Protein AF-A0A7Y5IV39-F1 (afdb_monomer)

Mean predicted aligned error: 23.35 Å

Sequence (675 aa):
KSGEGWSFGLANAFLLAGCTHYVGVLSELLDTGSKDFARLFYRNIIAGLPVGKALYEARHEHRRQNPGKSLTWAQYVLYGDPDSGIFGTMRTESGTVTSLPIQGREMNERREEKRVIVSVDLARYSEIVASLEQRQGLGPNATRAVEDQIKGMLREGCAQAGSELDDCLVNFAGDGSILAFASAVDADLFAEGLFAASSKWNSRAKSPEEYRCFRMGVYAGRVVIEEGGKISGGAMSAAVRLQQRAGAGEVLLGANAYEALPESRRLRFGEEELIPGKEHDDPFPAHRRRLAEPAPWEPGPEIRKPGTRETSVPGATRTSVEASIPAFQAAKPGRKAILVGVIVVVLALCGIVGERTLDPMGRHHQRALALLMEKADQYEGEQNYSAAEAAFSEILRKDPENALAKSRLQGIRSAMARVEEKERVESTDKALTNLEEAIKANPARLAEADRWTSRPLSLAVLGFDESGGAPDSSSALGQALPKEAESLLAGMGFTLVTRERIVEVMREQRLAASDAADPRNSARLGGLLAARILVSGRVSWTQDRVVVELQAIDAEKGILLASTRKEGTDPTALMASLVSDLGAGVRGRFPLQGKVQLNGAGKPGLNIGSKLGVRPDQLFEVFPAAPNPRFEDTLGPSEPICVLRVSQLGEDSALCEIVSSEIPPEDGMRAREKR

Secondary structure (DSSP, 8-state):
--THHHHHHHHHHHHHTT-SEEEEESSPPPHHHHHHHHHHHHHHHHTT--HHHHHHHHHHHHHHHSTTT--HHHHEEEEE-TT--SS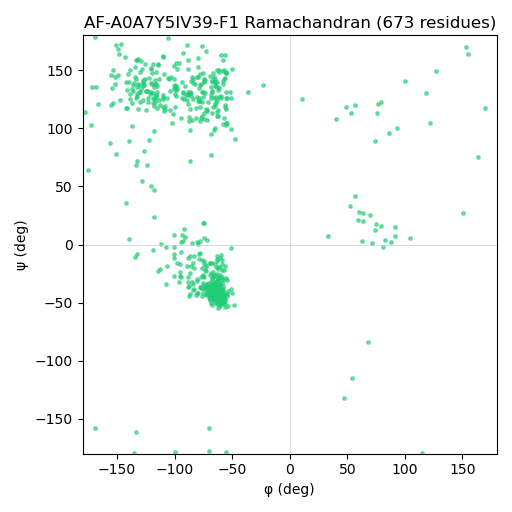-----SS----------------EEEEEEEEEEEETTHHHHHHHHHHHH--TTHHHHHHHHHHHHHHHHHHHHTTS-HHHHEEEEETTEEEEEESSHHHHHHHHHHHHHHHHHHHTT--SGGG---EEEEEEEEEEEEPTTS-EESHHHHHHHHHHHHSPTTEEEEEHHHHTTS-HHHHTTS-SEEEE--STTSPPEEEEEEE-SPPPTTSPP-------------------PPP--PPP---------------S--SSSSS---------HHHHHHHHHHHHHHHHHHHHHHTT-HHHHHHHHHHHHHH-TT-HHHHHHHHHHHHHHHHHHHHHHHHHHHHHHHHHHHHHHH-GGGGGG---SSPPP-EEEEEEEEEES--SS-HHHHHHHHHHHHHHHHHHTTPEEPPHHHHHHHHHHHT--GGGGGSHHHHHHHHHHHT-SEEEEEEEEEETTEEEEEEEEEETTTTEEEEEEEEEES-HHHHHHHHHHHHHHHHHHHS--EEEEEE-TTS-EEES--GGGT--TT-EEEEEPPPSSGGGSS----PPP-EEEEEEEE-SS-EEEEEEEESS---TT-EEEE--

Foldseek 3Di:
DAPPVPQLVVQLVCVLVVDQKDKTFRDDADPPLLVQLVVQLVVCLVQQAFNLVSLVRSLVVSCVVQPPNDPNSVTIDMDHFSFDRPDHDDDDPDPDDDDDDDPDDDDPDFDWDKWKKKKKFWPPQVVLLVCCCPPVVCPPCSLVVQQVLLQVLLQQLQVQLVHGCVQFWQDDDSGMTMGIHNALVSVVSSLLRSLVSQQVQCVPDPDLSSHGFMFMFIFIDIWTQDPPRHIDDPRNVRRVLQRVPGAGQKYKYFPRSLVRDDPVVNVQWDDWDFQDDPVPDGGTTITMHGNHDGRPPDDPDDPDDDDDDDDDDDDDDDDDDDDDDDDDDDDDDDDDDDDDDDDDPPPDPDDPDDDDDDPVVVVVLVVVLVVLVVVLVVCVVVVVLVVNLVSLVVSCVSPVPPPVSVVVNVVSVVVVVVVVVVVVVVVVVVVVVVVVVVCVVCVPVVQQDDPQADDAAEEEEQWEAEEDDDPPPVPPCRVVLSVLLVVLVVVQLHHYQDPVQSVVVCVVVVHDLVCCLPLVVLLVSCVSRVHQKYKYKYWYDDPQKIKIKIWIAGSNSSHTQDIFIDMDRDPSVCSNVRSVRRSVSNCVVPWGKFWWDADPVRFTKTQAFVNNRDDAQFKKFWFAADPHSVCRVRDPDDHGQWMWTFHAGDNRMTTTDTPDGNDRGDGGIMITTDD

Nearest PDB structures (foldseek):
  1ybu-assembly2_C  TM=8.390E-01  e=2.810E-08  Mycobacterium tuberculosis H37Rv
  4q6v-assembly1_A  TM=7.263E-01  e=2.065E-06  Salmonella enterica subsp. enterica serovar Typhimurium str. LT2
  4q6z-assembly1_A  TM=7.132E-01  e=1.517E-04  Escherichia coli UTI89
  2mii-assembly1_A  TM=7.288E-01  e=7.236E-04  Escherichia coli str. K-12 substr. DH10B
  7mx5-assembly2_B  TM=4.276E-01  e=2.844E-05  Acinetobacter baumannii

Solvent-accessible surface area (backbone atoms only — not comparable to full-atom values): 38064 Å² total; per-residue (Å²): 138,78,78,70,67,59,50,58,54,52,47,50,54,42,45,75,71,67,41,69,64,41,78,44,59,80,57,93,75,61,68,72,58,45,52,55,34,51,52,43,23,52,53,31,33,75,70,29,33,23,49,42,56,13,46,50,50,17,28,53,54,43,41,69,76,34,70,96,75,62,67,59,57,73,33,61,43,82,46,60,61,47,50,51,43,90,38,71,76,74,84,68,99,57,100,67,94,71,94,75,79,90,76,78,76,90,65,81,86,70,51,75,40,74,34,23,23,36,20,39,35,45,62,62,44,72,59,32,34,55,49,37,28,70,74,67,72,44,49,89,49,24,57,56,56,52,36,54,51,51,53,52,31,47,36,48,4,23,51,58,36,75,40,56,44,83,80,27,53,61,46,78,60,83,48,39,35,34,33,48,30,85,39,41,58,36,49,54,33,21,48,54,26,29,36,49,45,28,49,64,51,34,75,71,42,89,49,83,67,58,45,59,38,42,16,23,5,30,19,43,32,60,31,40,42,43,96,90,65,47,72,48,49,70,25,51,64,47,4,46,53,32,15,76,70,26,50,46,22,21,37,22,29,26,46,65,23,44,72,59,34,58,67,87,59,46,75,68,38,53,69,82,40,73,45,77,45,61,105,82,45,75,53,49,50,23,27,44,32,75,72,39,74,65,44,95,85,57,82,74,90,77,82,82,74,88,84,80,91,79,88,82,84,89,88,82,88,81,88,85,84,89,82,87,83,85,86,85,82,90,84,86,88,84,85,87,91,84,86,89,86,79,89,90,90,78,88,85,86,84,83,92,83,83,76,93,73,82,63,68,65,61,59,54,51,52,51,53,51,51,56,46,48,56,52,20,52,48,25,49,75,71,66,38,47,70,63,16,45,54,37,31,51,52,48,38,72,77,39,78,80,46,61,67,46,54,55,49,43,54,52,42,54,56,50,49,55,51,50,55,50,48,52,49,51,52,50,49,52,50,51,50,51,54,48,53,52,49,48,72,74,45,66,71,60,71,78,68,63,77,76,63,46,61,72,69,51,28,32,32,75,67,33,46,48,78,43,54,91,58,82,97,48,67,75,59,51,52,57,48,52,50,53,50,50,49,59,55,42,44,76,63,30,40,40,70,50,60,66,69,62,49,56,50,53,34,61,75,70,72,53,58,40,73,49,49,72,41,42,73,45,13,31,52,49,16,64,78,60,68,18,52,28,37,32,32,35,38,39,37,43,52,93,79,36,34,37,45,35,41,39,35,27,32,7,81,77,29,41,81,57,26,75,33,76,52,74,45,72,50,70,72,78,46,43,66,60,43,50,50,55,33,52,50,40,43,44,74,75,54,69,56,27,25,32,30,38,58,46,100,85,71,47,48,21,31,65,44,8,40,59,67,49,56,53,80,69,42,44,27,33,26,30,77,61,54,97,42,80,92,46,57,92,47,65,70,94,66,74,64,37,25,32,36,27,30,74,45,79,39,60,62,27,23,39,37,44,81,77,45,67,85,47,84,91,51,70,64,20,39,29,34,52,56,129

Radius of gyration: 36.89 Å; Cα contacts (8 Å, |Δi|>4): 1046; chains: 1; bounding box: 90×112×91 Å

pLDDT: mean 70.94, std 20.76, range [22.88, 96.75]

Structure (mmCIF, N/CA/C/O backbone):
data_AF-A0A7Y5IV39-F1
#
_entry.id   AF-A0A7Y5IV39-F1
#
loop_
_atom_site.group_PDB
_atom_site.id
_atom_site.type_symbol
_atom_site.label_atom_id
_atom_site.label_alt_id
_atom_site.label_comp_id
_atom_site.label_asym_id
_atom_site.label_entity_id
_atom_site.label_seq_id
_atom_site.pdbx_PDB_ins_code
_atom_site.Cartn_x
_atom_site.Cartn_y
_atom_site.Cartn_z
_atom_site.occupancy
_atom_site.B_iso_or_equiv
_atom_site.auth_seq_id
_atom_site.auth_comp_id
_atom_site.auth_asym_id
_atom_site.auth_atom_id
_atom_site.pdbx_PDB_model_num
ATOM 1 N N . LYS A 1 1 ? 20.900 6.354 10.621 1.00 30.55 1 LYS A N 1
ATOM 2 C CA . LYS A 1 1 ? 19.913 5.815 9.654 1.00 30.55 1 LYS A CA 1
ATOM 3 C C . LYS A 1 1 ? 18.816 5.163 10.487 1.00 30.55 1 LYS A C 1
ATOM 5 O O . LYS A 1 1 ? 19.069 4.114 11.056 1.00 30.55 1 LYS A O 1
ATOM 10 N N . SER A 1 2 ? 17.726 5.887 10.726 1.00 26.33 2 SER A N 1
ATOM 11 C CA . SER A 1 2 ? 16.693 5.598 11.731 1.00 26.33 2 SER A CA 1
ATOM 12 C C . SER A 1 2 ? 15.748 4.474 11.286 1.00 26.33 2 SER A C 1
ATOM 14 O O . SER A 1 2 ? 15.336 4.423 10.131 1.00 26.33 2 SER A O 1
ATOM 16 N N . GLY A 1 3 ? 15.416 3.571 12.214 1.00 28.39 3 GLY A N 1
ATOM 17 C CA . GLY A 1 3 ? 14.602 2.363 12.015 1.00 28.39 3 GLY A CA 1
ATOM 18 C C . GLY A 1 3 ? 13.092 2.579 11.848 1.00 28.39 3 GLY A C 1
ATOM 19 O O . GLY A 1 3 ? 12.329 1.631 11.999 1.00 28.39 3 GLY A O 1
ATOM 20 N N . GLU A 1 4 ? 12.637 3.790 11.520 1.00 31.44 4 GLU A N 1
ATOM 21 C CA . GLU A 1 4 ? 11.204 4.116 11.415 1.00 31.44 4 GLU A CA 1
ATOM 22 C C . GLU A 1 4 ? 10.533 3.525 10.160 1.00 31.44 4 GLU A C 1
ATOM 24 O O . GLU A 1 4 ? 9.326 3.299 10.148 1.00 31.44 4 GLU A O 1
ATOM 29 N N . GLY A 1 5 ? 11.301 3.199 9.114 1.00 32.78 5 GLY A N 1
ATOM 30 C CA . GLY A 1 5 ? 10.749 2.660 7.862 1.00 32.78 5 GLY A CA 1
ATOM 31 C C . GLY A 1 5 ? 10.329 1.182 7.907 1.00 32.78 5 GLY A C 1
ATOM 32 O O . GLY A 1 5 ? 9.538 0.749 7.072 1.00 32.78 5 GLY A O 1
ATOM 33 N N . TRP A 1 6 ? 10.838 0.387 8.857 1.00 33.62 6 TRP A N 1
ATOM 34 C CA . TRP A 1 6 ? 10.625 -1.071 8.874 1.00 33.62 6 TRP A CA 1
ATOM 35 C C . TRP A 1 6 ? 9.291 -1.488 9.508 1.00 33.62 6 TRP A C 1
ATOM 37 O O . TRP A 1 6 ? 8.628 -2.404 9.018 1.00 33.62 6 TRP A O 1
ATOM 47 N N . SER A 1 7 ? 8.864 -0.811 10.574 1.00 38.91 7 SER A N 1
ATOM 48 C CA . SER A 1 7 ? 7.624 -1.126 11.295 1.00 38.91 7 SER A CA 1
ATOM 49 C C . SER A 1 7 ? 6.371 -0.690 10.529 1.00 38.91 7 SER A C 1
AT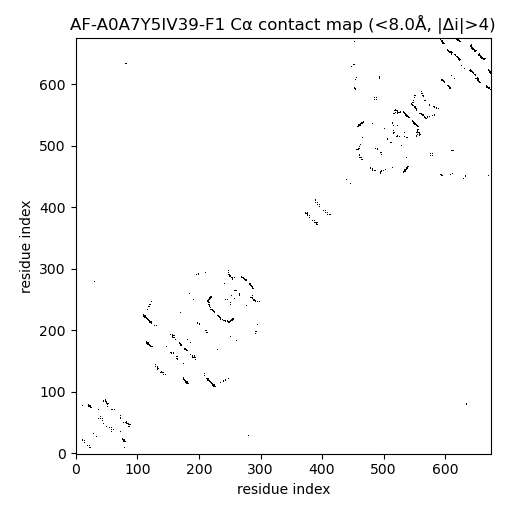OM 51 O O . SER A 1 7 ? 5.384 -1.426 10.539 1.00 38.91 7 SER A O 1
ATOM 53 N N . PHE A 1 8 ? 6.429 0.426 9.790 1.00 42.44 8 PHE A N 1
ATOM 54 C CA . PHE A 1 8 ? 5.355 0.856 8.882 1.00 42.44 8 PHE A CA 1
ATOM 55 C C . PHE A 1 8 ? 5.137 -0.126 7.721 1.00 42.44 8 PHE A C 1
ATOM 57 O O . PHE A 1 8 ? 3.994 -0.438 7.388 1.00 42.44 8 PHE A O 1
ATOM 64 N N . GLY A 1 9 ? 6.214 -0.673 7.144 1.00 45.69 9 GLY A N 1
ATOM 65 C CA . GLY A 1 9 ? 6.120 -1.659 6.061 1.00 45.69 9 GLY A CA 1
ATOM 66 C C . GLY A 1 9 ? 5.483 -2.982 6.502 1.00 45.69 9 GLY A C 1
ATOM 67 O O . GLY A 1 9 ? 4.660 -3.544 5.779 1.00 45.69 9 GLY A O 1
ATOM 68 N N . LEU A 1 10 ? 5.816 -3.461 7.707 1.00 49.47 10 LEU A N 1
ATOM 69 C CA . LEU A 1 10 ? 5.285 -4.721 8.233 1.00 49.47 10 LEU A CA 1
ATOM 70 C C . LEU A 1 10 ? 3.826 -4.587 8.693 1.00 49.47 10 LEU A C 1
ATOM 72 O O . LEU A 1 10 ? 3.011 -5.452 8.379 1.00 49.47 10 LEU A O 1
ATOM 76 N N . ALA A 1 11 ? 3.479 -3.487 9.373 1.00 48.38 11 ALA A N 1
ATOM 77 C CA . ALA A 1 11 ? 2.102 -3.203 9.777 1.00 48.38 11 ALA A CA 1
ATOM 78 C C . ALA A 1 11 ? 1.159 -3.183 8.568 1.00 48.38 11 ALA A C 1
ATOM 80 O O . ALA A 1 11 ? 0.121 -3.844 8.579 1.00 48.38 11 ALA A O 1
ATOM 81 N N . ASN A 1 12 ? 1.561 -2.492 7.496 1.00 44.88 12 ASN A N 1
ATOM 82 C CA . ASN A 1 12 ? 0.756 -2.393 6.284 1.00 44.88 12 ASN A CA 1
ATOM 83 C C . ASN A 1 12 ? 0.614 -3.756 5.579 1.00 44.88 12 ASN A C 1
ATOM 85 O O . ASN A 1 12 ? -0.473 -4.111 5.138 1.00 44.88 12 ASN A O 1
ATOM 89 N N . ALA A 1 13 ? 1.673 -4.576 5.553 1.00 46.41 13 ALA A N 1
ATOM 90 C CA . ALA A 1 13 ? 1.621 -5.925 4.982 1.00 46.41 13 ALA A CA 1
ATOM 91 C C . ALA A 1 13 ? 0.627 -6.855 5.708 1.00 46.41 13 ALA A C 1
ATOM 93 O O . ALA A 1 13 ? -0.096 -7.604 5.051 1.00 46.41 13 ALA A O 1
ATOM 94 N N . PHE A 1 14 ? 0.553 -6.798 7.044 1.00 49.56 14 PHE A N 1
ATOM 95 C CA . PHE A 1 14 ? -0.416 -7.587 7.816 1.00 49.56 14 PHE A CA 1
ATOM 96 C C . PHE A 1 14 ? -1.852 -7.075 7.649 1.00 49.56 14 PHE A C 1
ATOM 98 O O . PHE A 1 14 ? -2.765 -7.884 7.485 1.00 49.56 14 PHE A O 1
ATOM 105 N N . LEU A 1 15 ? -2.060 -5.754 7.626 1.00 53.19 15 LEU A N 1
ATOM 106 C CA . LEU A 1 15 ? -3.385 -5.174 7.380 1.00 53.19 15 LEU A CA 1
ATOM 107 C C . LEU A 1 15 ? -3.911 -5.526 5.974 1.00 53.19 15 LEU A C 1
ATOM 109 O O . LEU A 1 15 ? -5.065 -5.927 5.829 1.00 53.19 15 LEU A O 1
ATOM 113 N N . LEU A 1 16 ? -3.051 -5.472 4.949 1.00 41.81 16 LEU A N 1
ATOM 114 C CA . LEU A 1 16 ? -3.372 -5.891 3.576 1.00 41.81 16 LEU A CA 1
ATOM 115 C C . LEU A 1 16 ? -3.634 -7.403 3.451 1.00 41.81 16 LEU A C 1
ATOM 117 O O . LEU A 1 16 ? -4.398 -7.820 2.585 1.00 41.81 16 LEU A O 1
ATOM 121 N N . ALA A 1 17 ? -3.044 -8.227 4.324 1.00 46.41 17 ALA A N 1
ATOM 122 C CA . ALA A 1 17 ? -3.313 -9.666 4.406 1.00 46.41 17 ALA A CA 1
ATOM 123 C C . ALA A 1 17 ? -4.633 -10.005 5.132 1.00 46.41 17 ALA A C 1
ATOM 125 O O . ALA A 1 17 ? -4.945 -11.180 5.315 1.00 46.41 17 ALA A O 1
ATOM 126 N N . GLY A 1 18 ? -5.407 -8.995 5.544 1.00 42.59 18 GLY A N 1
ATOM 127 C CA . GLY A 1 18 ? -6.703 -9.169 6.196 1.00 42.59 18 GLY A CA 1
ATOM 128 C C . GLY A 1 18 ? -6.642 -9.228 7.722 1.00 42.59 18 GLY A C 1
ATOM 129 O O . GLY A 1 18 ? -7.667 -9.486 8.355 1.00 42.59 18 GLY A O 1
ATOM 130 N N . CYS A 1 19 ? -5.484 -8.971 8.346 1.00 53.19 19 CYS A N 1
ATOM 131 C CA . CYS A 1 19 ? -5.461 -8.696 9.780 1.00 53.19 19 CYS A CA 1
ATOM 132 C C . CYS A 1 19 ? -6.202 -7.383 10.033 1.00 53.19 19 CYS A C 1
ATOM 134 O O . CYS A 1 19 ? -5.880 -6.353 9.454 1.00 53.19 19 CYS A O 1
ATOM 136 N N . THR A 1 20 ? -7.187 -7.400 10.922 1.00 56.25 20 THR A N 1
ATOM 137 C CA . THR A 1 20 ? -7.950 -6.190 11.254 1.00 56.25 20 THR A CA 1
ATOM 138 C C . THR A 1 20 ? -7.154 -5.241 12.154 1.00 56.25 20 THR A C 1
ATOM 140 O O . THR A 1 20 ? -7.361 -4.031 12.111 1.00 56.25 20 THR A O 1
ATOM 143 N N . HIS A 1 21 ? -6.219 -5.790 12.939 1.00 74.31 21 HIS A N 1
ATOM 144 C CA . HIS A 1 21 ? -5.401 -5.067 13.911 1.00 74.31 21 HIS A CA 1
ATOM 145 C C . HIS A 1 21 ? -3.980 -5.621 13.927 1.00 74.31 21 HIS A C 1
ATOM 147 O O . HIS A 1 21 ? -3.772 -6.835 13.897 1.00 74.31 21 HIS A O 1
ATOM 153 N N . TYR A 1 22 ? -3.006 -4.729 14.033 1.00 76.75 22 TYR A N 1
ATOM 154 C CA . TYR A 1 22 ? -1.592 -5.036 14.164 1.00 76.75 22 TYR A CA 1
ATOM 155 C C . TYR A 1 22 ? -0.995 -4.177 15.280 1.00 76.75 22 TYR A C 1
ATOM 157 O O . TYR A 1 22 ? -1.122 -2.956 15.271 1.00 76.75 22 TYR A O 1
ATOM 165 N N . VAL A 1 23 ? -0.332 -4.797 16.256 1.00 79.50 23 VAL A N 1
ATOM 166 C CA . VAL A 1 23 ? 0.387 -4.070 17.311 1.00 79.50 23 VAL A CA 1
ATOM 167 C C . VAL A 1 23 ? 1.877 -4.106 16.986 1.00 79.50 23 VAL A C 1
ATOM 169 O O . VAL A 1 23 ? 2.528 -5.135 17.141 1.00 79.50 23 VAL A O 1
ATOM 172 N N . GLY A 1 24 ? 2.401 -2.982 16.503 1.00 73.62 24 GLY A N 1
ATOM 173 C CA . GLY A 1 24 ? 3.817 -2.781 16.207 1.00 73.62 24 GLY A CA 1
ATOM 174 C C . GLY A 1 24 ? 4.596 -2.241 17.401 1.00 73.62 24 GLY A C 1
ATOM 175 O O . GLY A 1 24 ? 4.017 -1.861 18.417 1.00 73.62 24 GLY A O 1
ATOM 176 N N . VAL A 1 25 ? 5.919 -2.187 17.271 1.00 70.25 25 VAL A N 1
ATOM 177 C CA . VAL A 1 25 ? 6.833 -1.691 18.310 1.00 70.25 25 VAL A CA 1
ATOM 178 C C . VAL A 1 25 ? 7.758 -0.622 17.725 1.00 70.25 25 VAL A C 1
ATOM 180 O O . VAL A 1 25 ? 8.186 -0.739 16.577 1.00 70.25 25 VAL A O 1
ATOM 183 N N . LEU A 1 26 ? 8.005 0.450 18.481 1.00 58.81 26 LEU A N 1
ATOM 184 C CA . LEU A 1 26 ? 8.788 1.624 18.058 1.00 58.81 26 LEU A CA 1
ATOM 185 C C . LEU A 1 26 ? 10.301 1.440 18.219 1.00 58.81 26 LEU A C 1
ATOM 187 O O . LEU A 1 26 ? 11.078 2.157 17.595 1.00 58.81 26 LEU A O 1
ATOM 191 N N . SER A 1 27 ? 10.721 0.499 19.056 1.00 58.38 27 SER A N 1
ATOM 192 C CA . SER A 1 27 ? 12.123 0.187 19.331 1.00 58.38 27 SER A CA 1
ATOM 193 C C . SER A 1 27 ? 12.271 -1.291 19.675 1.00 58.38 27 SER A C 1
ATOM 195 O O . SER A 1 27 ? 11.272 -1.972 19.920 1.00 58.38 27 SER A O 1
ATOM 197 N N . GLU A 1 28 ? 13.510 -1.780 19.713 1.00 51.25 28 GLU A N 1
ATOM 198 C CA . GLU A 1 28 ? 13.812 -3.107 20.249 1.00 51.25 28 GLU A CA 1
ATOM 199 C C . GLU A 1 28 ? 13.271 -3.250 21.675 1.00 51.25 28 GLU A C 1
ATOM 201 O O . GLU A 1 28 ? 13.512 -2.426 22.564 1.00 51.25 28 GLU A O 1
ATOM 206 N N . LEU A 1 29 ? 12.477 -4.300 21.852 1.00 56.62 29 LEU A N 1
ATOM 207 C CA . LEU A 1 29 ? 11.788 -4.629 23.083 1.00 56.62 29 LEU A CA 1
ATOM 208 C C . LEU A 1 29 ? 12.695 -5.495 23.964 1.00 56.62 29 LEU A C 1
ATOM 210 O O . LEU A 1 29 ? 13.160 -6.539 23.533 1.00 56.62 29 LEU A O 1
ATOM 214 N N . LEU A 1 30 ? 12.883 -5.113 25.228 1.00 53.72 30 LEU A N 1
ATOM 215 C CA . LEU A 1 30 ? 13.547 -5.966 26.223 1.00 53.72 30 LEU A CA 1
ATOM 216 C C . LEU A 1 30 ? 12.593 -7.095 26.672 1.00 53.72 30 LEU A C 1
ATOM 218 O O . LEU A 1 30 ? 11.437 -6.827 27.023 1.00 53.72 30 LEU A O 1
ATOM 222 N N . ASP A 1 31 ? 13.072 -8.342 26.687 1.00 55.53 31 ASP A N 1
ATOM 223 C CA . ASP A 1 31 ? 12.233 -9.556 26.729 1.00 55.53 31 ASP A CA 1
ATOM 224 C C . ASP A 1 31 ? 11.343 -9.703 27.972 1.00 55.53 31 ASP A C 1
ATOM 226 O O . ASP A 1 31 ? 10.173 -10.084 27.876 1.00 55.53 31 ASP A O 1
ATOM 230 N N . THR A 1 32 ? 11.846 -9.356 29.159 1.00 56.72 32 THR A N 1
ATOM 231 C CA . THR A 1 32 ? 11.104 -9.562 30.415 1.00 56.72 32 THR A CA 1
ATOM 232 C C . THR A 1 32 ? 9.904 -8.624 30.554 1.00 56.72 32 THR A C 1
ATOM 234 O O . THR A 1 32 ? 8.798 -9.084 30.834 1.00 56.72 32 THR A O 1
ATOM 237 N N . GLY A 1 33 ? 10.074 -7.326 30.277 1.00 64.38 33 GLY A N 1
ATOM 238 C CA . GLY A 1 33 ? 8.967 -6.360 30.309 1.00 64.38 33 GLY A CA 1
ATOM 239 C C . GLY A 1 33 ? 7.938 -6.599 29.201 1.00 64.38 33 GLY A C 1
ATOM 240 O O . GLY A 1 33 ? 6.747 -6.336 29.364 1.00 64.38 33 GLY A O 1
ATOM 241 N N . SER A 1 34 ? 8.375 -7.138 28.065 1.00 67.81 34 SER A N 1
ATOM 242 C CA . SER A 1 34 ? 7.509 -7.339 26.901 1.00 67.81 34 SER A CA 1
ATOM 243 C C . SER A 1 34 ? 6.588 -8.538 27.067 1.00 67.81 34 SER A C 1
ATOM 245 O O . SER A 1 34 ? 5.406 -8.463 26.732 1.00 67.81 34 SER A O 1
ATOM 247 N N . LYS A 1 35 ? 7.091 -9.603 27.699 1.00 73.50 35 LYS A N 1
ATOM 248 C CA . LYS A 1 35 ? 6.287 -10.749 28.126 1.00 73.50 35 LYS A CA 1
ATOM 249 C C . LYS A 1 35 ? 5.182 -10.343 29.105 1.00 73.50 35 LYS A C 1
ATOM 251 O O . LYS A 1 35 ? 4.025 -10.729 28.922 1.00 73.50 35 LYS A O 1
ATOM 256 N N . ASP A 1 36 ? 5.519 -9.554 30.123 1.00 71.81 36 ASP A N 1
ATOM 257 C CA . ASP A 1 36 ? 4.547 -9.097 31.121 1.00 71.81 36 ASP A CA 1
ATOM 258 C C . ASP A 1 36 ? 3.494 -8.172 30.504 1.00 71.81 36 ASP A C 1
ATOM 260 O O . ASP A 1 36 ? 2.297 -8.322 30.769 1.00 71.81 36 ASP A O 1
ATOM 264 N N . PHE A 1 37 ? 3.923 -7.270 29.618 1.00 81.69 37 PHE A N 1
ATOM 265 C CA . PHE A 1 37 ? 3.029 -6.410 28.853 1.00 81.69 37 PHE A CA 1
ATOM 266 C C . PHE A 1 37 ? 2.073 -7.213 27.958 1.00 81.69 37 PHE A C 1
ATOM 268 O O . PHE A 1 37 ? 0.860 -7.003 28.012 1.00 81.69 37 PHE A O 1
ATOM 275 N N . ALA A 1 38 ? 2.593 -8.167 27.179 1.00 79.06 38 ALA A N 1
ATOM 276 C CA . ALA A 1 38 ? 1.793 -9.019 26.303 1.00 79.06 38 ALA A CA 1
ATOM 277 C C . ALA A 1 38 ? 0.762 -9.829 27.100 1.00 79.06 38 ALA A C 1
ATOM 279 O O . ALA A 1 38 ? -0.400 -9.914 26.703 1.00 79.06 38 ALA A O 1
ATOM 280 N N . ARG A 1 39 ? 1.143 -10.363 28.269 1.00 79.25 39 ARG A N 1
ATOM 281 C CA . ARG A 1 39 ? 0.217 -11.079 29.157 1.00 79.25 39 ARG A CA 1
ATOM 282 C C . ARG A 1 39 ? -0.934 -10.186 29.623 1.00 79.25 39 ARG A C 1
ATOM 284 O O . ARG A 1 39 ? -2.083 -10.625 29.610 1.00 79.25 39 ARG A O 1
ATOM 291 N N . LEU A 1 40 ? -0.642 -8.950 30.037 1.00 78.19 40 LEU A N 1
ATOM 292 C CA . LEU A 1 40 ? -1.666 -7.980 30.440 1.00 78.19 40 LEU A CA 1
ATOM 293 C C . LEU A 1 40 ? -2.594 -7.632 29.269 1.00 78.19 40 LEU A C 1
ATOM 295 O O . LEU A 1 40 ? -3.812 -7.627 29.439 1.00 78.19 40 LEU A O 1
ATOM 299 N N . PHE A 1 41 ? -2.027 -7.410 28.083 1.00 84.56 41 PHE A N 1
ATOM 300 C CA . PHE A 1 41 ? -2.773 -7.103 26.866 1.00 84.56 41 PHE A CA 1
ATOM 301 C C . PHE A 1 41 ? -3.715 -8.240 26.456 1.00 84.56 41 PHE A C 1
ATOM 303 O O . PHE A 1 41 ? -4.922 -8.022 26.366 1.00 84.56 41 PHE A O 1
ATOM 310 N N . TYR A 1 42 ? -3.212 -9.467 26.289 1.00 78.44 42 TYR A N 1
ATOM 311 C CA . TYR A 1 42 ? -4.045 -10.602 25.879 1.00 78.44 42 TYR A CA 1
ATOM 312 C C . TYR A 1 42 ? -5.101 -10.969 26.921 1.00 78.44 42 TYR A C 1
ATOM 314 O O . TYR A 1 42 ? -6.215 -11.324 26.548 1.00 78.44 42 TYR A O 1
ATOM 322 N N . ARG A 1 43 ? -4.810 -10.815 28.221 1.00 76.50 43 ARG A N 1
ATOM 323 C CA . ARG A 1 43 ? -5.823 -10.977 29.276 1.00 76.50 43 ARG A CA 1
ATOM 324 C C . ARG A 1 43 ? -7.002 -10.024 29.070 1.00 76.50 43 ARG A C 1
ATOM 326 O O . ARG A 1 43 ? -8.149 -10.436 29.194 1.00 76.50 43 ARG A O 1
ATOM 333 N N . ASN A 1 44 ? -6.716 -8.765 28.753 1.00 73.88 44 ASN A N 1
ATOM 334 C CA . ASN A 1 44 ? -7.735 -7.746 28.525 1.00 73.88 44 ASN A CA 1
ATOM 335 C C . ASN A 1 44 ? -8.524 -8.005 27.230 1.00 73.88 44 ASN A C 1
ATOM 337 O O . ASN A 1 44 ? -9.741 -7.840 27.217 1.00 73.88 44 ASN A O 1
ATOM 341 N N . ILE A 1 45 ? -7.852 -8.474 26.173 1.00 80.81 45 ILE A N 1
ATOM 342 C CA . ILE A 1 45 ? -8.491 -8.906 24.920 1.00 80.81 45 ILE A CA 1
ATOM 343 C C . ILE A 1 45 ? -9.454 -10.076 25.169 1.00 80.81 45 ILE A C 1
ATOM 345 O O . ILE A 1 45 ? -10.605 -10.022 24.748 1.00 80.81 45 ILE A O 1
ATOM 349 N N . ILE A 1 46 ? -9.013 -11.111 25.894 1.00 74.00 46 ILE A N 1
ATOM 350 C CA . ILE A 1 46 ? -9.840 -12.281 26.240 1.00 74.00 46 ILE A CA 1
ATOM 351 C C . ILE A 1 46 ? -11.042 -11.876 27.108 1.00 74.00 46 ILE A C 1
ATOM 353 O O . ILE A 1 46 ? -12.109 -12.471 26.995 1.00 74.00 46 ILE A O 1
ATOM 357 N N . ALA A 1 47 ? -10.903 -10.833 27.931 1.00 66.75 47 ALA A N 1
ATOM 358 C CA . ALA A 1 47 ? -11.998 -10.266 28.718 1.00 66.75 47 ALA A CA 1
ATOM 359 C C . ALA A 1 47 ? -13.034 -9.480 27.882 1.00 66.75 47 ALA A C 1
ATOM 361 O O . ALA A 1 47 ? -13.946 -8.884 28.452 1.00 66.75 47 ALA A O 1
ATOM 362 N N . GLY A 1 48 ? -12.904 -9.457 26.550 1.00 63.72 48 GLY A N 1
ATOM 363 C CA . GLY A 1 48 ? -13.843 -8.794 25.643 1.00 63.72 48 GLY A CA 1
ATOM 364 C C . GLY A 1 48 ? -13.658 -7.280 25.556 1.00 63.72 48 GLY A C 1
ATOM 365 O O . GLY A 1 48 ? -14.557 -6.577 25.095 1.00 63.72 48 GLY A O 1
ATOM 366 N N . LEU A 1 49 ? -12.516 -6.749 26.012 1.00 69.06 49 LEU A N 1
ATOM 367 C CA . LEU A 1 49 ? -12.216 -5.331 25.838 1.00 69.06 49 LEU A CA 1
ATOM 368 C C . LEU A 1 49 ? -11.829 -5.049 24.375 1.00 69.06 49 LEU A C 1
ATOM 370 O O . LEU A 1 49 ? -11.088 -5.840 23.784 1.00 69.06 49 LEU A O 1
ATOM 374 N N . PRO A 1 50 ? -12.266 -3.909 23.804 1.00 78.75 50 PRO A N 1
ATOM 375 C CA . PRO A 1 50 ? -11.795 -3.468 22.495 1.00 78.75 50 PRO A CA 1
ATOM 376 C C . PRO A 1 50 ? -10.271 -3.354 22.448 1.00 78.75 50 PRO A C 1
ATOM 378 O O . PRO A 1 50 ? -9.650 -3.036 23.470 1.00 78.75 50 PRO A O 1
ATOM 381 N N . VAL A 1 51 ? -9.658 -3.608 21.286 1.00 77.56 51 VAL A N 1
ATOM 382 C CA . VAL A 1 51 ? -8.194 -3.757 21.166 1.00 77.56 51 VAL A CA 1
ATOM 383 C C . VAL A 1 51 ? -7.431 -2.550 21.720 1.00 77.56 51 VAL A C 1
ATOM 385 O O . VAL A 1 51 ? -6.465 -2.707 22.471 1.00 77.56 51 VAL A O 1
ATOM 388 N N . GLY A 1 52 ? -7.897 -1.339 21.428 1.00 77.69 52 GLY A N 1
ATOM 389 C CA . GLY A 1 52 ? -7.338 -0.090 21.937 1.00 77.69 52 GLY A CA 1
ATOM 390 C C . GLY A 1 52 ? -7.447 0.036 23.455 1.00 77.69 52 GLY A C 1
ATOM 391 O O . GLY A 1 52 ? -6.474 0.412 24.114 1.00 77.69 52 GLY A O 1
ATOM 392 N N . LYS A 1 53 ? -8.592 -0.344 24.036 1.00 78.88 53 LYS A N 1
ATOM 393 C CA . LYS A 1 53 ? -8.795 -0.339 25.494 1.00 78.88 53 LYS A CA 1
ATOM 394 C C . LYS A 1 53 ? -7.942 -1.402 26.182 1.00 78.88 53 LYS A C 1
ATOM 396 O O . LYS A 1 53 ? -7.316 -1.117 27.199 1.00 78.88 53 LYS A O 1
ATOM 401 N N . ALA A 1 54 ? -7.844 -2.596 25.605 1.00 82.06 54 ALA A N 1
ATOM 402 C CA . ALA A 1 54 ? -6.988 -3.656 26.117 1.00 82.06 54 ALA A CA 1
ATOM 403 C C . ALA A 1 54 ? -5.512 -3.238 26.152 1.00 82.06 54 ALA A C 1
ATOM 405 O O . ALA A 1 54 ? -4.820 -3.508 27.140 1.00 82.06 54 ALA A O 1
ATOM 406 N N . LEU A 1 55 ? -5.053 -2.533 25.110 1.00 85.75 55 LEU A N 1
ATOM 407 C CA . LEU A 1 55 ? -3.700 -1.987 25.030 1.00 85.75 55 LEU A CA 1
ATOM 408 C C . LEU A 1 55 ? -3.485 -0.860 26.041 1.00 85.75 55 LEU A C 1
ATOM 410 O O . LEU A 1 55 ? -2.469 -0.844 26.731 1.00 85.75 55 LEU A O 1
ATOM 414 N N . TYR A 1 56 ? -4.446 0.053 26.175 1.00 83.81 56 TYR A N 1
ATOM 415 C CA . TYR A 1 56 ? -4.399 1.134 27.157 1.00 83.81 56 TYR A CA 1
ATOM 416 C C . TYR A 1 56 ? -4.262 0.607 28.595 1.00 83.81 56 TYR A C 1
ATOM 418 O O . TYR A 1 56 ? -3.344 1.012 29.312 1.00 83.81 56 TYR A O 1
ATOM 426 N N . GLU A 1 57 ? -5.111 -0.342 28.989 1.00 77.88 57 GLU A N 1
ATOM 427 C CA . GLU A 1 57 ? -5.081 -0.958 30.320 1.00 77.88 57 GLU A CA 1
ATOM 428 C C . GLU A 1 57 ? -3.772 -1.724 30.561 1.00 77.88 57 GLU A C 1
ATOM 430 O O . GLU A 1 57 ? -3.185 -1.647 31.642 1.00 77.88 57 GLU A O 1
ATOM 435 N N . ALA A 1 58 ? -3.247 -2.406 29.535 1.00 84.62 58 ALA A N 1
ATOM 436 C CA . ALA A 1 58 ? -1.952 -3.077 29.620 1.00 84.62 58 ALA A CA 1
ATOM 437 C C . ALA A 1 58 ? -0.801 -2.086 29.857 1.00 84.62 58 ALA A C 1
ATOM 439 O O . ALA A 1 58 ? 0.070 -2.348 30.687 1.00 84.62 58 ALA A O 1
ATOM 440 N N . ARG A 1 59 ? -0.819 -0.914 29.203 1.00 85.19 59 ARG A N 1
ATOM 441 C CA . ARG A 1 59 ? 0.164 0.159 29.444 1.00 85.19 59 ARG A CA 1
ATOM 442 C C . ARG A 1 59 ? 0.081 0.707 30.856 1.00 85.19 59 ARG A C 1
ATOM 444 O O . ARG A 1 59 ? 1.118 0.878 31.499 1.00 85.19 59 ARG A O 1
ATOM 451 N N . HIS A 1 60 ? -1.128 0.986 31.329 1.00 84.62 60 HIS A N 1
ATOM 452 C CA . HIS A 1 60 ? -1.340 1.562 32.651 1.00 84.62 60 HIS A CA 1
ATOM 453 C C . HIS A 1 60 ? -0.890 0.606 33.757 1.00 84.62 60 HIS A C 1
ATOM 455 O O . HIS A 1 60 ? -0.124 0.996 34.640 1.00 84.62 60 HIS A O 1
ATOM 461 N N . GLU A 1 61 ? -1.295 -0.659 33.665 1.00 81.44 61 GLU A N 1
ATOM 462 C CA . GLU A 1 61 ? -0.963 -1.670 34.662 1.00 81.44 61 GLU A CA 1
ATOM 463 C C . GLU A 1 61 ? 0.529 -2.033 34.627 1.00 81.44 61 GLU A C 1
ATOM 465 O O . GLU A 1 61 ? 1.169 -2.088 35.676 1.00 81.44 61 GLU A O 1
ATOM 470 N N . HIS A 1 62 ? 1.133 -2.161 33.439 1.00 83.12 62 HIS A N 1
ATOM 471 C CA . HIS A 1 62 ? 2.573 -2.401 33.318 1.00 83.12 62 HIS A CA 1
ATOM 472 C C . HIS A 1 62 ? 3.401 -1.234 33.885 1.00 83.12 62 HIS A C 1
ATOM 474 O O . HIS A 1 62 ? 4.391 -1.455 34.585 1.00 83.12 62 HIS A O 1
ATOM 480 N N . ARG A 1 63 ? 2.993 0.020 33.629 1.00 81.62 63 ARG A N 1
ATOM 481 C CA . ARG A 1 63 ? 3.645 1.219 34.186 1.00 81.62 63 ARG A CA 1
ATOM 482 C C . ARG A 1 63 ? 3.521 1.277 35.710 1.00 81.62 63 ARG A C 1
ATOM 484 O O . ARG A 1 63 ? 4.477 1.666 36.376 1.00 81.62 63 ARG A O 1
ATOM 491 N N . ARG A 1 64 ? 2.368 0.883 36.259 1.00 80.06 64 ARG A N 1
ATOM 492 C CA . ARG A 1 64 ? 2.110 0.843 37.707 1.00 80.06 64 ARG A CA 1
ATOM 493 C C . ARG A 1 64 ? 2.941 -0.230 38.415 1.00 80.06 64 ARG A C 1
ATOM 495 O O . ARG A 1 64 ? 3.406 0.009 39.523 1.00 80.06 64 ARG A O 1
ATOM 502 N N . GLN A 1 65 ? 3.132 -1.386 37.780 1.00 76.44 65 GLN A N 1
ATOM 503 C CA . GLN A 1 65 ? 3.941 -2.490 38.311 1.00 76.44 65 GLN A CA 1
ATOM 504 C C . GLN A 1 65 ? 5.453 -2.226 38.198 1.00 76.44 65 GLN A C 1
ATOM 506 O O . GLN A 1 65 ? 6.223 -2.724 39.017 1.00 76.44 65 GLN A O 1
ATOM 511 N N . ASN A 1 66 ? 5.880 -1.405 37.229 1.00 68.00 66 ASN A N 1
ATOM 512 C CA . ASN A 1 66 ? 7.292 -1.128 36.941 1.00 68.00 66 ASN A CA 1
ATOM 513 C C . ASN A 1 66 ? 7.635 0.382 36.886 1.00 68.00 66 ASN A C 1
ATOM 515 O O . ASN A 1 66 ? 8.198 0.848 35.887 1.00 68.00 66 ASN A O 1
ATOM 519 N N . PRO A 1 67 ? 7.334 1.180 37.929 1.00 67.19 67 PRO A N 1
ATOM 520 C CA . PRO A 1 67 ? 7.567 2.621 37.905 1.00 67.19 67 PRO A CA 1
ATOM 521 C C . PRO A 1 67 ? 9.066 2.932 37.801 1.00 67.19 67 PRO A C 1
ATOM 523 O O . PRO A 1 67 ? 9.864 2.483 38.620 1.00 67.19 67 PRO A O 1
ATOM 526 N N . GLY A 1 68 ? 9.456 3.684 36.768 1.00 62.41 68 GLY A N 1
ATOM 527 C CA . GLY A 1 68 ? 10.836 4.148 36.557 1.00 62.41 68 GLY A CA 1
ATOM 528 C C . GLY A 1 68 ? 11.854 3.075 36.149 1.00 62.41 68 GLY A C 1
ATOM 529 O O . GLY A 1 68 ? 13.019 3.406 35.968 1.00 62.41 68 GLY A O 1
ATOM 530 N N . LYS A 1 69 ? 11.439 1.810 35.985 1.00 59.50 69 LYS A N 1
ATOM 531 C CA . LYS A 1 69 ? 12.340 0.686 35.662 1.00 59.50 69 LYS A CA 1
ATOM 532 C C . LYS A 1 69 ? 12.342 0.290 34.187 1.00 59.50 69 LYS A C 1
ATOM 534 O O . LYS A 1 69 ? 13.325 -0.266 33.715 1.00 59.50 69 LYS A O 1
ATOM 539 N N . SER A 1 70 ? 11.248 0.540 33.464 1.00 65.25 70 SER A N 1
ATOM 540 C CA . SER A 1 70 ? 11.125 0.161 32.055 1.00 65.25 70 SER A CA 1
ATOM 541 C C . SER A 1 70 ? 10.176 1.085 31.284 1.00 65.25 70 SER A C 1
ATOM 543 O O . SER A 1 70 ? 9.090 1.431 31.758 1.00 65.25 70 SER A O 1
ATOM 545 N N . LEU A 1 71 ? 10.580 1.451 30.063 1.00 74.62 71 LEU A N 1
ATOM 546 C CA . LEU A 1 71 ? 9.763 2.187 29.093 1.00 74.62 71 LEU A CA 1
ATOM 547 C C . LEU A 1 71 ? 8.976 1.263 28.149 1.00 74.62 71 LEU A C 1
ATOM 549 O O . LEU A 1 71 ? 8.317 1.765 27.245 1.00 74.62 71 LEU A O 1
ATOM 553 N N . THR A 1 72 ? 8.985 -0.059 28.361 1.00 71.81 72 THR A N 1
ATOM 554 C CA . THR A 1 72 ? 8.308 -1.047 27.498 1.00 71.81 72 THR A CA 1
ATOM 555 C C . THR A 1 72 ? 6.837 -0.704 27.241 1.00 71.81 72 THR A C 1
ATOM 557 O O . THR A 1 72 ? 6.367 -0.820 26.116 1.00 71.81 72 THR A O 1
ATOM 560 N N . TRP A 1 73 ? 6.116 -0.182 28.239 1.00 78.75 73 TRP A N 1
ATOM 561 C CA . TRP A 1 73 ? 4.714 0.231 28.087 1.00 78.75 73 TRP A CA 1
ATOM 562 C C . TRP A 1 73 ? 4.502 1.303 26.999 1.00 78.75 73 TRP A C 1
ATOM 564 O O . TRP A 1 73 ? 3.428 1.376 26.409 1.00 78.75 73 TRP A O 1
ATOM 574 N N . ALA A 1 74 ? 5.501 2.137 26.714 1.00 80.69 74 ALA A N 1
ATOM 575 C CA . ALA A 1 74 ? 5.398 3.217 25.736 1.00 80.69 74 ALA A CA 1
ATOM 576 C C . ALA A 1 74 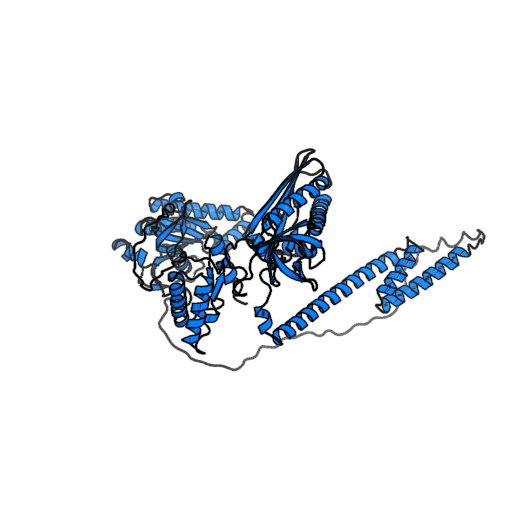? 5.760 2.778 24.307 1.00 80.69 74 ALA A C 1
ATOM 578 O O . ALA A 1 74 ? 5.515 3.529 23.369 1.00 80.69 74 ALA A O 1
ATOM 579 N N . GLN A 1 75 ? 6.334 1.583 24.130 1.00 77.25 75 GLN A N 1
ATOM 580 C CA . GLN A 1 75 ? 6.942 1.180 22.858 1.00 77.25 75 GLN A CA 1
ATOM 581 C C . GLN A 1 75 ? 5.953 0.577 21.858 1.00 77.25 75 GLN A C 1
ATOM 583 O O . GLN A 1 75 ? 6.250 0.531 20.672 1.00 77.25 75 GLN A O 1
ATOM 588 N N . TYR A 1 76 ? 4.785 0.118 22.304 1.00 79.50 76 TYR A N 1
ATOM 589 C CA . TYR A 1 76 ? 3.792 -0.516 21.434 1.00 79.50 76 TYR A CA 1
ATOM 590 C C . TYR A 1 76 ? 2.969 0.526 20.679 1.00 79.50 76 TYR A C 1
ATOM 592 O O . TYR A 1 76 ? 2.617 1.544 21.260 1.00 79.50 76 TYR A O 1
ATOM 600 N N . VAL A 1 77 ? 2.580 0.263 19.435 1.00 81.69 77 VAL A N 1
ATOM 601 C CA . VAL A 1 77 ? 1.703 1.107 18.608 1.00 81.69 77 VAL A CA 1
ATOM 602 C C . VAL A 1 77 ? 0.636 0.225 17.984 1.00 81.69 77 VAL A C 1
ATOM 604 O O . VAL A 1 77 ? 0.955 -0.801 17.396 1.00 81.69 77 VAL A O 1
ATOM 607 N N . LEU A 1 78 ? -0.629 0.615 18.117 1.00 81.31 78 LEU A N 1
ATOM 608 C CA . LEU A 1 78 ? -1.739 -0.076 17.473 1.00 81.31 78 LEU A CA 1
ATOM 609 C C . LEU A 1 78 ? -1.970 0.505 16.077 1.00 81.31 78 LEU A C 1
ATOM 611 O O . LEU A 1 78 ? -2.095 1.717 15.927 1.00 81.31 78 LEU A O 1
ATOM 615 N N . TYR A 1 79 ? -2.071 -0.379 15.097 1.00 69.56 79 TYR A N 1
ATOM 616 C CA . TYR A 1 79 ? -2.496 -0.122 13.731 1.00 69.56 79 TYR A CA 1
ATOM 617 C C . TYR A 1 79 ? -3.793 -0.909 13.500 1.00 69.56 79 TYR A C 1
ATOM 619 O O . TYR A 1 79 ? -3.841 -2.100 13.798 1.00 69.56 79 TYR A O 1
ATOM 627 N N . GLY A 1 80 ? -4.846 -0.262 13.005 1.00 68.06 80 GLY A N 1
ATOM 628 C CA . GLY A 1 80 ? -6.198 -0.836 12.926 1.00 68.06 80 GLY A CA 1
ATOM 629 C C . GLY A 1 80 ? -7.197 -0.098 13.820 1.00 68.06 80 GLY A C 1
ATOM 630 O O . GLY A 1 80 ? -6.836 0.878 14.478 1.00 68.06 80 GLY A O 1
ATOM 631 N N . ASP A 1 81 ? -8.448 -0.552 13.817 1.00 73.88 81 ASP A N 1
ATOM 632 C CA . ASP A 1 81 ? -9.554 0.067 14.555 1.00 73.88 81 ASP A CA 1
ATOM 633 C C . ASP A 1 81 ? -9.403 -0.166 16.081 1.00 73.88 81 ASP A C 1
ATOM 635 O O . ASP A 1 81 ? -9.466 -1.299 16.561 1.00 73.88 81 ASP A O 1
ATOM 639 N N . PRO A 1 82 ? -9.190 0.866 16.913 1.00 77.06 82 PRO A N 1
ATOM 640 C CA . PRO A 1 82 ? -9.049 0.669 18.356 1.00 77.06 82 PRO A CA 1
ATOM 641 C C . PRO A 1 82 ? -10.272 0.009 19.023 1.00 77.06 82 PRO A C 1
ATOM 643 O O . PRO A 1 82 ? -10.162 -0.451 20.164 1.00 77.06 82 PRO A O 1
ATOM 646 N N . ASP A 1 83 ? -11.408 -0.080 18.334 1.00 67.69 83 ASP A N 1
ATOM 647 C CA . ASP A 1 83 ? -12.720 -0.329 18.945 1.00 67.69 83 ASP A CA 1
ATOM 648 C C . ASP A 1 83 ? -13.383 -1.589 18.473 1.00 67.69 83 ASP A C 1
ATOM 650 O O . ASP A 1 83 ? -14.384 -2.040 19.038 1.00 67.69 83 ASP A O 1
ATOM 654 N N . SER A 1 84 ? -12.741 -2.231 17.511 1.00 60.53 84 SER A N 1
ATOM 655 C CA . SER A 1 84 ? -12.993 -3.619 17.240 1.00 60.53 84 SER A CA 1
ATOM 656 C C . SER A 1 84 ? -12.784 -4.422 18.526 1.00 60.53 84 SER A C 1
ATOM 658 O O . SER A 1 84 ? -11.684 -4.521 19.073 1.00 60.53 84 SER A O 1
ATOM 660 N N . GLY A 1 85 ? -13.849 -5.048 19.011 1.00 62.22 85 GLY A N 1
ATOM 661 C CA . GLY A 1 85 ? -13.733 -6.189 19.910 1.00 62.22 85 GLY A CA 1
ATOM 662 C C . GLY A 1 85 ? -13.327 -7.411 19.091 1.00 62.22 85 GLY A C 1
ATOM 663 O O . GLY A 1 85 ? -13.975 -7.721 18.096 1.00 62.22 85 GLY A O 1
ATOM 664 N N . ILE A 1 86 ? -12.255 -8.107 19.479 1.00 65.19 86 ILE A N 1
ATOM 665 C CA . ILE A 1 86 ? -11.879 -9.383 18.834 1.00 65.19 86 ILE A CA 1
ATOM 666 C C . ILE A 1 86 ? -12.870 -10.486 19.230 1.00 65.19 86 ILE A C 1
ATOM 668 O O . ILE A 1 86 ? -13.217 -11.350 18.430 1.00 65.19 86 ILE A O 1
ATOM 672 N N . PHE A 1 87 ? -13.367 -10.411 20.461 1.00 55.66 87 PHE A N 1
ATOM 673 C CA . PHE A 1 87 ? -14.419 -11.257 20.996 1.00 55.66 87 PHE A CA 1
ATOM 674 C C . PHE A 1 87 ? -15.578 -10.322 21.347 1.00 55.66 87 PHE A C 1
ATOM 676 O O . PHE A 1 87 ? -15.377 -9.375 22.107 1.00 55.66 87 PHE A O 1
ATOM 683 N N . GLY A 1 88 ? -16.754 -10.508 20.736 1.00 41.91 88 GLY A N 1
ATOM 684 C CA . GLY A 1 88 ? -17.926 -9.659 20.984 1.00 41.91 88 GLY A CA 1
ATOM 685 C C . GLY A 1 88 ? -18.221 -9.502 22.482 1.00 41.91 88 GLY A C 1
ATOM 686 O O . GLY A 1 88 ? -17.897 -10.380 23.281 1.00 41.91 88 GLY A O 1
ATOM 687 N N . THR A 1 89 ? -18.816 -8.373 22.870 1.00 34.81 89 THR A N 1
ATOM 688 C CA . THR A 1 89 ? -19.108 -8.036 24.269 1.00 34.81 89 THR A CA 1
ATOM 689 C C . THR A 1 89 ? -19.942 -9.125 24.944 1.00 34.81 89 THR A C 1
ATOM 691 O O . THR A 1 89 ? -21.157 -9.203 24.768 1.00 34.81 89 THR A O 1
ATOM 694 N N . MET A 1 90 ? -19.313 -9.939 25.794 1.00 29.55 90 MET A N 1
ATOM 695 C CA . MET A 1 90 ? -20.057 -10.654 26.822 1.00 29.55 90 MET A CA 1
ATOM 696 C C . MET A 1 90 ? -20.484 -9.636 27.879 1.00 29.55 90 MET A C 1
ATOM 698 O O . MET A 1 90 ? -19.672 -9.172 28.677 1.00 29.55 90 MET A O 1
ATOM 702 N N . ARG A 1 91 ? -21.776 -9.299 27.916 1.00 29.34 91 ARG A N 1
ATOM 703 C CA . ARG A 1 91 ? -22.385 -8.921 29.192 1.00 29.34 91 ARG A CA 1
ATOM 704 C C . ARG A 1 91 ? -22.507 -10.194 30.016 1.00 29.34 91 ARG A C 1
ATOM 706 O O . ARG A 1 91 ? -23.260 -11.089 29.649 1.00 29.34 91 ARG A O 1
ATOM 713 N N . THR A 1 92 ? -21.798 -10.264 31.133 1.00 31.59 92 THR A N 1
ATOM 714 C CA . THR A 1 92 ? -22.152 -11.181 32.214 1.00 31.59 92 THR A CA 1
ATOM 715 C C . THR A 1 92 ? -22.794 -10.360 33.324 1.00 31.59 92 THR A C 1
ATOM 717 O O . THR A 1 92 ? -22.163 -9.499 33.928 1.00 31.59 92 THR A O 1
ATOM 720 N N . GLU A 1 93 ? -24.074 -10.612 33.595 1.00 37.56 93 GLU A N 1
ATOM 721 C CA . GLU A 1 93 ? -24.786 -10.025 34.741 1.00 37.56 93 GLU A CA 1
ATOM 722 C C . GLU A 1 93 ? -24.382 -10.654 36.084 1.00 37.56 93 GLU A C 1
ATOM 724 O O . GLU A 1 93 ? -24.948 -10.335 37.123 1.00 37.56 93 GLU A O 1
ATOM 729 N N . SER A 1 94 ? -23.390 -11.540 36.135 1.00 38.69 94 SER A N 1
ATOM 730 C CA . SER A 1 94 ? -22.926 -12.136 37.390 1.00 38.69 94 SER A CA 1
ATOM 731 C C . SER A 1 94 ? -21.478 -12.585 37.238 1.00 38.69 94 SER A C 1
ATOM 733 O O . SER A 1 94 ? -21.152 -13.379 36.359 1.00 38.69 94 SER A O 1
ATOM 735 N N . GLY A 1 95 ? -20.588 -12.025 38.059 1.00 36.25 95 GLY A N 1
ATOM 736 C CA . GLY A 1 95 ? -19.139 -12.207 37.982 1.00 36.25 95 GLY A CA 1
ATOM 737 C C . GLY A 1 95 ? -18.661 -13.617 38.333 1.00 36.25 95 GLY A C 1
ATOM 738 O O . GLY A 1 95 ? -18.110 -13.835 39.408 1.00 36.25 95 GLY A O 1
ATOM 739 N N . THR A 1 96 ? -18.805 -14.574 37.420 1.00 29.25 96 THR A N 1
ATOM 740 C CA . THR A 1 96 ? -18.149 -15.884 37.530 1.00 29.25 96 THR A CA 1
ATOM 741 C C . THR A 1 96 ? -17.664 -16.357 36.163 1.00 29.25 96 THR A C 1
ATOM 743 O O . THR A 1 96 ? -18.444 -16.552 35.233 1.00 29.25 96 THR A O 1
ATOM 746 N N . VAL A 1 97 ? -16.343 -16.523 36.036 1.00 28.19 97 VAL A N 1
ATOM 747 C CA . VAL A 1 97 ? -15.697 -17.085 34.845 1.00 28.19 97 VAL A CA 1
ATOM 748 C C . VAL A 1 97 ? -15.954 -18.586 34.848 1.00 28.19 97 VAL A C 1
ATOM 750 O O . VAL A 1 97 ? -15.369 -19.314 35.646 1.00 28.19 97 VAL A O 1
ATOM 753 N N . THR A 1 98 ? -16.820 -19.041 33.948 1.00 27.50 98 THR A N 1
ATOM 754 C CA . THR A 1 98 ? -17.009 -20.467 33.675 1.00 27.50 98 THR A CA 1
ATOM 755 C C . THR A 1 98 ? -16.573 -20.708 32.239 1.00 27.50 98 THR A C 1
ATOM 757 O O . THR A 1 98 ? -17.124 -20.120 31.312 1.00 27.50 98 THR A O 1
ATOM 760 N N . SER A 1 99 ? -15.542 -21.530 32.053 1.00 39.06 99 SER A N 1
ATOM 761 C CA . SER A 1 99 ? -15.128 -22.003 30.736 1.00 39.06 99 SER A CA 1
ATOM 762 C C . SER A 1 99 ? -16.240 -22.871 30.154 1.00 39.06 99 SER A C 1
ATOM 764 O O . SER A 1 99 ? -16.584 -23.891 30.753 1.00 39.06 99 SER A O 1
ATOM 766 N N . LEU A 1 100 ? -16.782 -22.497 28.997 1.00 27.56 100 LEU A N 1
ATOM 767 C CA . LEU A 1 100 ? -17.689 -23.349 28.233 1.00 27.56 100 LEU A CA 1
ATOM 768 C C . LEU A 1 100 ? -17.311 -23.357 26.742 1.00 27.56 100 LEU A C 1
ATOM 770 O O . LEU A 1 100 ? -16.630 -22.445 26.269 1.00 27.56 100 LEU A O 1
ATOM 774 N N . PRO A 1 101 ? -17.648 -24.457 26.047 1.00 32.91 101 PRO A N 1
ATOM 775 C CA . PRO A 1 101 ? -16.915 -24.980 24.906 1.00 32.91 101 PRO A CA 1
ATOM 776 C C . PRO A 1 101 ? -17.228 -24.216 23.622 1.00 32.91 101 PRO A C 1
ATOM 778 O O . PRO A 1 101 ? -18.317 -23.678 23.437 1.00 32.91 101 PRO A O 1
ATOM 781 N N . ILE A 1 102 ? -16.253 -24.213 22.716 1.00 31.14 102 ILE A N 1
ATOM 782 C CA . ILE A 1 102 ? -16.362 -23.623 21.385 1.00 31.14 102 ILE A CA 1
ATOM 783 C C . ILE A 1 102 ? -17.416 -24.412 20.597 1.00 31.14 102 ILE A C 1
ATOM 785 O O . ILE A 1 102 ? -17.133 -25.489 20.078 1.00 31.14 102 ILE A O 1
ATOM 789 N N . GLN A 1 103 ? -18.636 -23.884 20.504 1.00 30.84 103 GLN A N 1
ATOM 790 C CA . GLN A 1 103 ? -19.563 -24.250 19.438 1.00 30.84 103 GLN A CA 1
ATOM 791 C C . GLN A 1 103 ? -19.286 -23.333 18.251 1.00 30.84 103 GLN A C 1
ATOM 793 O O . GLN A 1 103 ? -19.577 -22.136 18.279 1.00 30.84 103 GLN A O 1
ATOM 798 N N . GLY A 1 104 ? -18.652 -23.913 17.233 1.00 30.52 104 GLY A N 1
ATOM 799 C CA . GLY A 1 104 ? -18.365 -23.251 15.974 1.00 30.52 104 GLY A CA 1
ATOM 800 C C . GLY A 1 104 ? -19.651 -22.795 15.293 1.00 30.52 104 GLY A C 1
ATOM 801 O O . GLY A 1 104 ? -20.565 -23.586 15.074 1.00 30.52 104 GLY A O 1
ATOM 802 N N . ARG A 1 105 ? -19.698 -21.514 14.926 1.00 29.33 105 ARG A N 1
ATOM 803 C CA . ARG A 1 105 ? -20.425 -21.114 13.723 1.00 29.33 105 ARG A CA 1
ATOM 804 C C . ARG A 1 105 ? -19.507 -21.402 12.547 1.00 29.33 105 ARG A C 1
ATOM 806 O O . ARG A 1 105 ? -18.352 -20.985 12.569 1.00 29.33 105 ARG A O 1
ATOM 813 N N . GLU A 1 106 ? -20.029 -22.151 11.587 1.00 34.25 106 GLU A N 1
ATOM 814 C CA . GLU A 1 106 ? -19.362 -22.594 10.366 1.00 34.25 106 GLU A CA 1
ATOM 815 C C . GLU A 1 106 ? -18.707 -21.409 9.640 1.00 34.25 106 GLU A C 1
ATOM 817 O O . GLU A 1 106 ? -19.351 -20.616 8.958 1.00 34.25 106 GLU A O 1
ATOM 822 N N . MET A 1 107 ? -17.399 -21.270 9.849 1.00 33.75 107 MET A N 1
ATOM 823 C CA . MET A 1 107 ? -16.487 -20.534 8.987 1.00 33.75 107 MET A CA 1
ATOM 824 C C . MET A 1 107 ? -15.976 -21.543 7.961 1.00 33.75 107 MET A C 1
ATOM 826 O O . MET A 1 107 ? -15.505 -22.606 8.368 1.00 33.75 107 MET A O 1
ATOM 830 N N . ASN A 1 108 ? -16.062 -21.205 6.671 1.00 34.31 108 ASN A N 1
ATOM 831 C CA . ASN A 1 108 ? -15.492 -21.981 5.564 1.00 34.31 108 ASN A CA 1
ATOM 832 C C . ASN A 1 108 ? -14.144 -22.613 5.952 1.00 34.31 108 ASN A C 1
ATOM 834 O O . ASN A 1 108 ? -13.274 -21.938 6.511 1.00 34.31 108 ASN A O 1
ATOM 838 N N . GLU A 1 109 ? -14.017 -23.913 5.676 1.00 42.31 109 GLU A N 1
ATOM 839 C CA . GLU A 1 109 ? -12.959 -24.827 6.117 1.00 42.31 109 GLU A CA 1
ATOM 840 C C . GLU A 1 109 ? -11.532 -24.270 5.923 1.00 42.31 109 GLU A C 1
ATOM 842 O O . GLU A 1 109 ? -10.884 -24.504 4.906 1.00 42.31 109 GLU A O 1
ATOM 847 N N . ARG A 1 110 ? -10.980 -23.582 6.932 1.00 48.81 110 ARG A N 1
ATOM 848 C CA . ARG A 1 110 ? -9.528 -23.363 7.035 1.00 48.81 110 ARG A CA 1
ATOM 849 C C . ARG A 1 110 ? -8.898 -24.651 7.544 1.00 48.81 110 ARG A C 1
ATOM 851 O O . ARG A 1 110 ? -9.071 -25.004 8.710 1.00 48.81 110 ARG A O 1
ATOM 858 N N . ARG A 1 111 ? -8.176 -25.360 6.680 1.00 57.34 111 ARG A N 1
ATOM 859 C CA . ARG A 1 111 ? -7.465 -26.582 7.067 1.00 57.34 111 ARG A CA 1
ATOM 860 C C . ARG A 1 111 ? -6.106 -26.212 7.652 1.00 57.34 111 ARG A C 1
ATOM 862 O O . ARG A 1 111 ? -5.202 -25.774 6.942 1.00 57.34 111 ARG A O 1
ATOM 869 N N . GLU A 1 112 ? -5.975 -26.355 8.970 1.00 69.88 112 GLU A N 1
ATOM 870 C CA . GLU A 1 112 ? -4.661 -26.425 9.608 1.00 69.88 112 GLU A CA 1
ATOM 871 C C . GLU A 1 112 ? -4.045 -27.781 9.287 1.00 69.88 112 GLU A C 1
ATOM 873 O O . GLU A 1 112 ? -4.552 -28.823 9.707 1.00 69.88 112 GLU A O 1
ATOM 878 N N . GLU A 1 113 ? -2.929 -27.772 8.571 1.00 79.75 113 GLU A N 1
ATOM 879 C CA . GLU A 1 113 ? -2.245 -28.997 8.191 1.00 79.75 113 GLU A CA 1
ATOM 880 C C . GLU A 1 113 ? -0.785 -28.956 8.631 1.00 79.75 113 GLU A C 1
ATOM 882 O O . GLU A 1 113 ? -0.114 -27.920 8.602 1.0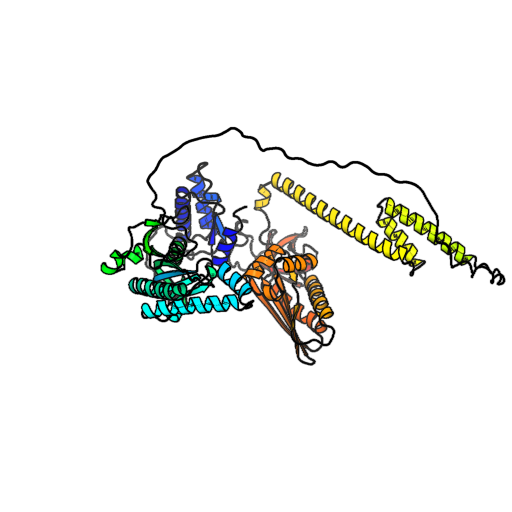0 79.75 113 GLU A O 1
ATOM 887 N N . LYS A 1 114 ? -0.265 -30.105 9.071 1.00 83.75 114 LYS A N 1
ATOM 888 C CA . LYS A 1 114 ? 1.172 -30.258 9.299 1.00 83.75 114 LYS A CA 1
ATOM 889 C C . LYS A 1 114 ? 1.836 -30.454 7.937 1.00 83.75 114 LYS A C 1
ATOM 891 O O . LYS A 1 114 ? 1.467 -31.361 7.191 1.00 83.75 114 LYS A O 1
ATOM 896 N N . ARG A 1 115 ? 2.796 -29.593 7.615 1.00 90.75 115 ARG A N 1
ATOM 897 C CA . ARG A 1 115 ? 3.586 -29.646 6.381 1.00 90.75 115 ARG A CA 1
ATOM 898 C C . ARG A 1 115 ? 5.060 -29.459 6.695 1.00 90.75 115 ARG A C 1
ATOM 900 O O . ARG A 1 115 ? 5.432 -28.913 7.738 1.00 90.75 115 ARG A O 1
ATOM 907 N N . VAL A 1 116 ? 5.897 -29.917 5.775 1.00 91.81 116 VAL A N 1
ATOM 908 C CA . VAL A 1 116 ? 7.329 -29.636 5.778 1.00 91.81 116 VAL A CA 1
ATOM 909 C C . VAL A 1 116 ? 7.591 -28.540 4.765 1.00 91.81 116 VAL A C 1
ATOM 911 O O . VAL A 1 116 ? 7.401 -28.735 3.570 1.00 91.81 116 VAL A O 1
ATOM 914 N N . ILE A 1 117 ? 7.982 -27.371 5.258 1.00 94.00 117 ILE A N 1
ATOM 915 C CA . ILE A 1 117 ? 8.261 -26.207 4.429 1.00 94.00 117 ILE A CA 1
ATOM 916 C C . ILE A 1 117 ? 9.740 -26.183 4.079 1.00 94.00 117 ILE A C 1
ATOM 918 O O . ILE A 1 117 ? 10.596 -26.297 4.958 1.00 94.00 117 ILE A O 1
ATOM 922 N N . VAL A 1 118 ? 10.019 -25.996 2.797 1.00 94.00 118 VAL A N 1
ATOM 923 C CA . VAL A 1 118 ? 11.355 -25.891 2.223 1.00 94.00 118 VAL A CA 1
ATOM 924 C C . VAL A 1 118 ? 11.500 -24.506 1.612 1.00 94.00 118 VAL A C 1
ATOM 926 O O . VAL A 1 118 ? 10.713 -24.116 0.758 1.00 94.00 118 VAL A O 1
ATOM 929 N N . SER A 1 119 ? 12.502 -23.755 2.053 1.00 94.44 119 SER A N 1
ATOM 930 C CA . SER A 1 119 ? 12.894 -22.477 1.464 1.00 94.44 119 SER A CA 1
ATOM 931 C C . SER A 1 119 ? 14.194 -22.674 0.701 1.00 94.44 119 SER A C 1
ATOM 933 O O . SER A 1 119 ? 15.176 -23.142 1.278 1.00 94.44 119 SER A O 1
ATOM 935 N N . VAL A 1 120 ? 14.208 -22.292 -0.570 1.00 93.75 120 VAL A N 1
ATOM 936 C CA . VAL A 1 120 ? 15.364 -22.378 -1.469 1.00 93.75 120 VAL A CA 1
ATOM 937 C C . VAL A 1 120 ? 15.696 -20.984 -1.970 1.00 93.75 120 VAL A C 1
ATOM 939 O O . VAL A 1 120 ? 14.795 -20.226 -2.313 1.00 93.75 120 VAL A O 1
ATOM 942 N N . ASP A 1 121 ? 16.980 -20.668 -2.048 1.00 93.75 121 ASP A N 1
ATOM 943 C CA . ASP A 1 121 ? 17.470 -19.390 -2.556 1.00 93.75 121 ASP A CA 1
ATOM 944 C C . ASP A 1 121 ? 18.714 -19.585 -3.424 1.00 93.75 121 ASP A C 1
ATOM 946 O O . ASP A 1 121 ? 19.588 -20.393 -3.083 1.00 93.75 121 ASP A O 1
ATOM 950 N N . LEU A 1 122 ? 18.809 -18.850 -4.534 1.00 91.56 122 LEU A N 1
ATOM 951 C CA . LEU A 1 122 ? 19.986 -18.857 -5.400 1.00 91.56 122 LEU A CA 1
ATOM 952 C C . LEU A 1 122 ? 21.021 -17.812 -4.954 1.00 91.56 122 LEU A C 1
ATOM 954 O O . LEU A 1 122 ? 20.782 -16.606 -4.992 1.00 91.56 122 LEU A O 1
ATOM 958 N N . ALA A 1 123 ? 22.238 -18.257 -4.635 1.00 88.94 123 ALA A N 1
ATOM 959 C CA . ALA A 1 123 ? 23.329 -17.347 -4.304 1.00 88.94 123 ALA A CA 1
ATOM 960 C C . ALA A 1 123 ? 23.741 -16.478 -5.511 1.00 88.94 123 ALA A C 1
ATOM 962 O O . ALA A 1 123 ? 23.924 -16.981 -6.620 1.00 88.94 123 ALA A O 1
ATOM 963 N N . ARG A 1 124 ? 23.957 -15.175 -5.266 1.00 85.81 124 ARG A N 1
ATOM 964 C CA . ARG A 1 124 ? 24.418 -14.167 -6.250 1.00 85.81 124 ARG A CA 1
ATOM 965 C C . ARG A 1 124 ? 23.492 -13.974 -7.463 1.00 85.81 124 ARG A C 1
ATOM 967 O O . ARG A 1 124 ? 23.956 -13.549 -8.519 1.00 85.81 124 ARG A O 1
ATOM 974 N N . TYR A 1 125 ? 22.186 -14.213 -7.318 1.00 85.25 125 TYR A N 1
ATOM 975 C CA . TYR A 1 125 ? 21.204 -14.046 -8.399 1.00 85.25 125 TYR A CA 1
ATOM 976 C C . TYR A 1 125 ? 21.318 -12.709 -9.149 1.00 85.25 125 TYR A C 1
ATOM 978 O O . TYR A 1 125 ? 21.459 -12.703 -10.371 1.00 85.25 125 TYR A O 1
ATOM 986 N N . SER A 1 126 ? 21.333 -11.581 -8.432 1.00 84.38 126 SER A N 1
ATOM 987 C CA . SER A 1 126 ? 21.397 -10.249 -9.053 1.00 84.38 126 SER A CA 1
ATOM 988 C C . SER A 1 126 ? 22.656 -10.046 -9.901 1.00 84.38 126 SER A C 1
ATOM 990 O O . SER A 1 126 ? 22.607 -9.395 -10.941 1.00 84.38 126 SER A O 1
ATOM 992 N N . GLU A 1 127 ? 23.784 -10.625 -9.486 1.00 85.06 127 GLU A N 1
ATOM 993 C CA . GLU A 1 127 ? 25.045 -10.549 -10.231 1.00 85.06 127 GLU A CA 1
ATOM 994 C C . GLU A 1 127 ? 25.017 -11.440 -11.479 1.00 85.06 127 GLU A C 1
ATOM 996 O O . GLU A 1 127 ? 25.515 -11.043 -12.533 1.00 85.06 127 GLU A O 1
ATOM 1001 N N . ILE A 1 128 ? 24.391 -12.618 -11.383 1.00 84.38 128 ILE A N 1
ATOM 1002 C CA . ILE A 1 128 ? 24.184 -13.527 -12.517 1.00 84.38 128 ILE A CA 1
ATOM 1003 C C . ILE A 1 128 ? 23.314 -12.848 -13.583 1.00 84.38 128 ILE A C 1
ATOM 1005 O O . ILE A 1 128 ? 23.684 -12.846 -14.758 1.00 84.38 128 ILE A O 1
ATOM 1009 N N . VAL A 1 129 ? 22.192 -12.237 -13.183 1.00 83.81 129 VAL A N 1
ATOM 1010 C CA . VAL A 1 129 ? 21.293 -11.520 -14.103 1.00 83.81 129 VAL A CA 1
ATOM 1011 C C . VAL A 1 129 ? 22.024 -10.351 -14.763 1.00 83.81 129 VAL A C 1
ATOM 1013 O O . VAL A 1 129 ? 22.087 -10.304 -15.990 1.00 83.81 129 VAL A O 1
ATOM 1016 N N . ALA A 1 130 ? 22.676 -9.483 -13.981 1.00 82.88 130 ALA A N 1
ATOM 1017 C CA . ALA A 1 130 ? 23.426 -8.343 -14.514 1.00 82.88 130 ALA A CA 1
ATOM 1018 C C . ALA A 1 130 ? 24.537 -8.771 -15.493 1.00 82.88 130 ALA A C 1
ATOM 1020 O O . ALA A 1 130 ? 24.756 -8.136 -16.527 1.00 82.88 130 ALA A O 1
ATOM 1021 N N . SER A 1 131 ? 25.225 -9.882 -15.209 1.00 81.38 131 SER A N 1
ATOM 1022 C CA . SER A 1 131 ? 26.232 -10.427 -16.119 1.00 81.38 131 SER A CA 1
ATOM 1023 C C . SER A 1 131 ? 25.627 -10.958 -17.422 1.00 81.38 131 SER A C 1
ATOM 1025 O O . SER A 1 131 ? 26.255 -10.823 -18.474 1.00 81.38 131 SER A O 1
ATOM 1027 N N . LEU A 1 132 ? 24.458 -11.602 -17.379 1.00 76.50 132 LEU A N 1
ATOM 1028 C CA . LEU A 1 132 ? 23.792 -12.136 -18.572 1.00 76.50 132 LEU A CA 1
ATOM 1029 C C . LEU A 1 132 ? 23.211 -11.022 -19.449 1.00 76.50 132 LEU A C 1
ATOM 1031 O O . LEU A 1 132 ? 23.310 -11.104 -20.675 1.00 76.50 132 LEU A O 1
ATOM 1035 N N . GLU A 1 133 ? 22.691 -9.956 -18.836 1.00 78.62 133 GLU A N 1
ATOM 1036 C CA . GLU A 1 133 ? 22.254 -8.743 -19.536 1.00 78.62 133 GLU A CA 1
ATOM 1037 C C . GLU A 1 133 ? 23.394 -8.128 -20.356 1.00 78.62 133 GLU A C 1
ATOM 1039 O O . GLU A 1 133 ? 23.208 -7.803 -21.529 1.00 78.62 133 GLU A O 1
ATOM 1044 N N . GLN A 1 134 ? 24.590 -8.027 -19.763 1.00 72.94 134 GLN A N 1
ATOM 1045 C CA . GLN A 1 134 ? 25.753 -7.395 -20.391 1.00 72.94 134 GLN A CA 1
ATOM 1046 C C . GLN A 1 134 ? 26.482 -8.294 -21.400 1.00 72.94 134 GLN A C 1
ATOM 1048 O O . GLN A 1 134 ? 26.895 -7.812 -22.453 1.00 72.94 134 GLN A O 1
ATOM 1053 N N . ARG A 1 135 ? 26.679 -9.588 -21.100 1.00 65.06 135 ARG A N 1
ATOM 1054 C CA . ARG A 1 135 ? 27.527 -10.482 -21.920 1.00 65.06 135 ARG A CA 1
ATOM 1055 C C . ARG A 1 135 ? 26.787 -11.182 -23.056 1.00 65.06 135 ARG A C 1
ATOM 1057 O O . ARG A 1 135 ? 27.426 -11.540 -24.040 1.00 65.06 135 ARG A O 1
ATOM 1064 N N . GLN A 1 136 ? 25.481 -11.418 -22.921 1.00 59.94 136 GLN A N 1
ATOM 1065 C CA . GLN A 1 136 ? 24.701 -12.180 -23.909 1.00 59.94 136 GLN A CA 1
ATOM 1066 C C . GLN A 1 136 ? 23.682 -11.329 -24.678 1.00 59.94 136 GLN A C 1
ATOM 1068 O O . GLN A 1 136 ? 22.975 -11.858 -25.530 1.00 59.94 136 GLN A O 1
ATOM 1073 N N . GLY A 1 137 ? 23.596 -10.021 -24.402 1.00 56.59 137 GLY A N 1
ATOM 1074 C CA . GLY A 1 137 ? 22.684 -9.115 -25.110 1.00 56.59 137 GLY A CA 1
ATOM 1075 C C . GLY A 1 137 ? 21.201 -9.447 -24.906 1.00 56.59 137 GLY A C 1
ATOM 1076 O O . GLY A 1 137 ? 20.366 -9.046 -25.711 1.00 56.59 137 GLY A O 1
ATOM 1077 N N . LEU A 1 138 ? 20.868 -10.194 -23.847 1.00 59.22 138 LEU A N 1
ATOM 1078 C CA . LEU A 1 138 ? 19.508 -10.664 -23.568 1.00 59.22 138 LEU A CA 1
ATOM 1079 C C . LEU A 1 138 ? 18.584 -9.553 -23.045 1.00 59.22 138 LEU A C 1
ATOM 1081 O O . LEU A 1 138 ? 17.363 -9.719 -23.080 1.00 59.22 138 LEU A O 1
ATOM 1085 N N . GLY A 1 139 ? 19.145 -8.429 -22.578 1.00 65.38 139 GLY A N 1
ATOM 1086 C CA . GLY A 1 139 ? 18.385 -7.312 -22.010 1.00 65.38 139 GLY A CA 1
ATOM 1087 C C . GLY A 1 139 ? 17.335 -7.801 -20.993 1.00 65.38 139 GLY A C 1
ATOM 1088 O O . GLY A 1 139 ? 17.656 -8.667 -20.179 1.00 65.38 139 GLY A O 1
ATOM 1089 N N . PRO A 1 140 ? 16.067 -7.355 -21.067 1.00 59.69 140 PRO A N 1
ATOM 1090 C CA . PRO A 1 140 ? 15.025 -7.734 -20.104 1.00 59.69 140 PRO A CA 1
ATOM 1091 C C . PRO A 1 140 ? 14.675 -9.238 -20.081 1.00 59.69 140 PRO A C 1
ATOM 1093 O O . PRO A 1 140 ? 13.975 -9.688 -19.177 1.00 59.69 140 PRO A O 1
ATOM 1096 N N . ASN A 1 141 ? 15.164 -10.044 -21.035 1.00 74.00 141 ASN A N 1
ATOM 1097 C CA . ASN A 1 141 ? 14.940 -11.494 -21.052 1.00 74.00 141 ASN A CA 1
ATOM 1098 C C . ASN A 1 141 ? 15.925 -12.279 -20.168 1.00 74.00 141 ASN A C 1
ATOM 1100 O O . ASN A 1 141 ? 15.715 -13.474 -19.954 1.00 74.00 141 ASN A O 1
ATOM 1104 N N . ALA A 1 142 ? 16.985 -11.645 -19.651 1.00 76.88 142 ALA A N 1
ATOM 1105 C CA . ALA A 1 142 ? 17.972 -12.306 -18.798 1.00 76.88 142 ALA A CA 1
ATOM 1106 C C . ALA A 1 142 ? 17.338 -12.859 -17.510 1.00 76.88 142 ALA A C 1
ATOM 1108 O O . ALA A 1 142 ? 17.565 -14.018 -17.167 1.00 76.88 142 ALA A O 1
ATOM 1109 N N . THR A 1 143 ? 16.477 -12.072 -16.857 1.00 79.00 143 THR A N 1
ATOM 1110 C CA . THR A 1 143 ? 15.718 -12.480 -15.664 1.00 79.00 143 THR A CA 1
ATOM 1111 C C . THR A 1 143 ? 14.892 -13.732 -15.940 1.00 79.00 143 THR A C 1
ATOM 1113 O O . THR A 1 143 ? 15.039 -14.739 -15.254 1.00 79.00 143 THR A O 1
ATOM 1116 N N . ARG A 1 144 ? 14.101 -13.720 -17.021 1.00 82.38 144 ARG A N 1
ATOM 1117 C CA . ARG A 1 144 ? 13.263 -14.860 -17.413 1.00 82.38 144 ARG A CA 1
ATOM 1118 C C . ARG A 1 144 ? 14.089 -16.117 -17.693 1.00 82.38 144 ARG A C 1
ATOM 1120 O O . ARG A 1 144 ? 13.716 -17.201 -17.262 1.00 82.38 144 ARG A O 1
ATOM 1127 N N . ALA A 1 145 ? 15.227 -15.976 -18.372 1.00 83.06 145 ALA A N 1
ATOM 1128 C CA . ALA A 1 145 ? 16.106 -17.103 -18.667 1.00 83.06 145 ALA A CA 1
ATOM 1129 C C . ALA A 1 145 ? 16.691 -17.742 -17.395 1.00 83.06 145 ALA A C 1
ATOM 1131 O O . ALA A 1 145 ? 16.807 -18.965 -17.326 1.00 83.06 145 ALA A O 1
ATOM 1132 N N . VAL A 1 146 ? 17.050 -16.940 -16.386 1.00 85.88 146 VAL A N 1
ATOM 1133 C CA . VAL A 1 146 ? 17.533 -17.455 -15.094 1.00 85.88 146 VAL A CA 1
ATOM 1134 C C . VAL A 1 146 ? 16.394 -18.109 -14.311 1.00 85.88 146 VAL A C 1
ATOM 1136 O O . VAL A 1 146 ? 16.577 -19.206 -13.789 1.00 85.88 146 VAL A O 1
ATOM 1139 N N . GLU A 1 147 ? 15.207 -17.506 -14.280 1.00 88.31 147 GLU A N 1
ATOM 1140 C CA . GLU A 1 147 ? 14.034 -18.099 -13.627 1.00 88.31 147 GLU A CA 1
ATOM 1141 C C . GLU A 1 147 ? 13.640 -19.448 -14.242 1.00 88.31 147 GLU A C 1
ATOM 1143 O O . GLU A 1 147 ? 13.361 -20.401 -13.513 1.00 88.31 147 GLU A O 1
ATOM 1148 N N . ASP A 1 148 ? 13.665 -19.564 -15.572 1.00 88.31 148 ASP A N 1
ATOM 1149 C CA . ASP A 1 148 ? 13.373 -20.817 -16.274 1.00 88.31 148 ASP A CA 1
ATOM 1150 C C . ASP A 1 148 ? 14.406 -21.910 -15.934 1.00 88.31 148 ASP A C 1
ATOM 1152 O O . ASP A 1 148 ? 14.040 -23.076 -15.757 1.00 88.31 148 ASP A O 1
ATOM 1156 N N . GLN A 1 149 ? 15.683 -21.541 -15.762 1.00 90.56 149 GLN A N 1
ATOM 1157 C CA . GLN A 1 149 ? 16.734 -22.457 -15.294 1.00 90.56 149 GLN A CA 1
ATOM 1158 C C . GLN A 1 149 ? 16.475 -22.928 -13.859 1.00 90.56 149 GLN A C 1
ATOM 1160 O O . GLN A 1 149 ? 16.562 -24.127 -13.589 1.00 90.56 149 GLN A O 1
ATOM 1165 N N . ILE A 1 150 ? 16.125 -22.009 -12.951 1.00 91.38 150 ILE A N 1
ATOM 1166 C CA . ILE A 1 150 ? 15.808 -22.338 -11.554 1.00 91.38 150 ILE A CA 1
ATOM 1167 C C . ILE A 1 150 ? 14.605 -23.283 -11.506 1.00 91.38 150 ILE A C 1
ATOM 1169 O O . ILE A 1 150 ? 14.689 -24.348 -10.896 1.00 91.38 150 ILE A O 1
ATOM 1173 N N . LYS A 1 151 ? 13.510 -22.958 -12.207 1.00 92.06 151 LYS A N 1
ATOM 1174 C CA . LYS A 1 151 ? 12.318 -23.818 -12.283 1.00 92.06 151 LYS A CA 1
ATOM 1175 C C . LYS A 1 151 ? 12.642 -25.197 -12.852 1.00 92.06 151 LYS A C 1
ATOM 1177 O O . LYS A 1 151 ? 12.107 -26.186 -12.363 1.00 92.06 151 LYS A O 1
ATOM 1182 N N . GLY A 1 152 ? 13.530 -25.287 -13.844 1.00 91.50 152 GLY A N 1
ATOM 1183 C CA . GLY A 1 152 ? 14.027 -26.565 -14.361 1.00 91.50 152 GLY A CA 1
ATOM 1184 C C . GLY A 1 152 ? 14.660 -27.437 -13.272 1.00 91.50 152 GLY A C 1
ATOM 1185 O O . GLY A 1 152 ? 14.281 -28.595 -13.119 1.00 91.50 152 GLY A O 1
ATOM 1186 N N . MET A 1 153 ? 15.555 -26.866 -12.463 1.00 93.94 153 MET A N 1
ATOM 1187 C CA . MET A 1 153 ? 16.216 -27.591 -11.368 1.00 93.94 153 MET A CA 1
ATOM 1188 C C . MET A 1 153 ? 15.257 -27.933 -10.220 1.00 93.94 153 MET A C 1
ATOM 1190 O O . MET A 1 153 ? 15.335 -29.024 -9.658 1.00 93.94 153 MET A O 1
ATOM 1194 N N . LEU A 1 154 ? 14.309 -27.044 -9.903 1.00 94.19 154 LEU A N 1
ATOM 1195 C CA . LEU A 1 154 ? 13.259 -27.319 -8.918 1.00 94.19 154 LEU A CA 1
ATOM 1196 C C . LEU A 1 154 ? 12.355 -28.481 -9.358 1.00 94.19 154 LEU A C 1
ATOM 1198 O O . LEU A 1 154 ? 11.990 -29.304 -8.521 1.00 94.19 154 LEU A O 1
ATOM 1202 N N . ARG A 1 155 ? 12.029 -28.591 -10.657 1.00 94.94 155 ARG A N 1
ATOM 1203 C CA . ARG A 1 155 ? 11.282 -29.740 -11.201 1.00 94.94 155 ARG A CA 1
ATOM 1204 C C . ARG A 1 155 ? 12.050 -31.048 -11.041 1.00 94.94 155 ARG A C 1
ATOM 1206 O O . ARG A 1 155 ? 11.442 -32.036 -10.647 1.00 94.94 155 ARG A O 1
ATOM 1213 N N . GLU A 1 156 ? 13.360 -31.060 -11.304 1.00 91.56 156 GLU A N 1
ATOM 1214 C CA . GLU A 1 156 ? 14.198 -32.251 -11.068 1.00 91.56 156 GLU A CA 1
ATOM 1215 C C . GLU A 1 156 ? 14.188 -32.656 -9.583 1.00 91.56 156 GLU A C 1
ATOM 1217 O O . GLU A 1 156 ? 14.018 -33.834 -9.267 1.00 91.56 156 GLU A O 1
ATOM 1222 N N . GLY A 1 157 ? 14.272 -31.679 -8.672 1.00 94.06 157 GLY A N 1
ATOM 1223 C CA . GLY A 1 157 ? 14.118 -31.908 -7.233 1.00 94.06 157 GLY A CA 1
ATOM 1224 C C . GLY A 1 157 ? 12.758 -32.507 -6.863 1.00 94.06 157 GLY A C 1
ATOM 1225 O O . GLY A 1 157 ? 12.699 -33.526 -6.177 1.00 94.06 157 GLY A O 1
ATOM 1226 N N . CYS A 1 158 ? 11.655 -31.913 -7.330 1.00 92.31 158 CYS A N 1
ATOM 1227 C CA . CYS A 1 158 ? 10.305 -32.392 -7.004 1.00 92.31 158 CYS A CA 1
ATOM 1228 C C . CYS A 1 158 ? 10.071 -33.804 -7.553 1.00 92.31 158 CYS A C 1
ATOM 1230 O O . CYS A 1 158 ? 9.571 -34.666 -6.831 1.00 92.31 158 CYS A O 1
ATOM 1232 N N . ALA A 1 159 ? 10.538 -34.077 -8.776 1.00 90.56 159 ALA A N 1
ATOM 1233 C CA . ALA A 1 159 ? 10.448 -35.399 -9.384 1.00 90.56 159 ALA A CA 1
ATOM 1234 C C . ALA A 1 159 ? 11.177 -36.468 -8.551 1.00 90.56 159 ALA A C 1
ATOM 1236 O O . ALA A 1 159 ? 10.662 -37.573 -8.385 1.00 90.56 159 ALA A O 1
ATOM 1237 N N . GLN A 1 160 ? 12.338 -36.144 -7.966 1.00 90.38 160 GLN A N 1
ATOM 1238 C CA . GLN A 1 160 ? 13.046 -37.055 -7.059 1.00 90.38 160 GLN A CA 1
ATOM 1239 C C . GLN A 1 160 ? 12.299 -37.289 -5.735 1.00 90.38 160 GLN A C 1
ATOM 1241 O O . GLN A 1 160 ? 12.404 -38.370 -5.154 1.00 90.38 160 GLN A O 1
ATOM 1246 N N . ALA A 1 161 ? 11.517 -36.311 -5.277 1.00 89.44 161 ALA A N 1
ATOM 1247 C CA . ALA A 1 161 ? 10.600 -36.448 -4.147 1.00 89.44 161 ALA A CA 1
ATOM 1248 C C . ALA A 1 161 ? 9.264 -37.127 -4.516 1.00 89.44 161 ALA A C 1
ATOM 1250 O O . ALA A 1 161 ? 8.390 -37.258 -3.664 1.00 89.44 161 ALA A O 1
ATOM 1251 N N . GLY A 1 162 ? 9.082 -37.549 -5.774 1.00 87.44 162 GLY A N 1
ATOM 1252 C CA . GLY A 1 162 ? 7.845 -38.171 -6.249 1.00 87.44 162 GLY A CA 1
ATOM 1253 C C . GLY A 1 162 ? 6.658 -37.208 -6.344 1.00 87.44 162 GLY A C 1
ATOM 1254 O O . GLY A 1 162 ? 5.520 -37.652 -6.234 1.00 87.44 162 GLY A O 1
ATOM 1255 N N . SER A 1 163 ? 6.912 -35.907 -6.505 1.00 88.56 163 SER A N 1
ATOM 1256 C CA . SER A 1 163 ? 5.888 -34.857 -6.601 1.00 88.56 163 SER A CA 1
ATOM 1257 C C . SER A 1 163 ? 6.111 -33.966 -7.828 1.00 88.56 163 SER A C 1
ATOM 1259 O O . SER A 1 163 ? 7.227 -33.871 -8.343 1.00 88.56 163 SER A O 1
ATOM 1261 N N . GLU A 1 164 ? 5.072 -33.280 -8.303 1.00 88.25 164 GLU A N 1
ATOM 1262 C CA . GLU A 1 164 ? 5.219 -32.264 -9.349 1.00 88.25 164 GLU A CA 1
ATOM 1263 C C . GLU A 1 164 ? 5.508 -30.884 -8.744 1.00 88.25 164 GLU A C 1
ATOM 1265 O O . GLU A 1 164 ? 5.113 -30.580 -7.618 1.00 88.25 164 GLU A O 1
ATOM 1270 N N . LEU A 1 165 ? 6.225 -30.027 -9.484 1.00 86.56 165 LEU A N 1
ATOM 1271 C CA . LEU A 1 165 ? 6.577 -28.693 -8.981 1.00 86.56 165 LEU A CA 1
ATOM 1272 C C . LEU A 1 165 ? 5.327 -27.861 -8.676 1.00 86.56 165 LEU A C 1
ATOM 1274 O O . LEU A 1 165 ? 5.315 -27.167 -7.667 1.00 86.56 165 LEU A O 1
ATOM 1278 N N . ASP A 1 166 ? 4.292 -27.949 -9.508 1.00 83.50 166 ASP A N 1
ATOM 1279 C CA . ASP A 1 166 ? 3.072 -27.152 -9.348 1.00 83.50 166 ASP A CA 1
ATOM 1280 C C . ASP A 1 166 ? 2.262 -27.562 -8.101 1.00 83.50 166 ASP A C 1
ATOM 1282 O O . ASP A 1 166 ? 1.575 -26.724 -7.522 1.00 83.50 166 ASP A O 1
ATOM 1286 N N . ASP A 1 167 ? 2.415 -28.804 -7.627 1.00 82.38 167 ASP A N 1
ATOM 1287 C CA . ASP A 1 167 ? 1.769 -29.298 -6.402 1.00 82.38 167 ASP A CA 1
ATOM 1288 C C . ASP A 1 167 ? 2.508 -28.859 -5.131 1.00 82.38 167 ASP A C 1
ATOM 1290 O O . ASP A 1 167 ? 1.907 -28.678 -4.068 1.00 82.38 167 ASP A O 1
ATOM 1294 N N . CYS A 1 168 ? 3.832 -28.715 -5.220 1.00 86.00 168 CYS A N 1
ATOM 1295 C CA . CYS A 1 168 ? 4.678 -28.381 -4.078 1.00 86.00 168 CYS A CA 1
ATOM 1296 C C . CYS A 1 168 ? 4.975 -26.883 -3.964 1.00 86.00 168 CYS A C 1
ATOM 1298 O O . CYS A 1 168 ? 5.275 -26.417 -2.864 1.00 86.00 168 CYS A O 1
ATOM 1300 N N . LEU A 1 169 ? 4.962 -26.131 -5.067 1.00 86.25 169 LEU A N 1
ATOM 1301 C CA . LEU A 1 169 ? 5.400 -24.738 -5.115 1.00 86.25 169 LEU A CA 1
ATOM 1302 C C . LEU A 1 169 ? 4.350 -23.805 -4.506 1.00 86.25 169 LEU A C 1
ATOM 1304 O O . LEU A 1 169 ? 3.300 -23.543 -5.080 1.00 86.25 169 LEU A O 1
ATOM 1308 N N . VAL A 1 170 ? 4.685 -23.236 -3.353 1.00 82.62 170 VAL A N 1
ATOM 1309 C CA . VAL A 1 170 ? 3.835 -22.286 -2.623 1.00 82.62 170 VAL A CA 1
ATOM 1310 C C . VAL A 1 170 ? 4.064 -20.863 -3.112 1.00 82.62 170 VAL A C 1
ATOM 1312 O O . VAL A 1 170 ? 3.132 -20.072 -3.236 1.00 82.62 170 VAL A O 1
ATOM 1315 N N . ASN A 1 171 ? 5.329 -20.504 -3.324 1.00 81.12 171 ASN A N 1
ATOM 1316 C CA . ASN A 1 171 ? 5.712 -19.168 -3.752 1.00 81.12 171 ASN A CA 1
ATOM 1317 C C . ASN A 1 171 ? 7.016 -19.211 -4.548 1.00 81.12 171 ASN A C 1
ATOM 1319 O O . ASN A 1 171 ? 7.931 -19.965 -4.214 1.00 81.12 171 ASN A O 1
ATOM 1323 N N . PHE A 1 172 ? 7.116 -18.348 -5.554 1.00 77.31 172 PHE A N 1
ATOM 1324 C CA . PHE A 1 172 ? 8.309 -18.155 -6.365 1.00 77.31 172 PHE A CA 1
ATOM 1325 C C . PHE A 1 172 ? 8.537 -16.660 -6.584 1.00 77.31 172 PHE A C 1
ATOM 1327 O O . PHE A 1 172 ? 7.675 -15.969 -7.124 1.00 77.31 172 PHE A O 1
ATOM 1334 N N . ALA A 1 173 ? 9.698 -16.165 -6.172 1.00 72.12 173 ALA A N 1
ATOM 1335 C CA . ALA A 1 173 ? 10.080 -14.763 -6.237 1.00 72.12 173 ALA A CA 1
ATOM 1336 C C . ALA A 1 173 ? 11.501 -14.630 -6.805 1.00 72.12 173 ALA A C 1
ATOM 1338 O O . ALA A 1 173 ? 12.418 -14.269 -6.080 1.00 72.12 173 ALA A O 1
ATOM 1339 N N . GLY A 1 174 ? 11.679 -14.939 -8.094 1.00 68.81 174 GLY A N 1
ATOM 1340 C CA . GLY A 1 174 ? 12.952 -14.787 -8.811 1.00 68.81 174 GLY A CA 1
ATOM 1341 C C . GLY A 1 174 ? 14.046 -15.751 -8.339 1.00 68.81 174 GLY A C 1
ATOM 1342 O O . GLY A 1 174 ? 14.247 -16.805 -8.939 1.00 68.81 174 GLY A O 1
ATOM 1343 N N . ASP A 1 175 ? 14.752 -15.382 -7.270 1.00 68.06 175 ASP A N 1
ATOM 1344 C CA . ASP A 1 175 ? 15.828 -16.145 -6.627 1.00 68.06 175 ASP A CA 1
ATOM 1345 C C . ASP A 1 175 ? 15.369 -17.013 -5.459 1.00 68.06 175 ASP A C 1
ATOM 1347 O O . ASP A 1 175 ? 15.978 -18.055 -5.207 1.00 68.06 175 ASP A O 1
ATOM 1351 N N . GLY A 1 176 ? 14.289 -16.611 -4.785 1.00 82.50 176 GLY A N 1
ATOM 1352 C CA . GLY A 1 176 ? 13.695 -17.327 -3.663 1.00 82.50 176 GLY A CA 1
ATOM 1353 C C . GLY A 1 176 ? 12.484 -18.171 -4.062 1.00 82.50 176 GLY A C 1
ATOM 1354 O O . GLY A 1 176 ? 11.573 -17.700 -4.745 1.00 82.50 176 GLY A O 1
ATOM 1355 N N . SER A 1 177 ? 12.412 -19.411 -3.581 1.00 88.12 177 SER A N 1
ATOM 1356 C CA . SER A 1 177 ? 11.227 -20.267 -3.715 1.00 88.12 177 SER A CA 1
ATOM 1357 C C . SER A 1 177 ? 10.873 -20.960 -2.404 1.00 88.12 177 SER A C 1
ATOM 1359 O O . SER A 1 177 ? 11.745 -21.330 -1.617 1.00 88.12 177 SER A O 1
ATOM 1361 N N . ILE A 1 178 ? 9.573 -21.109 -2.158 1.00 89.62 178 ILE A N 1
ATOM 1362 C CA . ILE A 1 178 ? 9.025 -21.810 -0.997 1.00 89.62 178 ILE A CA 1
ATOM 1363 C C . ILE A 1 178 ? 8.211 -22.988 -1.511 1.00 89.62 178 ILE A C 1
ATOM 1365 O O . ILE A 1 178 ? 7.299 -22.804 -2.317 1.00 89.62 178 ILE A O 1
ATOM 1369 N N . LEU A 1 179 ? 8.530 -24.180 -1.020 1.00 91.44 179 LEU A N 1
ATOM 1370 C CA . LEU A 1 179 ? 7.840 -25.420 -1.334 1.00 91.44 179 LEU A CA 1
ATOM 1371 C C . LEU A 1 179 ? 7.269 -26.053 -0.061 1.00 91.44 179 LEU A C 1
ATOM 1373 O O . LEU A 1 179 ? 7.824 -25.886 1.028 1.00 91.44 179 LEU A O 1
ATOM 1377 N N . ALA A 1 180 ? 6.170 -26.788 -0.193 1.00 91.19 180 ALA A N 1
ATOM 1378 C CA . ALA A 1 180 ? 5.544 -27.531 0.891 1.00 91.19 180 ALA A CA 1
ATOM 1379 C C . ALA A 1 180 ? 5.423 -29.014 0.535 1.00 91.19 180 ALA A C 1
ATOM 1381 O O . ALA A 1 180 ? 4.824 -29.381 -0.470 1.00 91.19 180 ALA A O 1
ATOM 1382 N N . PHE A 1 181 ? 5.949 -29.862 1.412 1.00 90.81 181 PHE A N 1
ATOM 1383 C CA . PHE A 1 181 ? 5.908 -31.314 1.288 1.00 90.81 181 PHE A CA 1
ATOM 1384 C C . PHE A 1 181 ? 5.068 -31.939 2.401 1.00 90.81 181 PHE A C 1
ATOM 1386 O O . PHE A 1 181 ? 4.910 -31.376 3.493 1.00 90.81 181 PHE A O 1
ATOM 1393 N N . ALA A 1 182 ? 4.538 -33.130 2.128 1.00 87.69 182 ALA A N 1
ATOM 1394 C CA . ALA A 1 182 ? 3.784 -33.908 3.103 1.00 87.69 182 ALA A CA 1
ATOM 1395 C C . ALA A 1 182 ? 4.693 -34.496 4.197 1.00 87.69 182 ALA A C 1
ATOM 1397 O O . ALA A 1 182 ? 4.291 -34.550 5.361 1.00 87.69 182 ALA A O 1
ATOM 1398 N N . SER A 1 183 ? 5.922 -34.899 3.851 1.00 91.81 183 SER A N 1
ATOM 1399 C CA . SER A 1 183 ? 6.859 -35.524 4.786 1.00 91.81 183 SER A CA 1
ATOM 1400 C C . SER A 1 183 ? 8.267 -34.920 4.746 1.00 91.81 183 SER A C 1
ATOM 1402 O O . SER A 1 183 ? 8.683 -34.286 3.776 1.00 91.81 183 SER A O 1
ATOM 1404 N N . ALA A 1 184 ? 9.030 -35.136 5.824 1.00 91.44 184 ALA A N 1
ATOM 1405 C CA . ALA A 1 184 ? 10.430 -34.712 5.891 1.00 91.44 184 ALA A CA 1
ATOM 1406 C C . ALA A 1 184 ? 11.322 -35.529 4.946 1.00 91.44 184 ALA A C 1
ATOM 1408 O O . ALA A 1 184 ? 12.344 -35.031 4.482 1.00 91.44 184 ALA A O 1
ATOM 1409 N N . VAL A 1 185 ? 10.917 -36.765 4.638 1.00 92.62 185 VAL A N 1
ATOM 1410 C CA . VAL A 1 185 ? 11.617 -37.635 3.688 1.00 92.62 185 VAL A CA 1
ATOM 1411 C C . VAL A 1 185 ? 11.529 -37.063 2.278 1.00 92.62 185 VAL A C 1
ATOM 1413 O O . VAL A 1 185 ? 12.549 -37.011 1.597 1.00 92.62 185 VAL A O 1
ATOM 1416 N N . ASP A 1 186 ? 10.354 -36.578 1.875 1.00 92.69 186 ASP A N 1
ATOM 1417 C CA . ASP A 1 186 ? 10.153 -35.966 0.556 1.00 92.69 186 ASP A CA 1
ATOM 1418 C C . ASP A 1 186 ? 10.975 -34.681 0.430 1.00 92.69 186 ASP A C 1
ATOM 1420 O O . ASP A 1 186 ? 11.639 -34.467 -0.578 1.00 92.69 186 ASP A O 1
ATOM 1424 N N . ALA A 1 187 ? 11.024 -33.866 1.489 1.00 93.75 187 ALA A N 1
ATOM 1425 C CA . ALA A 1 187 ? 11.865 -32.672 1.528 1.00 93.75 187 ALA A CA 1
ATOM 1426 C C . ALA A 1 187 ? 13.375 -32.992 1.430 1.00 93.75 187 ALA A C 1
ATOM 1428 O O . ALA A 1 187 ? 14.111 -32.273 0.755 1.00 93.75 187 ALA A O 1
ATOM 1429 N N . ASP A 1 188 ? 13.852 -34.068 2.071 1.00 94.50 188 ASP A N 1
ATOM 1430 C CA . ASP A 1 188 ? 15.252 -34.519 1.961 1.00 94.50 188 ASP A CA 1
ATOM 1431 C C . ASP A 1 188 ? 15.556 -35.113 0.572 1.00 94.50 188 ASP A C 1
ATOM 1433 O O . ASP A 1 188 ? 16.626 -34.873 0.019 1.00 94.50 188 ASP A O 1
ATOM 1437 N N . LEU A 1 189 ? 14.612 -35.837 -0.039 1.00 93.19 189 LEU A N 1
ATOM 1438 C CA . LEU A 1 189 ? 14.727 -36.315 -1.424 1.00 93.19 189 LEU A CA 1
ATOM 1439 C C . LEU A 1 189 ? 14.743 -35.163 -2.434 1.00 93.19 189 LEU A C 1
ATOM 1441 O O . LEU A 1 189 ? 15.553 -35.170 -3.362 1.00 93.19 189 LEU A O 1
ATOM 1445 N N . PHE A 1 190 ? 13.891 -34.159 -2.224 1.00 96.75 190 PHE A N 1
ATOM 1446 C CA . PHE A 1 190 ? 13.873 -32.931 -3.009 1.00 96.75 190 PHE A CA 1
ATOM 1447 C C . PHE A 1 190 ? 15.223 -32.220 -2.944 1.00 96.75 190 PHE A C 1
ATOM 1449 O O . PHE A 1 190 ? 15.755 -31.819 -3.980 1.00 96.75 190 PHE A O 1
ATOM 1456 N N . ALA A 1 191 ? 15.802 -32.114 -1.742 1.00 95.44 191 ALA A N 1
ATOM 1457 C CA . ALA A 1 191 ? 17.133 -31.559 -1.548 1.00 95.44 191 ALA A CA 1
ATOM 1458 C C . ALA A 1 191 ? 18.154 -32.270 -2.440 1.00 95.44 191 ALA A C 1
ATOM 1460 O O . ALA A 1 191 ? 18.865 -31.643 -3.219 1.00 95.44 191 ALA A O 1
ATOM 1461 N N . GLU A 1 192 ? 18.205 -33.597 -2.363 1.00 93.62 192 GLU A N 1
ATOM 1462 C CA . GLU A 1 192 ? 19.154 -34.394 -3.135 1.00 93.62 192 GLU A CA 1
ATOM 1463 C C . GLU A 1 192 ? 19.010 -34.176 -4.638 1.00 93.62 192 GLU A C 1
ATOM 1465 O O . GLU A 1 192 ? 20.023 -33.999 -5.312 1.00 93.62 192 GLU A O 1
ATOM 1470 N N . GLY A 1 193 ? 17.778 -34.126 -5.147 1.00 93.75 193 GLY A N 1
ATOM 1471 C CA . GLY A 1 193 ? 17.528 -33.885 -6.566 1.00 93.75 193 GLY A CA 1
ATOM 1472 C C . GLY A 1 193 ? 17.905 -32.478 -7.008 1.00 93.75 193 GLY A C 1
ATOM 1473 O O . GLY A 1 193 ? 18.610 -32.318 -8.004 1.00 93.75 193 GLY A O 1
ATOM 1474 N N . LEU A 1 194 ? 17.526 -31.457 -6.235 1.00 95.94 194 LEU A N 1
ATOM 1475 C CA . LEU A 1 194 ? 17.876 -30.068 -6.526 1.00 95.94 194 LEU A CA 1
ATOM 1476 C C . LEU A 1 194 ? 19.397 -29.869 -6.550 1.00 95.94 194 LEU A C 1
ATOM 1478 O O . LEU A 1 194 ? 19.938 -29.287 -7.493 1.00 95.94 194 LEU A O 1
ATOM 1482 N N . PHE A 1 195 ? 20.100 -30.356 -5.525 1.00 94.50 195 PHE A N 1
ATOM 1483 C CA . PHE A 1 195 ? 21.550 -30.200 -5.435 1.00 94.50 195 PHE A CA 1
ATOM 1484 C C . PHE A 1 195 ? 22.285 -31.066 -6.467 1.00 94.50 195 PHE A C 1
ATOM 1486 O O . PHE A 1 195 ? 23.279 -30.606 -7.020 1.00 94.50 195 PHE A O 1
ATOM 1493 N N . ALA A 1 196 ? 21.778 -32.250 -6.828 1.00 93.62 196 ALA A N 1
ATOM 1494 C CA . ALA A 1 196 ? 22.333 -33.040 -7.929 1.00 93.62 196 ALA A CA 1
ATOM 1495 C C . ALA A 1 196 ? 22.165 -32.342 -9.291 1.00 93.62 196 ALA A C 1
ATOM 1497 O O . ALA A 1 196 ? 23.119 -32.287 -10.075 1.00 93.62 196 ALA A O 1
ATOM 1498 N N . ALA A 1 197 ? 20.990 -31.761 -9.562 1.00 94.31 197 ALA A N 1
ATOM 1499 C CA . ALA A 1 197 ? 20.725 -30.977 -10.769 1.00 94.31 197 ALA A CA 1
ATOM 1500 C C . ALA A 1 197 ? 21.637 -29.740 -10.842 1.00 94.31 197 ALA A C 1
ATOM 1502 O O . ALA A 1 197 ? 22.268 -29.475 -11.870 1.00 94.31 197 ALA A O 1
ATOM 1503 N N . SER A 1 198 ? 21.783 -29.037 -9.716 1.00 94.06 198 SER A N 1
ATOM 1504 C CA . SER A 1 198 ? 22.717 -27.923 -9.539 1.00 94.06 198 SER A CA 1
ATOM 1505 C C . SER A 1 198 ? 24.169 -28.344 -9.799 1.00 94.06 198 SER A C 1
ATOM 1507 O O . SER A 1 198 ? 24.849 -27.721 -10.612 1.00 94.06 198 SER A O 1
ATOM 1509 N N . SER A 1 199 ? 24.652 -29.439 -9.205 1.00 92.56 199 SER A N 1
ATOM 1510 C CA . SER A 1 199 ? 26.013 -29.944 -9.435 1.00 92.56 199 SER A CA 1
ATOM 1511 C C . SER A 1 199 ? 26.253 -30.347 -10.893 1.00 92.56 199 SER A C 1
ATOM 1513 O O . SER A 1 199 ? 27.304 -30.031 -11.452 1.00 92.56 199 SER A O 1
ATOM 1515 N N . LYS A 1 200 ? 25.274 -30.988 -11.542 1.00 93.12 200 LYS A N 1
ATOM 1516 C CA . LYS A 1 200 ? 25.329 -31.355 -12.967 1.00 93.12 200 LYS A CA 1
ATOM 1517 C C . LYS A 1 200 ? 25.368 -30.131 -13.885 1.00 93.12 200 LYS A C 1
ATOM 1519 O O . LYS A 1 200 ? 26.003 -30.173 -14.939 1.00 93.12 200 LYS A O 1
ATOM 1524 N N . TRP A 1 201 ? 24.685 -29.052 -13.512 1.00 92.00 201 TRP A N 1
ATOM 1525 C CA . TRP A 1 201 ? 24.787 -27.773 -14.209 1.00 92.00 201 TRP A CA 1
ATOM 1526 C C . TRP A 1 201 ? 26.172 -27.154 -14.010 1.00 92.00 201 TRP A C 1
ATOM 1528 O O . TRP A 1 201 ? 26.859 -26.819 -14.976 1.00 92.00 201 TRP A O 1
ATOM 1538 N N . ASN A 1 202 ? 26.612 -27.074 -12.755 1.00 91.69 202 ASN A N 1
ATOM 1539 C CA . ASN A 1 202 ? 27.860 -26.430 -12.356 1.00 91.69 202 ASN A CA 1
ATOM 1540 C C . ASN A 1 202 ? 29.098 -27.135 -12.913 1.00 91.69 202 ASN A C 1
ATOM 1542 O O . ASN A 1 202 ? 30.094 -26.476 -13.183 1.00 91.69 202 ASN A O 1
ATOM 1546 N N . SER A 1 203 ? 29.034 -28.440 -13.194 1.00 89.38 203 SER A N 1
ATOM 1547 C CA . SER A 1 203 ? 30.139 -29.165 -13.836 1.00 89.38 203 SER A CA 1
ATOM 1548 C C . SER A 1 203 ? 30.467 -28.660 -15.249 1.00 89.38 203 SER A C 1
ATOM 1550 O O . SER A 1 203 ? 31.491 -29.035 -15.816 1.00 89.38 203 SER A O 1
ATOM 1552 N N . ARG A 1 204 ? 29.578 -27.860 -15.855 1.00 89.12 204 ARG A N 1
ATOM 1553 C CA . ARG A 1 204 ? 29.759 -27.246 -17.179 1.00 89.12 204 ARG A CA 1
ATOM 1554 C C . ARG A 1 204 ? 30.184 -25.779 -17.095 1.00 89.12 204 ARG A C 1
ATOM 1556 O O . ARG A 1 204 ? 30.556 -25.218 -18.124 1.00 89.12 204 ARG A O 1
ATOM 1563 N N . ALA A 1 205 ? 30.114 -25.179 -15.908 1.00 86.25 205 ALA A N 1
ATOM 1564 C CA . ALA A 1 205 ? 30.381 -23.767 -15.694 1.00 86.25 205 ALA A CA 1
ATOM 1565 C C . ALA A 1 205 ? 31.883 -23.473 -15.791 1.00 86.25 205 ALA A C 1
ATOM 1567 O O . ALA A 1 205 ? 32.708 -24.132 -15.157 1.00 86.25 205 ALA A O 1
ATOM 1568 N N . LYS A 1 206 ? 32.241 -22.458 -16.580 1.00 83.81 206 LYS A N 1
ATOM 1569 C CA . LYS A 1 206 ? 33.634 -22.011 -16.765 1.00 83.81 206 LYS A CA 1
ATOM 1570 C C . LYS A 1 206 ? 33.939 -20.699 -16.053 1.00 83.81 206 LYS A C 1
ATOM 1572 O O . LYS A 1 206 ? 35.104 -20.378 -15.836 1.00 83.81 206 LYS A O 1
ATOM 1577 N N . SER A 1 207 ? 32.902 -19.947 -15.701 1.00 82.69 207 SER A N 1
ATOM 1578 C CA . SER A 1 207 ? 32.990 -18.659 -15.018 1.00 82.69 207 SER A CA 1
ATOM 1579 C C . SER A 1 207 ? 32.084 -18.646 -13.779 1.00 82.69 207 SER A C 1
ATOM 1581 O O . SER A 1 207 ? 31.083 -19.365 -13.767 1.00 82.69 207 SER A O 1
ATOM 1583 N N . PRO A 1 208 ? 32.402 -17.870 -12.722 1.00 79.50 208 PRO A N 1
ATOM 1584 C CA . PRO A 1 208 ? 31.587 -17.816 -11.505 1.00 79.50 208 PRO A CA 1
ATOM 1585 C C . PRO A 1 208 ? 30.108 -17.477 -11.743 1.00 79.50 208 PRO A C 1
ATOM 1587 O O . PRO A 1 208 ? 29.257 -17.954 -11.002 1.00 79.50 208 PRO A O 1
ATOM 1590 N N . GLU A 1 209 ? 29.776 -16.699 -12.776 1.00 82.31 209 GLU A N 1
ATOM 1591 C CA . GLU A 1 209 ? 28.396 -16.282 -13.072 1.00 82.31 209 GLU A CA 1
ATOM 1592 C C . GLU A 1 209 ? 27.563 -17.377 -13.775 1.00 82.31 209 GLU A C 1
ATOM 1594 O O . GLU A 1 209 ? 26.333 -17.299 -13.856 1.00 82.31 209 GLU A O 1
ATOM 1599 N N . GLU A 1 210 ? 28.211 -18.439 -14.263 1.00 85.06 210 GLU A N 1
ATOM 1600 C CA . GLU A 1 210 ? 27.544 -19.617 -14.836 1.00 85.06 210 GLU A CA 1
ATOM 1601 C C . GLU A 1 210 ? 27.106 -20.630 -13.771 1.00 85.06 210 GLU A C 1
ATOM 1603 O O . GLU A 1 210 ? 26.256 -21.480 -14.049 1.00 85.06 210 GLU A O 1
ATOM 1608 N N . TYR A 1 211 ? 27.640 -20.529 -12.551 1.00 89.06 211 TYR A N 1
ATOM 1609 C CA . TYR A 1 211 ? 27.254 -21.399 -11.446 1.00 89.06 211 TYR A CA 1
ATOM 1610 C C . TYR A 1 211 ? 25.821 -21.106 -10.992 1.00 89.06 211 TYR A C 1
ATOM 1612 O O . TYR A 1 211 ? 25.343 -19.969 -10.986 1.00 89.06 211 TYR A O 1
ATOM 1620 N N . ARG A 1 212 ? 25.124 -22.158 -10.580 1.00 91.75 212 ARG A N 1
ATOM 1621 C CA . ARG A 1 212 ? 23.823 -22.123 -9.924 1.00 91.75 212 ARG A CA 1
ATOM 1622 C C . ARG A 1 212 ? 23.971 -22.814 -8.584 1.00 91.75 212 ARG A C 1
ATOM 1624 O O . ARG A 1 212 ? 23.845 -24.032 -8.507 1.00 91.75 212 ARG A O 1
ATOM 1631 N N . CYS A 1 213 ? 24.320 -22.061 -7.547 1.00 91.50 213 CYS A N 1
ATOM 1632 C CA . CYS A 1 213 ? 24.541 -22.612 -6.214 1.00 91.50 213 CYS A CA 1
ATOM 1633 C C . CYS A 1 213 ? 23.400 -22.198 -5.284 1.00 91.50 213 CYS A C 1
ATOM 1635 O O . CYS A 1 213 ? 23.190 -21.007 -5.054 1.00 91.50 213 CYS A O 1
ATOM 1637 N N . PHE A 1 214 ? 22.672 -23.180 -4.756 1.00 93.94 214 PHE A N 1
ATOM 1638 C CA . PHE A 1 214 ? 21.511 -22.941 -3.900 1.00 93.94 214 PHE A CA 1
ATOM 1639 C C . PHE A 1 214 ? 21.861 -23.012 -2.417 1.00 93.94 214 PHE A C 1
ATOM 1641 O O . PHE A 1 214 ? 22.816 -23.675 -2.015 1.00 93.94 214 PHE A O 1
ATOM 1648 N N . ARG A 1 215 ? 21.043 -22.348 -1.609 1.00 94.12 215 ARG A N 1
ATOM 1649 C CA . ARG A 1 215 ? 21.004 -22.449 -0.149 1.00 94.12 215 ARG A CA 1
ATOM 1650 C C . ARG A 1 215 ? 19.620 -22.932 0.240 1.00 94.12 215 ARG A C 1
ATOM 1652 O O . ARG A 1 215 ? 18.642 -22.457 -0.339 1.00 94.12 215 ARG A O 1
ATOM 1659 N N . MET A 1 216 ? 19.522 -23.846 1.203 1.00 95.19 216 MET A N 1
ATOM 1660 C CA . MET A 1 216 ? 18.229 -24.425 1.562 1.00 95.19 216 MET A CA 1
ATOM 1661 C C . MET A 1 216 ? 17.995 -24.509 3.068 1.00 95.19 216 MET A C 1
ATOM 1663 O O . MET A 1 216 ? 18.875 -24.890 3.837 1.00 95.19 216 MET A O 1
ATOM 1667 N N . GLY A 1 217 ? 16.772 -24.188 3.480 1.00 95.38 217 GLY A N 1
ATOM 1668 C CA . GLY A 1 217 ? 16.291 -24.313 4.850 1.00 95.38 217 GLY A CA 1
ATOM 1669 C C . GLY A 1 217 ? 14.993 -25.102 4.900 1.00 95.38 217 GLY A C 1
ATOM 1670 O O . GLY A 1 217 ? 14.109 -24.886 4.075 1.00 95.38 217 GLY A O 1
ATOM 1671 N N . VAL A 1 218 ? 14.871 -26.017 5.859 1.00 94.56 218 VAL A N 1
ATOM 1672 C CA . VAL A 1 218 ? 13.739 -26.946 5.941 1.00 94.56 218 VAL A CA 1
ATOM 1673 C C . VAL A 1 218 ? 13.184 -26.991 7.356 1.00 94.56 218 VAL A C 1
ATOM 1675 O O . VAL A 1 218 ? 13.916 -27.224 8.319 1.00 94.56 218 VAL A O 1
ATOM 1678 N N . TYR A 1 219 ? 11.874 -26.801 7.492 1.00 93.31 219 TYR A N 1
ATOM 1679 C CA . TYR A 1 219 ? 11.203 -26.781 8.786 1.00 93.31 219 TYR A CA 1
ATOM 1680 C C . TYR A 1 219 ? 9.841 -27.475 8.738 1.00 93.31 219 TYR A C 1
ATOM 1682 O O . TYR A 1 219 ? 9.020 -27.202 7.866 1.00 93.31 219 TYR A O 1
ATOM 1690 N N . ALA A 1 220 ? 9.571 -28.345 9.711 1.00 90.88 220 ALA A N 1
ATOM 1691 C CA . ALA A 1 220 ? 8.294 -29.036 9.846 1.00 90.88 220 ALA A CA 1
ATOM 1692 C C . ALA A 1 220 ? 7.419 -28.335 10.888 1.00 90.88 220 ALA A C 1
ATOM 1694 O O . ALA A 1 220 ? 7.837 -28.125 12.028 1.00 90.88 220 ALA A O 1
ATOM 1695 N N . GLY A 1 221 ? 6.185 -28.001 10.517 1.00 87.38 221 GLY A N 1
ATOM 1696 C CA . GLY A 1 221 ? 5.263 -27.326 11.423 1.00 87.38 221 GLY A CA 1
ATOM 1697 C C . GLY A 1 221 ? 3.837 -27.263 10.895 1.00 87.38 221 GLY A C 1
ATOM 1698 O O . GLY A 1 221 ? 3.528 -27.760 9.814 1.00 87.38 221 GLY A O 1
ATOM 1699 N N . ARG A 1 222 ? 2.949 -26.674 11.696 1.00 82.75 222 ARG A N 1
ATOM 1700 C CA . ARG A 1 222 ? 1.573 -26.401 11.274 1.00 82.75 222 ARG A CA 1
ATOM 1701 C C . ARG A 1 222 ? 1.542 -25.162 10.395 1.00 82.75 222 ARG A C 1
ATOM 1703 O O . ARG A 1 222 ? 2.161 -24.148 10.728 1.00 82.75 222 ARG A O 1
ATOM 1710 N N . VAL A 1 223 ? 0.809 -25.266 9.301 1.00 81.38 223 VAL A N 1
ATOM 1711 C CA . VAL A 1 223 ? 0.531 -24.168 8.390 1.00 81.38 223 VAL A CA 1
ATOM 1712 C C . VAL A 1 223 ? -0.962 -24.098 8.118 1.00 81.38 223 VAL A C 1
ATOM 1714 O O . VAL A 1 223 ? -1.660 -25.112 8.141 1.00 81.38 223 VAL A O 1
ATOM 1717 N N . VAL A 1 224 ? -1.446 -22.885 7.891 1.00 76.25 224 VAL A N 1
ATOM 1718 C CA . VAL A 1 224 ? -2.816 -22.628 7.461 1.00 76.25 224 VAL A CA 1
ATOM 1719 C C . VAL A 1 224 ? -2.796 -22.551 5.944 1.00 76.25 224 VAL A C 1
ATOM 1721 O O . VAL A 1 224 ? -2.001 -21.799 5.377 1.00 76.25 224 VAL A O 1
ATOM 1724 N N . ILE A 1 225 ? -3.643 -23.346 5.297 1.00 68.69 225 ILE A N 1
ATOM 1725 C CA . ILE A 1 225 ? -3.851 -23.289 3.851 1.00 68.69 225 ILE A CA 1
ATOM 1726 C C . ILE A 1 225 ? -5.132 -22.482 3.606 1.00 68.69 225 ILE A C 1
ATOM 1728 O O . ILE A 1 225 ? -6.202 -22.842 4.097 1.00 68.69 225 ILE A O 1
ATOM 1732 N N . GLU A 1 226 ? -5.007 -21.356 2.907 1.00 64.00 226 GLU A N 1
ATOM 1733 C CA . GLU A 1 226 ? -6.115 -20.465 2.537 1.00 64.00 226 GLU A CA 1
ATOM 1734 C C . GLU A 1 226 ? -6.749 -20.893 1.193 1.00 64.00 226 GLU A C 1
ATOM 1736 O O . GLU A 1 226 ? -6.114 -21.580 0.383 1.00 64.00 226 GLU A O 1
ATOM 1741 N N . GLU A 1 227 ? -7.998 -20.478 0.928 1.00 44.31 227 GLU A N 1
ATOM 1742 C CA . GLU A 1 227 ? -8.646 -20.669 -0.383 1.00 44.31 227 GLU A CA 1
ATOM 1743 C C . GLU A 1 227 ? -7.775 -20.030 -1.485 1.00 44.31 227 GLU A C 1
ATOM 1745 O O . GLU A 1 227 ? -7.465 -18.840 -1.437 1.00 44.31 227 GLU A O 1
ATOM 1750 N N . GLY A 1 228 ? -7.333 -20.840 -2.455 1.00 49.97 228 GLY A N 1
ATOM 1751 C CA . GLY A 1 228 ? -6.364 -20.444 -3.488 1.00 49.97 228 GLY A CA 1
ATOM 1752 C C . GLY A 1 228 ? -4.940 -20.988 -3.297 1.00 49.97 228 GLY A C 1
ATOM 1753 O O . GLY A 1 228 ? -4.056 -20.625 -4.067 1.00 49.97 228 GLY A O 1
ATOM 1754 N N . GLY A 1 229 ? -4.697 -21.849 -2.299 1.00 54.00 229 GLY A N 1
ATOM 1755 C CA . GLY A 1 229 ? -3.421 -22.566 -2.128 1.00 54.00 229 GLY A CA 1
ATOM 1756 C C . GLY A 1 229 ? -2.321 -21.761 -1.429 1.00 54.00 229 GLY A C 1
ATOM 1757 O O . GLY A 1 229 ? -1.199 -22.239 -1.266 1.00 54.00 229 GLY A O 1
ATOM 1758 N N . LYS A 1 230 ? -2.633 -20.545 -0.970 1.00 59.72 230 LYS A N 1
ATOM 1759 C CA . LYS A 1 230 ? -1.699 -19.707 -0.218 1.00 59.72 230 LYS A CA 1
ATOM 1760 C C . LYS A 1 230 ? -1.486 -20.294 1.176 1.00 59.72 230 LYS A C 1
ATOM 1762 O O . LYS A 1 230 ? -2.430 -20.461 1.945 1.00 59.72 230 LYS A O 1
ATOM 1767 N N . ILE A 1 231 ? -0.232 -20.591 1.502 1.00 67.50 231 ILE A N 1
ATOM 1768 C CA . ILE A 1 231 ? 0.161 -21.139 2.802 1.00 67.50 231 ILE A CA 1
ATOM 1769 C C . ILE A 1 231 ? 0.660 -19.998 3.692 1.00 67.50 231 ILE A C 1
ATOM 1771 O O . ILE A 1 231 ? 1.450 -19.165 3.251 1.00 67.50 231 ILE A O 1
ATOM 1775 N N . SER A 1 232 ? 0.212 -19.948 4.947 1.00 63.78 232 SER A N 1
ATOM 1776 C CA . SER A 1 232 ? 0.663 -18.979 5.952 1.00 63.78 232 SER A CA 1
ATOM 1777 C C . SER A 1 232 ? 0.970 -19.668 7.293 1.00 63.78 232 SER A C 1
ATOM 1779 O O . SER A 1 232 ? 0.325 -20.642 7.680 1.00 63.78 232 SER A O 1
ATOM 1781 N N . GLY A 1 233 ? 2.015 -19.228 8.010 1.00 70.75 233 GLY A N 1
ATOM 1782 C CA . GLY A 1 233 ? 2.357 -19.800 9.320 1.00 70.75 233 GLY A CA 1
ATOM 1783 C C . GLY A 1 233 ? 3.821 -19.663 9.743 1.00 70.75 233 GLY A C 1
ATOM 1784 O O . GLY A 1 233 ? 4.713 -19.414 8.931 1.00 70.75 233 GLY A O 1
ATOM 1785 N N . GLY A 1 234 ? 4.077 -19.872 11.040 1.00 74.94 234 GLY A N 1
ATOM 1786 C CA . GLY A 1 234 ? 5.414 -19.758 11.641 1.00 74.94 234 GLY A CA 1
ATOM 1787 C C . GLY A 1 234 ? 6.454 -20.719 11.051 1.00 74.94 234 GLY A C 1
ATOM 1788 O O . GLY A 1 234 ? 7.639 -20.389 11.028 1.00 74.94 234 GLY A O 1
ATOM 1789 N N . ALA A 1 235 ? 6.015 -21.858 10.501 1.00 82.50 235 ALA A N 1
ATOM 1790 C CA . ALA A 1 235 ? 6.887 -22.828 9.840 1.00 82.50 235 ALA A CA 1
ATOM 1791 C C . ALA A 1 235 ? 7.597 -22.251 8.602 1.00 82.50 235 ALA A C 1
ATOM 1793 O O . ALA A 1 235 ? 8.776 -22.533 8.396 1.00 82.50 235 ALA A O 1
ATOM 1794 N N . MET A 1 236 ? 6.930 -21.389 7.821 1.00 81.12 236 MET A N 1
ATOM 1795 C CA . MET A 1 236 ? 7.562 -20.737 6.666 1.00 81.12 236 MET A CA 1
ATOM 1796 C C . MET A 1 236 ? 8.660 -19.774 7.106 1.00 81.12 236 MET A C 1
ATOM 1798 O O . MET A 1 236 ? 9.782 -19.824 6.608 1.00 81.12 236 MET A O 1
ATOM 1802 N N . SER A 1 237 ? 8.363 -18.939 8.102 1.00 82.19 237 SER A N 1
ATOM 1803 C CA . SER A 1 237 ? 9.325 -17.982 8.649 1.00 82.19 237 SER A CA 1
ATOM 1804 C C . SER A 1 237 ? 10.536 -18.668 9.289 1.00 82.19 237 SER A C 1
ATOM 1806 O O . SER A 1 237 ? 11.606 -18.068 9.355 1.00 82.19 237 SER A O 1
ATOM 1808 N N . ALA A 1 238 ? 10.388 -19.893 9.797 1.00 84.81 238 ALA A N 1
ATOM 1809 C CA . ALA A 1 238 ? 11.501 -20.691 10.305 1.00 84.81 238 ALA A CA 1
ATOM 1810 C C . ALA A 1 238 ? 12.344 -21.292 9.165 1.00 84.81 238 ALA A C 1
ATOM 1812 O O . ALA A 1 238 ? 13.569 -21.179 9.196 1.00 84.81 238 ALA A O 1
ATOM 1813 N N . ALA A 1 239 ? 11.709 -21.843 8.122 1.00 88.12 239 ALA A N 1
ATOM 1814 C CA . ALA A 1 239 ? 12.402 -22.380 6.947 1.00 88.12 239 ALA A CA 1
ATOM 1815 C C . ALA A 1 239 ? 13.241 -21.314 6.217 1.00 88.12 239 ALA A C 1
ATOM 1817 O O . ALA A 1 239 ? 14.400 -21.561 5.891 1.00 88.12 239 ALA A O 1
ATOM 1818 N N . VAL A 1 240 ? 12.703 -20.101 6.037 1.00 88.62 240 VAL A N 1
ATOM 1819 C CA . VAL A 1 240 ? 13.436 -18.973 5.427 1.00 88.62 240 VAL A CA 1
ATOM 1820 C C . VAL A 1 240 ? 14.665 -18.589 6.258 1.00 88.62 240 VAL A C 1
ATOM 1822 O O . VAL A 1 240 ? 15.743 -18.356 5.716 1.00 88.62 240 VAL A O 1
ATOM 1825 N N . ARG A 1 241 ? 14.548 -18.563 7.590 1.00 87.25 241 ARG A N 1
ATOM 1826 C CA . ARG A 1 241 ? 15.689 -18.248 8.467 1.00 87.25 241 ARG A CA 1
ATOM 1827 C C . ARG A 1 241 ? 16.779 -19.314 8.404 1.00 87.25 241 ARG A C 1
ATOM 1829 O O . ARG A 1 241 ? 17.956 -18.968 8.371 1.00 87.25 241 ARG A O 1
ATOM 1836 N N . LEU A 1 242 ? 16.394 -20.591 8.378 1.00 89.12 242 LEU A N 1
ATOM 1837 C CA . LEU A 1 242 ? 17.334 -21.693 8.168 1.00 89.12 242 LEU A CA 1
ATOM 1838 C C . LEU A 1 242 ? 18.063 -21.519 6.831 1.00 89.12 242 LEU A C 1
ATOM 1840 O O . LEU A 1 242 ? 19.284 -21.587 6.793 1.00 89.12 242 LEU A O 1
ATOM 1844 N N . GLN A 1 243 ? 17.347 -21.187 5.754 1.00 92.50 243 GLN A N 1
ATOM 1845 C CA . GLN A 1 243 ? 17.948 -20.973 4.436 1.00 92.50 243 GLN A CA 1
ATOM 1846 C C . GLN A 1 243 ? 18.991 -19.848 4.453 1.00 92.50 243 GLN A C 1
ATOM 1848 O O . GLN A 1 243 ? 20.082 -20.020 3.912 1.00 92.50 243 GLN A O 1
ATOM 1853 N N . GLN A 1 244 ? 18.696 -18.722 5.108 1.00 87.19 244 GLN A N 1
ATOM 1854 C CA . GLN A 1 244 ? 19.615 -17.578 5.194 1.00 87.19 244 GLN A CA 1
ATOM 1855 C C . GLN A 1 244 ? 20.935 -17.900 5.911 1.00 87.19 244 GLN A C 1
ATOM 1857 O O . GLN A 1 244 ? 21.922 -17.184 5.740 1.00 87.19 244 GLN A O 1
ATOM 1862 N N . ARG A 1 245 ? 20.959 -18.957 6.730 1.00 88.75 245 ARG A N 1
ATOM 1863 C CA . ARG A 1 245 ? 22.128 -19.413 7.500 1.00 88.75 245 ARG A CA 1
ATOM 1864 C C . ARG A 1 245 ? 22.849 -20.597 6.850 1.00 88.75 245 ARG A C 1
ATOM 1866 O O . ARG A 1 245 ? 23.919 -20.997 7.323 1.00 88.75 245 ARG A O 1
ATOM 1873 N N . ALA A 1 246 ? 22.272 -21.167 5.796 1.00 87.44 246 ALA A N 1
ATOM 1874 C CA . ALA A 1 246 ? 22.897 -22.220 5.015 1.00 87.44 246 ALA A CA 1
ATOM 1875 C C . ALA A 1 246 ? 23.941 -21.601 4.073 1.00 87.44 246 ALA A C 1
ATOM 1877 O O . ALA A 1 246 ? 23.691 -20.557 3.465 1.00 87.44 246 ALA A O 1
ATOM 1878 N N . GLY A 1 247 ? 25.112 -22.228 3.959 1.00 86.56 247 GLY A N 1
ATOM 1879 C CA . GLY A 1 247 ? 26.074 -21.909 2.906 1.00 86.56 247 GLY A CA 1
ATOM 1880 C C . GLY A 1 247 ? 25.601 -22.423 1.547 1.00 86.56 247 GLY A C 1
ATOM 1881 O O . GLY A 1 247 ? 24.661 -23.220 1.451 1.00 86.56 247 GLY A O 1
ATOM 1882 N N . ALA A 1 248 ? 26.238 -21.967 0.472 1.00 88.06 248 ALA A N 1
ATOM 1883 C CA . ALA A 1 248 ? 25.947 -22.470 -0.862 1.00 88.06 248 ALA A CA 1
ATOM 1884 C C . ALA A 1 248 ? 26.306 -23.966 -0.961 1.00 88.06 248 ALA A C 1
ATOM 1886 O O . ALA A 1 248 ? 27.418 -24.378 -0.632 1.00 88.06 248 ALA A O 1
ATOM 1887 N N . GLY A 1 249 ? 25.360 -24.792 -1.410 1.00 88.12 249 GLY A N 1
ATOM 1888 C CA . GLY A 1 249 ? 25.518 -26.252 -1.414 1.00 88.12 249 GLY A CA 1
ATOM 1889 C C . GLY A 1 249 ? 25.073 -26.941 -0.121 1.00 88.12 249 GLY A C 1
ATOM 1890 O O . GLY A 1 249 ? 25.214 -28.162 -0.002 1.00 88.12 249 GLY A O 1
ATOM 1891 N N . GLU A 1 250 ? 24.548 -26.189 0.849 1.00 91.81 250 GLU A N 1
ATOM 1892 C CA . GLU A 1 250 ? 24.156 -26.705 2.157 1.00 91.81 250 GLU A CA 1
ATOM 1893 C C . GLU A 1 250 ? 22.650 -26.626 2.413 1.00 91.81 250 GLU A C 1
ATOM 1895 O O . GLU A 1 250 ? 21.918 -25.777 1.892 1.00 91.81 250 GLU A O 1
ATOM 1900 N N . VAL A 1 251 ? 22.216 -27.528 3.288 1.00 94.00 251 VAL A N 1
ATOM 1901 C CA . VAL A 1 251 ? 20.864 -27.635 3.815 1.00 94.00 251 VAL A CA 1
ATOM 1902 C C . VAL A 1 251 ? 20.910 -27.489 5.323 1.00 94.00 251 VAL A C 1
ATOM 1904 O O . VAL A 1 251 ? 21.682 -28.184 5.988 1.00 94.00 251 VAL A O 1
ATOM 1907 N N . LEU A 1 252 ? 20.041 -26.638 5.862 1.00 94.12 252 LEU A N 1
ATOM 1908 C CA . LEU A 1 252 ? 19.762 -26.569 7.290 1.00 94.12 252 LEU A CA 1
ATOM 1909 C C . LEU A 1 252 ? 18.365 -27.089 7.602 1.00 94.12 252 LEU A C 1
ATOM 1911 O O . LEU A 1 252 ? 17.362 -26.536 7.150 1.00 94.12 252 LEU A O 1
ATOM 1915 N N . LEU A 1 253 ? 18.311 -28.149 8.401 1.00 94.44 253 LEU A N 1
ATOM 1916 C CA . LEU A 1 253 ? 17.088 -28.842 8.780 1.00 94.44 253 LEU A CA 1
ATOM 1917 C C . LEU A 1 253 ? 16.770 -28.556 10.248 1.00 94.44 253 LEU A C 1
ATOM 1919 O O . LEU A 1 253 ? 17.544 -28.930 11.121 1.00 94.44 253 LEU A O 1
ATOM 1923 N N . GLY A 1 254 ? 15.644 -27.908 10.543 1.00 92.75 254 GLY A N 1
ATOM 1924 C CA . GLY A 1 254 ? 15.233 -27.679 11.933 1.00 92.75 254 GLY A CA 1
ATOM 1925 C C . GLY A 1 254 ? 14.968 -28.996 12.670 1.00 92.75 254 GLY A C 1
ATOM 1926 O O . GLY A 1 254 ? 14.511 -29.958 12.049 1.00 92.75 254 GLY A O 1
ATOM 1927 N N . ALA A 1 255 ? 15.185 -29.033 13.988 1.00 89.94 255 ALA A N 1
ATOM 1928 C CA . ALA A 1 255 ? 15.033 -30.245 14.804 1.00 89.94 255 ALA A CA 1
ATOM 1929 C C . ALA A 1 255 ? 13.689 -30.959 14.583 1.00 89.94 255 ALA A C 1
ATOM 1931 O O . ALA A 1 255 ? 13.663 -32.162 14.367 1.00 89.94 255 ALA A O 1
ATOM 1932 N N . ASN A 1 256 ? 12.584 -30.214 14.474 1.00 89.38 256 ASN A N 1
ATOM 1933 C CA . ASN A 1 256 ? 11.256 -30.781 14.195 1.00 89.38 256 ASN A CA 1
ATOM 1934 C C . ASN A 1 256 ? 11.184 -31.590 12.887 1.00 89.38 256 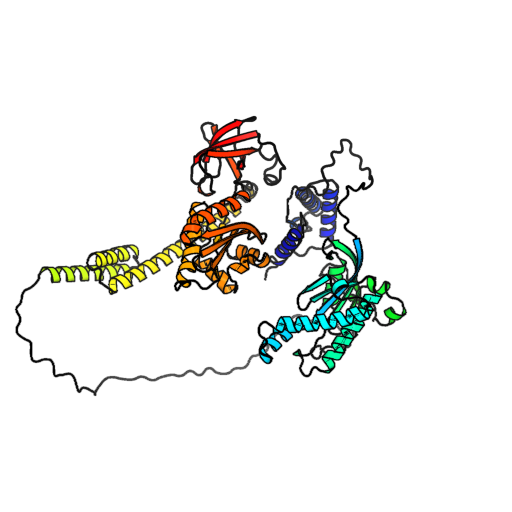ASN A C 1
ATOM 1936 O O . ASN A 1 256 ? 10.419 -32.548 12.783 1.00 89.38 256 ASN A O 1
ATOM 1940 N N . ALA A 1 257 ? 11.914 -31.163 11.856 1.00 90.19 257 ALA A N 1
ATOM 1941 C CA . ALA A 1 257 ? 11.974 -31.867 10.580 1.00 90.19 257 ALA A CA 1
ATOM 1942 C C . ALA A 1 257 ? 13.014 -32.994 10.617 1.00 90.19 257 ALA A C 1
ATOM 1944 O O . ALA A 1 257 ? 12.784 -34.048 10.030 1.00 90.19 257 ALA A O 1
ATOM 1945 N N . TYR A 1 258 ? 14.113 -32.801 11.349 1.00 91.88 258 TYR A N 1
ATOM 1946 C CA . TYR A 1 258 ? 15.124 -33.826 11.587 1.00 91.88 258 TYR A CA 1
ATOM 1947 C C . TYR A 1 258 ? 14.558 -35.023 12.358 1.00 91.88 258 TYR A C 1
ATOM 1949 O O . TYR A 1 258 ? 14.712 -36.154 11.916 1.00 91.88 258 TYR A O 1
ATOM 1957 N N . GLU A 1 259 ? 13.824 -34.796 13.447 1.00 91.06 259 GLU A N 1
ATOM 1958 C CA . GLU A 1 259 ? 13.154 -35.841 14.233 1.00 91.06 259 GLU A CA 1
ATOM 1959 C C . GLU A 1 259 ? 12.114 -36.625 13.423 1.00 91.06 259 GLU A C 1
ATOM 1961 O O . GLU A 1 259 ? 11.876 -37.802 13.687 1.00 91.06 259 GLU A O 1
ATOM 1966 N N . ALA A 1 260 ? 11.513 -35.993 12.411 1.00 90.12 260 ALA A N 1
ATOM 1967 C CA . ALA A 1 260 ? 10.571 -36.639 11.504 1.00 90.12 260 ALA A CA 1
ATOM 1968 C C . ALA A 1 260 ? 11.252 -37.520 10.435 1.00 90.12 260 ALA A C 1
ATOM 1970 O O . ALA A 1 260 ? 10.554 -38.222 9.700 1.00 90.12 260 ALA A O 1
ATOM 1971 N N . LEU A 1 261 ? 12.588 -37.500 10.327 1.00 91.56 261 LEU A N 1
ATOM 1972 C CA . LEU A 1 261 ? 13.334 -38.367 9.417 1.00 91.56 261 LEU A CA 1
ATOM 1973 C C . LEU A 1 261 ? 13.619 -39.751 10.033 1.00 91.56 261 LEU A C 1
ATOM 1975 O O . LEU A 1 261 ? 13.973 -39.867 11.213 1.00 91.56 261 LEU A O 1
ATOM 1979 N N . PRO A 1 262 ? 13.595 -40.819 9.212 1.00 90.44 262 PRO A N 1
ATOM 1980 C CA . PRO A 1 262 ? 14.135 -42.118 9.593 1.00 90.44 262 PRO A CA 1
ATOM 1981 C C . PRO A 1 262 ? 15.601 -42.020 10.030 1.00 90.44 262 PRO A C 1
ATOM 1983 O O . PRO A 1 262 ? 16.372 -41.216 9.501 1.00 90.44 262 PRO A O 1
ATOM 1986 N N . GLU A 1 263 ? 16.011 -42.889 10.956 1.00 89.00 263 GLU A N 1
ATOM 1987 C CA . GLU A 1 263 ? 17.373 -42.910 11.511 1.00 89.00 263 GLU A CA 1
ATOM 1988 C C . GLU A 1 263 ? 18.463 -42.994 10.431 1.00 89.00 263 GLU A C 1
ATOM 1990 O O . GLU A 1 263 ? 19.443 -42.255 10.480 1.00 89.00 263 GLU A O 1
ATOM 1995 N N . SER A 1 264 ? 18.244 -43.800 9.388 1.00 89.00 264 SER A N 1
ATOM 1996 C CA . SER A 1 264 ? 19.171 -43.944 8.258 1.00 89.00 264 SER A CA 1
ATOM 1997 C C . SER A 1 264 ? 19.453 -42.635 7.511 1.00 89.00 264 SER A C 1
ATOM 1999 O O . SER A 1 264 ? 20.540 -42.468 6.959 1.00 89.00 264 SER A O 1
ATOM 2001 N N . ARG A 1 265 ? 18.497 -41.696 7.489 1.00 90.62 265 ARG A N 1
ATOM 2002 C CA . ARG A 1 265 ? 18.675 -40.368 6.883 1.00 90.62 265 ARG A CA 1
ATOM 2003 C C . ARG A 1 265 ? 19.240 -39.362 7.876 1.00 90.62 265 ARG A C 1
ATOM 2005 O O . ARG A 1 265 ? 20.088 -38.565 7.488 1.00 90.62 265 ARG A O 1
ATOM 2012 N N . ARG A 1 266 ? 18.834 -39.436 9.148 1.00 89.44 266 ARG A N 1
ATOM 2013 C CA . ARG A 1 266 ? 19.347 -38.571 10.222 1.00 89.44 266 ARG A CA 1
ATOM 2014 C C . ARG A 1 266 ? 20.872 -38.636 10.347 1.00 89.44 266 ARG A C 1
ATOM 2016 O O . ARG A 1 266 ? 21.513 -37.595 10.400 1.00 89.44 266 ARG A O 1
ATOM 2023 N N . LEU A 1 267 ? 21.457 -39.832 10.236 1.00 87.19 267 LEU A N 1
ATOM 2024 C CA . LEU A 1 267 ? 22.915 -40.059 10.279 1.00 87.19 267 LEU A CA 1
ATOM 2025 C C . LEU A 1 267 ? 23.726 -39.323 9.191 1.00 87.19 267 LEU A C 1
ATOM 2027 O O . LEU A 1 267 ? 24.953 -39.340 9.222 1.00 87.19 267 LEU A O 1
ATOM 2031 N N . ARG A 1 268 ? 23.062 -38.709 8.205 1.00 89.25 268 ARG A N 1
ATOM 2032 C CA . ARG A 1 268 ? 23.694 -37.970 7.101 1.00 89.25 268 ARG A CA 1
ATOM 2033 C C . ARG A 1 268 ? 23.813 -36.473 7.382 1.00 89.25 268 ARG A C 1
ATOM 2035 O O . ARG A 1 268 ? 24.395 -35.759 6.567 1.00 89.25 268 ARG A O 1
ATOM 2042 N N . PHE A 1 269 ? 23.234 -35.999 8.480 1.00 90.94 269 PHE A N 1
ATOM 2043 C CA . PHE A 1 269 ? 23.359 -34.623 8.937 1.00 90.94 269 PHE A CA 1
ATOM 2044 C C . PHE A 1 269 ? 24.395 -34.535 10.061 1.00 90.94 269 PHE A C 1
ATOM 2046 O O . PHE A 1 269 ? 24.660 -35.512 10.759 1.00 90.94 269 PHE A O 1
ATOM 2053 N N . GLY A 1 270 ? 25.000 -33.359 10.207 1.00 88.06 270 GLY A N 1
ATOM 2054 C CA . GLY A 1 270 ? 25.932 -33.059 11.285 1.00 88.06 270 GLY A CA 1
ATOM 2055 C C . GLY A 1 270 ? 25.257 -32.957 12.654 1.00 88.06 270 GLY A C 1
ATOM 2056 O O . GLY A 1 270 ? 24.043 -33.137 12.805 1.00 88.06 270 GLY A O 1
ATOM 2057 N N . GLU A 1 271 ? 26.076 -32.644 13.655 1.00 87.00 271 GLU A N 1
ATOM 2058 C CA . GLU A 1 271 ? 25.613 -32.399 15.021 1.00 87.00 271 GLU A CA 1
ATOM 2059 C C . GLU A 1 271 ? 24.589 -31.258 15.079 1.00 87.00 271 GLU A C 1
ATOM 2061 O O . GLU A 1 271 ? 24.487 -30.432 14.168 1.00 87.00 271 GLU A O 1
ATOM 2066 N N . GLU A 1 272 ? 23.802 -31.248 16.154 1.00 90.19 272 GLU A N 1
ATOM 2067 C CA . GLU A 1 272 ? 22.852 -30.172 16.406 1.00 90.19 272 GLU A CA 1
ATOM 2068 C C . GLU A 1 272 ? 23.607 -28.851 16.592 1.00 90.19 272 GLU A C 1
ATOM 2070 O O . GLU A 1 272 ? 24.483 -28.723 17.449 1.00 90.19 272 GLU A O 1
ATOM 2075 N N . GLU A 1 273 ? 23.248 -27.855 15.792 1.00 87.69 273 GLU A N 1
ATOM 2076 C CA . GLU A 1 273 ? 23.713 -26.486 15.925 1.00 87.69 273 GLU A CA 1
ATOM 2077 C C . GLU A 1 273 ? 22.543 -25.565 16.270 1.00 87.69 273 GLU A C 1
ATOM 2079 O O . GLU A 1 273 ? 21.450 -25.638 15.704 1.00 87.69 273 GLU A O 1
ATOM 2084 N N . LEU A 1 274 ? 22.783 -24.667 17.221 1.00 85.19 274 LEU A N 1
ATOM 2085 C CA . LEU A 1 274 ? 21.818 -23.644 17.589 1.00 85.19 274 LEU A CA 1
ATOM 2086 C C . LEU A 1 274 ? 21.913 -22.498 16.593 1.00 85.19 274 LEU A C 1
ATOM 2088 O O . LEU A 1 274 ? 22.880 -21.730 16.589 1.00 85.19 274 LEU A O 1
ATOM 2092 N N . ILE A 1 275 ? 20.890 -22.372 15.756 1.00 78.50 275 ILE A N 1
ATOM 2093 C CA . ILE A 1 275 ? 20.794 -21.257 14.830 1.00 78.50 275 ILE A CA 1
ATOM 2094 C C . ILE A 1 275 ? 20.226 -20.064 15.593 1.00 78.50 275 ILE A C 1
ATOM 2096 O O . ILE A 1 275 ? 19.089 -20.142 16.066 1.00 78.50 275 ILE A O 1
ATOM 2100 N N . PRO A 1 276 ? 20.975 -18.952 15.722 1.00 67.56 276 PRO A N 1
ATOM 2101 C CA . PRO A 1 276 ? 20.446 -17.761 16.361 1.00 67.56 276 PRO A CA 1
ATOM 2102 C C . PRO A 1 276 ? 19.214 -17.295 15.587 1.00 67.56 276 PRO A C 1
ATOM 2104 O O . PRO A 1 276 ? 19.268 -17.106 14.363 1.00 67.56 276 PRO A O 1
ATOM 2107 N N . GLY A 1 277 ? 18.105 -17.131 16.309 1.00 58.78 277 GLY A N 1
ATOM 2108 C CA . GLY A 1 277 ? 16.893 -16.542 15.766 1.00 58.78 277 GLY A CA 1
ATOM 2109 C C . GLY A 1 277 ? 17.075 -15.043 15.494 1.00 58.78 277 GLY A C 1
ATOM 2110 O O . GLY A 1 277 ? 18.196 -14.555 15.324 1.00 58.78 277 GLY A O 1
ATOM 2111 N N . LYS A 1 278 ? 15.981 -14.271 15.432 1.00 47.31 278 LYS A N 1
ATOM 2112 C CA . LYS A 1 278 ? 16.132 -12.807 15.560 1.00 47.31 278 LYS A CA 1
ATOM 2113 C C . LYS A 1 278 ? 16.761 -12.495 16.920 1.00 47.31 278 LYS A C 1
ATOM 2115 O O . LYS A 1 278 ? 16.731 -13.357 17.785 1.00 47.31 278 LYS A O 1
ATOM 2120 N N . GLU A 1 279 ? 17.300 -11.293 17.111 1.00 43.66 279 GLU A N 1
ATOM 2121 C CA . GLU A 1 279 ? 18.097 -10.864 18.283 1.00 43.66 279 GLU A CA 1
ATOM 2122 C C . GLU A 1 279 ? 17.460 -11.126 19.678 1.00 43.66 279 GLU A C 1
ATOM 2124 O O . GLU A 1 279 ? 18.134 -10.933 20.684 1.00 43.66 279 GLU A O 1
ATOM 2129 N N . HIS A 1 280 ? 16.227 -11.663 19.732 1.00 40.62 280 HIS A N 1
ATOM 2130 C CA . HIS A 1 280 ? 15.449 -12.069 20.911 1.00 40.62 280 HIS A CA 1
ATOM 2131 C C . HIS A 1 280 ? 14.641 -13.393 20.778 1.00 40.62 280 HIS A C 1
ATOM 2133 O O . HIS A 1 280 ? 13.883 -13.742 21.679 1.00 40.62 280 HIS A O 1
ATOM 2139 N N . ASP A 1 281 ? 14.755 -14.138 19.671 1.00 49.69 281 ASP A N 1
ATOM 2140 C CA . ASP A 1 281 ? 14.128 -15.465 19.529 1.00 49.69 281 ASP A CA 1
ATOM 2141 C C . ASP A 1 281 ? 15.055 -16.528 20.152 1.00 49.69 281 ASP A C 1
ATOM 2143 O O . ASP A 1 281 ? 16.268 -16.498 19.911 1.00 49.69 281 ASP A O 1
ATOM 2147 N N . ASP A 1 282 ? 14.497 -17.503 20.884 1.00 55.41 282 ASP A N 1
ATOM 2148 C CA . ASP A 1 282 ? 15.265 -18.676 21.317 1.00 55.41 282 ASP A CA 1
ATOM 2149 C C . ASP A 1 282 ? 15.948 -19.306 20.088 1.00 55.41 282 ASP A C 1
ATOM 2151 O O . ASP A 1 282 ? 15.287 -19.509 19.056 1.00 55.41 282 ASP A O 1
ATOM 2155 N N . PRO A 1 283 ? 17.262 -19.600 20.150 1.00 70.88 283 PRO A N 1
ATOM 2156 C CA . PRO A 1 283 ? 17.937 -20.284 19.063 1.00 70.88 283 PRO A CA 1
ATOM 2157 C C . PRO A 1 283 ? 17.202 -21.589 18.782 1.00 70.88 283 PRO A C 1
ATOM 2159 O O . PRO A 1 283 ? 16.982 -22.385 19.696 1.00 70.88 283 PRO A O 1
ATOM 2162 N N . PHE A 1 284 ? 16.797 -21.812 17.535 1.00 75.62 284 PHE A N 1
ATOM 2163 C CA . PHE A 1 284 ? 16.154 -23.072 17.194 1.00 75.62 284 PHE A CA 1
ATOM 2164 C C . PHE A 1 284 ? 17.231 -24.085 16.789 1.00 75.62 284 PHE A C 1
ATOM 2166 O O . PHE A 1 284 ? 18.090 -23.766 15.957 1.00 75.62 284 PHE A O 1
ATOM 2173 N N . PRO A 1 285 ? 17.202 -25.294 17.373 1.00 87.81 285 PRO A N 1
ATOM 2174 C CA . PRO A 1 285 ? 18.136 -26.350 17.024 1.00 87.81 285 PRO A CA 1
ATOM 2175 C C . PRO A 1 285 ? 17.925 -26.778 15.573 1.00 87.81 285 PRO A C 1
ATOM 2177 O O . PRO A 1 285 ? 16.790 -26.920 15.095 1.00 87.81 285 PRO A O 1
ATOM 2180 N N . ALA A 1 286 ? 19.028 -26.958 14.859 1.00 92.62 286 ALA A N 1
ATOM 2181 C CA . ALA A 1 286 ? 19.042 -27.397 13.478 1.00 92.62 286 ALA A CA 1
ATOM 2182 C C . ALA A 1 286 ? 20.223 -28.326 13.211 1.00 92.62 286 ALA A C 1
ATOM 2184 O O . ALA A 1 286 ? 21.210 -28.332 13.934 1.00 92.62 286 ALA A O 1
ATOM 2185 N N . HIS A 1 287 ? 20.129 -29.083 12.129 1.00 92.88 287 HIS A N 1
ATOM 2186 C CA . HIS A 1 287 ? 21.171 -29.983 11.669 1.00 92.88 287 HIS A CA 1
ATOM 2187 C C . HIS A 1 287 ? 21.583 -29.601 10.253 1.00 92.88 287 HIS A C 1
ATOM 2189 O O . HIS A 1 287 ? 20.740 -29.446 9.361 1.00 92.88 287 HIS A O 1
ATOM 2195 N N . ARG A 1 288 ? 22.891 -29.453 10.039 1.00 93.50 288 ARG A N 1
ATOM 2196 C CA . ARG A 1 288 ? 23.461 -29.065 8.747 1.00 93.50 288 ARG A CA 1
ATOM 2197 C C . ARG A 1 288 ? 23.857 -30.285 7.935 1.00 93.50 288 ARG A C 1
ATOM 2199 O O . ARG A 1 288 ? 24.451 -31.225 8.456 1.00 93.50 288 ARG A O 1
ATOM 2206 N N . ARG A 1 289 ? 23.595 -30.248 6.633 1.00 93.25 289 ARG A N 1
ATOM 2207 C CA . ARG A 1 289 ? 24.101 -31.233 5.677 1.00 93.25 289 ARG A CA 1
ATOM 2208 C C . ARG A 1 289 ? 24.600 -30.537 4.424 1.00 93.25 289 ARG A C 1
ATOM 2210 O O . ARG A 1 289 ? 23.909 -29.704 3.847 1.00 93.25 289 ARG A O 1
ATOM 2217 N N . ARG A 1 290 ? 25.796 -30.912 3.985 1.00 91.38 290 ARG A N 1
ATOM 2218 C CA . ARG A 1 290 ? 26.369 -30.469 2.715 1.00 91.38 290 ARG A CA 1
ATOM 2219 C C . ARG A 1 290 ? 25.998 -31.470 1.624 1.00 91.38 290 ARG A C 1
ATOM 2221 O O . ARG A 1 290 ? 26.227 -32.667 1.787 1.00 91.38 290 ARG A O 1
ATOM 2228 N N . LEU A 1 291 ? 25.394 -30.981 0.545 1.00 88.88 291 LEU A N 1
ATOM 2229 C CA . LEU A 1 291 ? 24.948 -31.786 -0.598 1.00 88.88 291 LEU A CA 1
ATOM 2230 C C . LEU A 1 291 ? 25.708 -31.469 -1.885 1.00 88.88 291 LEU A C 1
ATOM 2232 O O . LEU A 1 291 ? 25.773 -32.323 -2.764 1.00 88.88 291 LEU A O 1
ATOM 2236 N N . ALA A 1 292 ? 26.295 -30.278 -1.983 1.00 87.81 292 ALA A N 1
ATOM 2237 C CA . ALA A 1 292 ? 27.155 -29.893 -3.091 1.00 87.81 292 ALA A CA 1
ATOM 2238 C C . ALA A 1 292 ? 28.454 -29.252 -2.584 1.00 87.81 292 ALA A C 1
ATOM 2240 O O . ALA A 1 292 ? 28.536 -28.762 -1.451 1.00 87.81 292 ALA A O 1
ATOM 2241 N N . GLU A 1 293 ? 29.471 -29.261 -3.444 1.00 79.50 293 GLU A N 1
ATOM 2242 C CA . GLU A 1 293 ? 30.705 -28.512 -3.217 1.00 79.50 293 GLU A CA 1
ATOM 2243 C C . GLU A 1 293 ? 30.395 -27.021 -2.998 1.00 79.50 293 GLU A C 1
ATOM 2245 O O . GLU A 1 293 ? 29.472 -26.491 -3.633 1.00 79.50 293 GLU A O 1
ATOM 2250 N N . PRO A 1 294 ? 31.135 -26.338 -2.102 1.00 69.75 294 PRO A N 1
ATOM 2251 C CA . PRO A 1 294 ? 30.944 -24.916 -1.878 1.00 69.75 294 PRO A CA 1
ATOM 2252 C C . PRO A 1 294 ? 31.149 -24.140 -3.175 1.00 69.75 294 PRO A C 1
ATOM 2254 O O . PRO A 1 294 ? 31.936 -24.519 -4.048 1.00 69.75 294 PRO A O 1
ATOM 2257 N N . ALA A 1 295 ? 30.430 -23.029 -3.301 1.00 76.38 295 ALA A N 1
ATOM 2258 C CA . ALA A 1 295 ? 30.574 -22.190 -4.474 1.00 76.38 295 ALA A CA 1
ATOM 2259 C C . ALA A 1 295 ? 32.018 -21.651 -4.585 1.00 76.38 295 ALA A C 1
ATOM 2261 O O . ALA A 1 295 ? 32.632 -21.363 -3.557 1.00 76.38 295 ALA A O 1
ATOM 2262 N N . PRO A 1 296 ? 32.554 -21.422 -5.801 1.00 77.56 296 PRO A N 1
ATOM 2263 C CA . PRO A 1 296 ? 33.937 -20.962 -5.998 1.00 77.56 296 PRO A CA 1
ATOM 2264 C C . PRO A 1 296 ? 34.311 -19.654 -5.280 1.00 77.56 296 PRO A C 1
ATOM 2266 O O . PRO A 1 296 ? 35.489 -19.334 -5.153 1.00 77.56 296 PRO A O 1
ATOM 2269 N N . TRP A 1 297 ? 33.314 -18.866 -4.873 1.00 76.94 297 TRP A N 1
ATOM 2270 C CA . TRP A 1 297 ? 33.471 -17.583 -4.185 1.00 76.94 297 TRP A CA 1
ATOM 2271 C C . TRP A 1 297 ? 33.275 -17.665 -2.664 1.00 76.94 297 TRP A C 1
ATOM 2273 O O . TRP A 1 297 ? 33.403 -16.642 -1.994 1.00 76.94 297 TRP A O 1
ATOM 2283 N N . GLU A 1 298 ? 32.946 -18.833 -2.107 1.00 70.00 298 GLU A N 1
ATOM 2284 C CA . GLU A 1 298 ? 32.920 -19.021 -0.656 1.00 70.00 298 GLU A CA 1
ATOM 2285 C C . GLU A 1 298 ? 34.322 -19.412 -0.157 1.00 70.00 298 GLU A C 1
ATOM 2287 O O . GLU A 1 298 ? 34.953 -20.301 -0.735 1.00 70.00 298 GLU A O 1
ATOM 2292 N N . PRO A 1 299 ? 34.850 -18.765 0.900 1.00 48.84 299 PRO A N 1
ATOM 2293 C CA . PRO A 1 299 ? 36.112 -19.186 1.497 1.00 48.84 299 PRO A CA 1
ATOM 2294 C C . PRO A 1 299 ? 35.963 -20.615 2.047 1.00 48.84 299 PRO A C 1
ATOM 2296 O O . PRO A 1 299 ? 34.977 -20.929 2.713 1.00 48.84 299 PRO A O 1
ATOM 2299 N N . GLY A 1 300 ? 36.929 -21.492 1.744 1.00 46.28 300 GLY A N 1
ATOM 2300 C CA . GLY A 1 300 ? 36.937 -22.885 2.210 1.00 46.28 300 GLY A CA 1
ATOM 2301 C C . GLY A 1 300 ? 36.868 -23.006 3.744 1.00 46.28 300 GLY A C 1
ATOM 2302 O O . GLY A 1 300 ? 37.127 -22.031 4.450 1.00 46.28 300 GLY A O 1
ATOM 2303 N N . PRO A 1 301 ? 36.518 -24.186 4.289 1.00 35.47 301 PRO A N 1
ATOM 2304 C CA . PRO A 1 301 ? 36.165 -24.325 5.700 1.00 35.47 301 PRO A CA 1
ATOM 2305 C C . PRO A 1 301 ? 37.343 -23.987 6.632 1.00 35.47 301 PRO A C 1
ATOM 2307 O O . PRO A 1 301 ? 38.314 -24.738 6.728 1.00 35.47 301 PRO A O 1
ATOM 2310 N N . GLU A 1 302 ? 37.244 -22.872 7.362 1.00 31.67 302 GLU A N 1
ATOM 2311 C CA . GLU A 1 302 ? 38.134 -22.564 8.485 1.00 31.67 302 GLU A CA 1
ATOM 2312 C C . GLU A 1 302 ? 37.774 -23.438 9.694 1.00 31.67 302 GLU A C 1
ATOM 2314 O O . GLU A 1 302 ? 36.729 -23.282 10.329 1.00 31.67 302 GLU A O 1
ATOM 2319 N N . ILE A 1 303 ? 38.684 -24.342 10.057 1.00 33.41 303 ILE A N 1
ATOM 2320 C CA . ILE A 1 303 ? 38.671 -25.041 11.343 1.00 33.41 303 ILE A CA 1
ATOM 2321 C C . ILE A 1 303 ? 38.927 -23.994 12.440 1.00 33.41 303 ILE A C 1
ATOM 2323 O O . ILE A 1 303 ? 40.073 -23.616 12.696 1.00 33.41 303 ILE A O 1
ATOM 2327 N N . ARG A 1 304 ? 37.869 -23.503 13.097 1.00 27.62 304 ARG A N 1
ATOM 2328 C CA . ARG A 1 304 ? 37.993 -22.616 14.265 1.00 27.62 304 ARG A CA 1
ATOM 2329 C C . ARG A 1 304 ? 38.705 -23.350 15.405 1.00 27.62 304 ARG A C 1
ATOM 2331 O O . ARG A 1 304 ? 38.141 -24.250 16.020 1.00 27.62 304 ARG A O 1
ATOM 2338 N N . LYS A 1 305 ? 39.939 -22.940 15.718 1.00 26.33 305 LYS A N 1
ATOM 2339 C CA . LYS A 1 305 ? 40.615 -23.319 16.969 1.00 26.33 305 LYS A CA 1
ATOM 2340 C C . LYS A 1 305 ? 40.033 -22.524 18.152 1.00 26.33 305 LYS A C 1
ATOM 2342 O O . LYS A 1 305 ? 39.634 -21.374 17.959 1.00 26.33 305 LYS A O 1
ATOM 2347 N N . PRO A 1 306 ? 39.987 -23.092 19.370 1.00 28.00 306 PRO A N 1
ATOM 2348 C CA . PRO A 1 306 ? 39.346 -22.443 20.503 1.00 28.00 306 PRO A CA 1
ATOM 2349 C C . PRO A 1 306 ? 40.235 -21.358 21.128 1.00 28.00 306 PRO A C 1
ATOM 2351 O O . PRO A 1 306 ? 41.358 -21.629 21.534 1.00 28.00 306 PRO A O 1
ATOM 2354 N N . GLY A 1 307 ? 39.659 -20.157 21.228 1.00 32.12 307 GLY A N 1
ATOM 2355 C CA . GLY A 1 307 ? 39.794 -19.179 22.311 1.00 32.12 307 GLY A CA 1
ATOM 2356 C C . GLY A 1 307 ? 41.181 -18.723 22.771 1.00 32.12 307 GLY A C 1
ATOM 2357 O O . GLY A 1 307 ? 41.829 -19.406 23.553 1.00 32.12 307 GLY A O 1
ATOM 2358 N N . THR A 1 308 ? 41.486 -17.448 22.530 1.00 25.64 308 THR A N 1
ATOM 2359 C CA . THR A 1 308 ? 42.182 -16.609 23.518 1.00 25.64 308 THR A CA 1
ATOM 2360 C C . THR A 1 308 ? 41.573 -15.211 23.548 1.00 25.64 308 THR A C 1
ATOM 2362 O O . THR A 1 308 ? 41.438 -14.532 22.533 1.00 25.64 308 THR A O 1
ATOM 2365 N N . ARG A 1 309 ? 41.165 -14.805 24.754 1.00 33.03 309 ARG A N 1
ATOM 2366 C CA . ARG A 1 309 ? 40.860 -13.422 25.124 1.00 33.03 309 ARG A CA 1
ATOM 2367 C C . ARG A 1 309 ? 42.129 -12.592 24.964 1.00 33.03 309 ARG A C 1
ATOM 2369 O O . ARG A 1 309 ? 43.101 -12.902 25.642 1.00 33.03 309 ARG A O 1
ATOM 2376 N N . GLU A 1 310 ? 42.075 -11.497 24.218 1.00 27.09 310 GLU A N 1
ATOM 2377 C CA . GLU A 1 310 ? 43.004 -10.387 24.426 1.00 27.09 310 GLU A CA 1
ATOM 2378 C C . GLU A 1 310 ? 42.255 -9.058 24.492 1.00 27.09 310 GLU A C 1
ATOM 2380 O O . GLU A 1 310 ? 41.568 -8.611 23.579 1.00 27.09 310 GLU A O 1
ATOM 2385 N N . THR A 1 311 ? 42.377 -8.472 25.674 1.00 30.05 311 THR A N 1
ATOM 2386 C CA . THR A 1 311 ? 42.077 -7.100 26.048 1.00 30.05 311 THR A CA 1
ATOM 2387 C C . THR A 1 311 ? 43.038 -6.129 25.368 1.00 30.05 311 THR A C 1
ATOM 2389 O O . THR A 1 311 ? 44.242 -6.363 25.408 1.00 30.05 311 THR A O 1
ATOM 2392 N N . SER A 1 312 ? 42.564 -4.977 24.895 1.00 26.75 312 SER A N 1
ATOM 2393 C CA . SER A 1 312 ? 43.300 -3.711 25.054 1.00 26.75 312 SER A CA 1
ATOM 2394 C C . SER A 1 312 ? 42.440 -2.498 24.689 1.00 26.75 312 SER A C 1
ATOM 2396 O O . SER A 1 312 ? 41.706 -2.489 23.705 1.00 26.75 312 SER A O 1
ATOM 2398 N N . VAL A 1 313 ? 42.532 -1.477 25.542 1.00 26.25 313 VAL A N 1
ATOM 2399 C CA . VAL A 1 313 ? 42.083 -0.092 25.315 1.00 26.25 313 VAL A CA 1
ATOM 2400 C C . VAL A 1 313 ? 43.333 0.752 24.922 1.00 26.25 313 VAL A C 1
ATOM 2402 O O . VAL A 1 313 ? 44.408 0.172 24.777 1.00 26.25 313 VAL A O 1
ATOM 2405 N N . PRO A 1 314 ? 43.266 2.078 24.682 1.00 37.88 314 PRO A N 1
ATOM 2406 C CA . PRO A 1 314 ? 43.565 2.697 23.394 1.00 37.88 314 PRO A CA 1
ATOM 2407 C C . PRO A 1 314 ? 44.869 3.528 23.370 1.00 37.88 314 PRO A C 1
ATOM 2409 O O . PRO A 1 314 ? 45.323 4.039 24.391 1.00 37.88 314 PRO A O 1
ATOM 2412 N N . GLY A 1 315 ? 45.378 3.811 22.167 1.00 24.72 315 GLY A N 1
ATOM 2413 C CA . GLY A 1 315 ? 46.123 5.046 21.900 1.00 24.72 315 GLY A CA 1
ATOM 2414 C C . GLY A 1 315 ? 47.513 4.917 21.269 1.00 24.72 315 GLY A C 1
ATOM 2415 O O . GLY A 1 315 ? 48.273 4.001 21.553 1.00 24.72 315 GLY A O 1
ATOM 2416 N N . ALA A 1 316 ? 47.821 5.966 20.498 1.00 23.77 316 ALA A N 1
ATOM 2417 C CA . ALA A 1 316 ? 49.127 6.436 20.024 1.00 23.77 316 ALA A CA 1
ATOM 2418 C C . ALA A 1 316 ? 49.639 5.959 18.642 1.00 23.77 316 ALA A C 1
ATOM 2420 O O . ALA A 1 316 ? 50.215 4.893 18.469 1.00 23.77 316 ALA A O 1
ATOM 2421 N N . THR A 1 317 ? 49.449 6.883 17.688 1.00 24.94 317 THR A N 1
ATOM 2422 C CA . THR A 1 317 ? 50.445 7.460 16.761 1.00 24.94 317 THR A CA 1
ATOM 2423 C C . THR A 1 317 ? 51.264 6.553 15.835 1.00 24.94 317 THR A C 1
ATOM 2425 O O . THR A 1 317 ? 52.173 5.851 16.263 1.00 24.94 317 THR A O 1
ATOM 2428 N N . ARG A 1 318 ? 51.123 6.792 14.518 1.00 25.17 318 ARG A N 1
ATOM 2429 C CA . ARG A 1 318 ? 52.267 7.127 13.644 1.00 25.17 318 ARG A CA 1
ATOM 2430 C C . ARG A 1 318 ? 51.860 7.675 12.264 1.00 25.17 318 ARG A C 1
ATOM 2432 O O . ARG A 1 318 ? 51.193 7.007 11.489 1.00 25.17 318 ARG A O 1
ATOM 2439 N N . THR A 1 319 ? 52.325 8.903 12.013 1.00 25.33 319 THR A N 1
ATOM 2440 C CA . THR A 1 319 ? 52.996 9.390 10.789 1.00 25.33 319 THR A CA 1
ATOM 2441 C C . THR A 1 319 ? 52.490 8.935 9.418 1.00 25.33 319 THR A C 1
ATOM 2443 O O . THR A 1 319 ? 52.816 7.844 8.955 1.00 25.33 319 THR A O 1
ATOM 2446 N N . SER A 1 320 ? 51.856 9.867 8.706 1.00 26.59 320 SER A N 1
ATOM 2447 C CA . SER A 1 320 ? 51.753 9.886 7.245 1.00 26.59 320 SER A CA 1
ATOM 2448 C C . SER A 1 320 ? 52.779 10.853 6.647 1.00 26.59 320 SER A C 1
ATOM 2450 O O . SER A 1 320 ? 53.000 11.951 7.155 1.00 26.59 320 SER A O 1
ATOM 2452 N N . VAL A 1 321 ? 53.398 10.369 5.578 1.00 27.75 321 VAL A N 1
ATOM 2453 C CA . VAL A 1 321 ? 54.534 10.887 4.816 1.00 27.75 321 VAL A CA 1
ATOM 2454 C C . VAL A 1 321 ? 54.128 12.034 3.876 1.00 27.75 321 VAL A C 1
ATOM 2456 O O . VAL A 1 321 ? 53.018 12.055 3.351 1.00 27.75 321 VAL A O 1
ATOM 2459 N N . GLU A 1 322 ? 55.059 12.971 3.686 1.00 22.88 322 GLU A N 1
ATOM 2460 C CA . GLU A 1 322 ? 55.044 14.104 2.752 1.00 22.88 322 GLU A CA 1
ATOM 2461 C C . GLU A 1 322 ? 55.066 13.684 1.268 1.00 22.88 322 GLU A C 1
ATOM 2463 O O . GLU A 1 322 ? 55.795 12.767 0.900 1.00 22.88 322 GLU A O 1
ATOM 2468 N N . ALA A 1 323 ? 54.354 14.432 0.414 1.00 26.31 323 ALA A N 1
ATOM 2469 C CA . ALA A 1 323 ? 54.800 14.872 -0.923 1.00 26.31 323 ALA A CA 1
ATOM 2470 C C . ALA A 1 323 ? 53.755 15.859 -1.499 1.00 26.31 323 ALA A C 1
ATOM 2472 O O . ALA A 1 323 ? 52.618 15.488 -1.767 1.00 26.31 323 ALA A O 1
ATOM 2473 N N . SER A 1 324 ? 54.025 17.167 -1.474 1.00 26.09 324 SER A N 1
ATOM 2474 C CA . SER A 1 324 ? 54.559 17.962 -2.601 1.00 26.09 324 SER A CA 1
ATOM 2475 C C . SER A 1 324 ? 53.481 18.509 -3.552 1.00 26.09 324 SER A C 1
ATOM 2477 O O . SER A 1 324 ? 53.069 17.867 -4.511 1.00 26.09 324 SER A O 1
ATOM 2479 N N . ILE A 1 325 ? 53.091 19.761 -3.299 1.00 25.75 325 ILE A N 1
ATOM 2480 C CA . ILE A 1 325 ? 52.352 20.649 -4.210 1.00 25.75 325 ILE A CA 1
ATOM 2481 C C . ILE A 1 325 ? 53.391 21.475 -4.988 1.00 25.75 325 ILE A C 1
ATOM 2483 O O . ILE A 1 325 ? 54.244 22.083 -4.336 1.00 25.75 325 ILE A O 1
ATOM 2487 N N . PRO A 1 326 ? 53.341 21.589 -6.328 1.00 30.08 326 PRO A N 1
ATOM 2488 C CA . PRO A 1 326 ? 54.091 22.623 -7.017 1.00 30.08 326 PRO A CA 1
ATOM 2489 C C . PRO A 1 326 ? 53.260 23.905 -7.136 1.00 30.08 326 PRO A C 1
ATOM 2491 O O . PRO A 1 326 ? 52.159 23.925 -7.684 1.00 30.08 326 PRO A O 1
ATOM 2494 N N . ALA A 1 327 ? 53.842 24.990 -6.634 1.00 25.17 327 ALA A N 1
ATOM 2495 C CA . ALA A 1 327 ? 53.503 26.354 -7.001 1.00 25.17 327 ALA A CA 1
ATOM 2496 C C . ALA A 1 327 ? 54.068 26.668 -8.396 1.00 25.17 327 ALA A C 1
ATOM 2498 O O . ALA A 1 327 ? 55.197 26.285 -8.705 1.00 25.17 327 ALA A O 1
ATOM 2499 N N . PHE A 1 328 ? 53.327 27.421 -9.212 1.00 25.91 328 PHE A N 1
ATOM 2500 C CA . PHE A 1 328 ? 53.881 28.056 -10.407 1.00 25.91 328 PHE A CA 1
ATOM 2501 C C . PHE A 1 328 ? 53.501 29.538 -10.441 1.00 25.91 328 PHE A C 1
ATOM 2503 O O . PHE A 1 328 ? 52.327 29.904 -10.382 1.00 25.91 328 PHE A O 1
ATOM 2510 N N . GLN A 1 329 ? 54.528 30.383 -10.501 1.00 27.41 329 GLN A N 1
ATOM 2511 C CA . GLN A 1 329 ? 54.455 31.829 -10.677 1.00 27.41 329 GLN A CA 1
ATOM 2512 C C . GLN A 1 329 ? 54.687 32.211 -12.149 1.00 27.41 329 GLN A C 1
ATOM 2514 O O . GLN A 1 329 ? 55.497 31.598 -12.835 1.00 27.41 329 GLN A O 1
ATOM 2519 N N . ALA A 1 330 ? 54.064 33.339 -12.512 1.00 26.39 330 ALA A N 1
ATOM 2520 C CA . ALA A 1 330 ? 54.476 34.360 -13.486 1.00 26.39 330 ALA A CA 1
ATOM 2521 C C . ALA A 1 330 ? 54.328 34.105 -15.004 1.00 26.39 330 ALA A C 1
ATOM 2523 O O . ALA A 1 330 ? 55.024 33.282 -15.580 1.00 26.39 330 ALA A O 1
ATOM 2524 N N . ALA A 1 331 ? 53.557 34.985 -15.670 1.00 26.39 331 ALA A N 1
ATOM 2525 C CA . ALA A 1 331 ? 54.033 35.831 -16.784 1.00 26.39 331 ALA A CA 1
ATOM 2526 C C . ALA A 1 331 ? 52.983 36.893 -17.211 1.00 26.39 331 ALA A C 1
ATOM 2528 O O . ALA A 1 331 ? 51.803 36.594 -17.358 1.00 26.39 331 ALA A O 1
ATOM 2529 N N . LYS A 1 332 ? 53.434 38.141 -17.431 1.00 34.75 332 LYS A N 1
ATOM 2530 C CA . LYS A 1 332 ? 52.722 39.233 -18.148 1.00 34.75 332 LYS A CA 1
ATOM 2531 C C . LYS A 1 332 ? 52.844 39.031 -19.674 1.00 34.75 332 LYS A C 1
ATOM 2533 O O . LYS A 1 332 ? 53.795 38.374 -20.092 1.00 34.75 332 LYS A O 1
ATOM 2538 N N . PRO A 1 333 ? 51.983 39.644 -20.515 1.00 32.66 333 PRO A N 1
ATOM 2539 C CA . PRO A 1 333 ? 52.354 40.872 -21.266 1.00 32.66 333 PRO A CA 1
ATOM 2540 C C . PRO A 1 333 ? 51.134 41.821 -21.467 1.00 32.66 333 PRO A C 1
ATOM 2542 O O . PRO A 1 333 ? 50.024 41.479 -21.093 1.00 32.66 333 PRO A O 1
ATOM 2545 N N . GLY A 1 334 ? 51.175 43.059 -21.976 1.00 30.22 334 GLY A N 1
ATOM 2546 C CA . GLY A 1 334 ? 52.143 43.788 -22.803 1.00 30.22 334 GLY A CA 1
ATOM 2547 C C . GLY A 1 334 ? 51.477 44.267 -24.114 1.00 30.22 334 GLY A C 1
ATOM 2548 O O . GLY A 1 334 ? 51.207 43.470 -24.995 1.00 30.22 334 GLY A O 1
ATOM 2549 N N . ARG A 1 335 ? 51.187 45.575 -24.179 1.00 30.06 335 ARG A N 1
ATOM 2550 C CA . ARG A 1 335 ? 50.604 46.449 -25.232 1.00 30.06 335 ARG A CA 1
ATOM 2551 C C . ARG A 1 335 ? 50.675 46.060 -26.738 1.00 30.06 335 ARG A C 1
ATOM 2553 O O . ARG A 1 335 ? 51.745 45.827 -27.272 1.00 30.06 335 ARG A O 1
ATOM 2560 N N . LYS A 1 336 ? 49.522 46.289 -27.399 1.00 26.77 336 LYS A N 1
ATOM 2561 C CA . LYS A 1 336 ? 49.229 47.029 -28.663 1.00 26.77 336 LYS A CA 1
ATOM 2562 C C . LYS A 1 336 ? 50.040 46.777 -29.964 1.00 26.77 336 LYS A C 1
ATOM 2564 O O . LYS A 1 336 ? 51.145 47.278 -30.106 1.00 26.77 336 LYS A O 1
ATOM 2569 N N . ALA A 1 337 ? 49.268 46.320 -30.966 1.00 26.31 337 ALA A N 1
ATOM 2570 C CA . ALA A 1 337 ? 49.048 46.898 -32.309 1.00 26.31 337 ALA A CA 1
ATOM 2571 C C . ALA A 1 337 ? 49.798 46.348 -33.550 1.00 26.31 337 ALA A C 1
ATOM 2573 O O . ALA A 1 337 ? 51.010 46.177 -33.540 1.00 26.31 337 ALA A O 1
ATOM 2574 N N . ILE A 1 338 ? 49.007 46.291 -34.643 1.00 27.50 338 ILE A N 1
ATOM 2575 C CA . ILE A 1 338 ? 49.298 46.483 -36.087 1.00 27.50 338 ILE A CA 1
ATOM 2576 C C . ILE A 1 338 ? 49.038 45.260 -37.000 1.00 27.50 338 ILE A C 1
ATOM 2578 O O . ILE A 1 338 ? 49.556 44.175 -36.769 1.00 27.50 338 ILE A O 1
ATOM 2582 N N . LEU A 1 339 ? 48.297 45.549 -38.092 1.00 24.00 339 LEU A N 1
ATOM 2583 C CA . LEU A 1 339 ? 47.955 44.754 -39.293 1.00 24.00 339 LEU A CA 1
ATOM 2584 C C . LEU A 1 339 ? 46.880 43.671 -39.072 1.00 24.00 339 LEU A C 1
ATOM 2586 O O . LEU A 1 339 ? 47.093 42.716 -38.347 1.00 24.00 339 LEU A O 1
ATOM 2590 N N . VAL A 1 340 ? 45.674 43.758 -39.643 1.00 26.38 340 VAL A N 1
ATOM 2591 C CA . VAL A 1 340 ? 45.382 43.930 -41.074 1.00 26.38 340 VAL A CA 1
ATOM 2592 C C . VAL A 1 340 ? 44.181 44.859 -41.272 1.00 26.38 340 VAL A C 1
ATOM 2594 O O . VAL A 1 340 ? 43.062 44.550 -40.876 1.00 26.38 340 VAL A O 1
ATOM 2597 N N . GLY A 1 341 ? 44.430 45.993 -41.924 1.00 27.11 341 GLY A N 1
ATOM 2598 C CA . GLY A 1 341 ? 43.419 46.754 -42.637 1.00 27.11 341 GLY A CA 1
ATOM 2599 C C . GLY A 1 341 ? 43.683 46.609 -44.126 1.00 27.11 341 GLY A C 1
ATOM 2600 O O . GLY A 1 341 ? 44.715 47.076 -44.588 1.00 27.11 341 GLY A O 1
ATOM 2601 N N . VAL A 1 342 ? 42.763 45.976 -44.849 1.00 30.31 342 VAL A N 1
ATOM 2602 C CA . VAL A 1 342 ? 42.459 46.209 -46.267 1.00 30.31 342 VAL A CA 1
ATOM 2603 C C . VAL A 1 342 ? 41.004 45.758 -46.428 1.00 30.31 342 VAL A C 1
ATOM 2605 O O . VAL A 1 342 ? 40.669 44.677 -45.957 1.00 30.31 342 VAL A O 1
ATOM 2608 N N . ILE A 1 343 ? 40.170 46.554 -47.112 1.00 27.47 343 ILE A N 1
ATOM 2609 C CA . ILE A 1 343 ? 38.748 46.280 -47.416 1.00 27.47 343 ILE A CA 1
ATOM 2610 C C . ILE A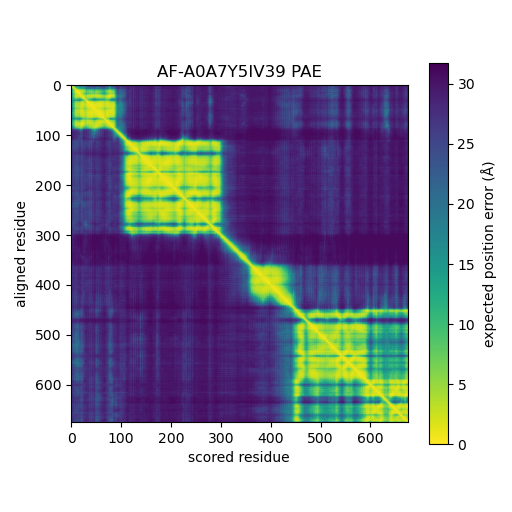 1 343 ? 37.874 46.456 -46.154 1.00 27.47 343 ILE A C 1
ATOM 2612 O O . ILE A 1 343 ? 37.746 45.551 -45.350 1.00 27.47 343 ILE A O 1
ATOM 2616 N N . VAL A 1 344 ? 37.336 47.630 -45.813 1.00 30.23 344 VAL A N 1
ATOM 2617 C CA . VAL A 1 344 ? 36.197 48.282 -46.479 1.00 30.23 344 VAL A CA 1
ATOM 2618 C C . VAL A 1 344 ? 36.276 49.800 -46.212 1.00 30.23 344 VAL A C 1
ATOM 2620 O O . VAL A 1 344 ? 35.699 50.322 -45.265 1.00 30.23 344 VAL A O 1
ATOM 2623 N N . VAL A 1 345 ? 37.010 50.522 -47.063 1.00 27.66 345 VAL A N 1
ATOM 2624 C CA . VAL A 1 345 ? 36.911 51.986 -47.242 1.00 27.66 345 VAL A CA 1
ATOM 2625 C C . VAL A 1 345 ? 36.635 52.237 -48.721 1.00 27.66 345 VAL A C 1
ATOM 2627 O O . VAL A 1 345 ? 37.495 52.702 -49.458 1.00 27.66 345 VAL A O 1
ATOM 2630 N N . VAL A 1 346 ? 35.445 51.847 -49.187 1.00 29.77 346 VAL A N 1
ATOM 2631 C CA . VAL A 1 346 ? 34.964 52.233 -50.531 1.00 29.77 346 VAL A CA 1
ATOM 2632 C C . VAL A 1 346 ? 33.522 52.756 -50.535 1.00 29.77 346 VAL A C 1
ATOM 2634 O O . VAL A 1 346 ? 33.109 53.344 -51.522 1.00 29.77 346 VAL A O 1
ATOM 2637 N N . LEU A 1 347 ? 32.751 52.690 -49.445 1.00 31.72 347 LEU A N 1
ATOM 2638 C CA . LEU A 1 347 ? 31.361 53.182 -49.464 1.00 31.72 347 LEU A CA 1
ATOM 2639 C C . LEU A 1 347 ? 31.095 54.293 -48.447 1.00 31.72 347 LEU A C 1
ATOM 2641 O O . LEU A 1 347 ? 30.131 54.264 -47.692 1.00 31.72 347 LEU A O 1
ATOM 2645 N N . ALA A 1 348 ? 31.957 55.308 -48.476 1.00 31.38 348 ALA A N 1
ATOM 2646 C CA . ALA A 1 348 ? 31.674 56.628 -47.928 1.00 31.38 348 ALA A CA 1
ATOM 2647 C C . ALA A 1 348 ? 32.078 57.687 -48.961 1.00 31.38 348 ALA A C 1
ATOM 2649 O O . ALA A 1 348 ? 33.113 58.317 -48.798 1.00 31.38 348 ALA A O 1
ATOM 2650 N N . LEU A 1 349 ? 31.312 57.819 -50.055 1.00 33.47 349 LEU A N 1
ATOM 2651 C CA . LEU A 1 349 ? 31.323 58.976 -50.972 1.00 33.47 349 LEU A CA 1
ATOM 2652 C C . LEU A 1 349 ? 30.220 58.837 -52.045 1.00 33.47 349 LEU A C 1
ATOM 2654 O O . LEU A 1 349 ? 30.506 58.688 -53.224 1.00 33.47 349 LEU A O 1
ATOM 2658 N N . CYS A 1 350 ? 28.947 58.840 -51.637 1.00 28.38 350 CYS A N 1
ATOM 2659 C CA . CYS A 1 350 ? 27.801 59.284 -52.452 1.00 28.38 350 CYS A CA 1
ATOM 2660 C C . CYS A 1 350 ? 26.532 59.189 -51.600 1.00 28.38 350 CYS A C 1
ATOM 2662 O O . CYS A 1 350 ? 26.132 58.096 -51.214 1.00 28.38 350 CYS A O 1
ATOM 2664 N N . GLY A 1 351 ? 25.917 60.329 -51.285 1.00 30.28 351 GLY A N 1
ATOM 2665 C CA . GLY A 1 351 ? 24.659 60.350 -50.535 1.00 30.28 351 GLY A CA 1
ATOM 2666 C C . GLY A 1 351 ? 24.425 61.576 -49.656 1.00 30.28 351 GLY A C 1
ATOM 2667 O O . GLY A 1 351 ? 23.716 61.475 -48.664 1.00 30.28 351 GLY A O 1
ATOM 2668 N N . ILE A 1 352 ? 25.008 62.731 -49.985 1.00 41.44 352 ILE A N 1
ATOM 2669 C CA . ILE A 1 352 ? 24.413 64.015 -49.600 1.00 41.44 352 ILE A CA 1
ATOM 2670 C C . ILE A 1 352 ? 23.444 64.368 -50.727 1.00 41.44 352 ILE A C 1
ATOM 2672 O O . ILE A 1 352 ? 23.913 64.626 -51.827 1.00 41.44 352 ILE A O 1
ATOM 2676 N N . VAL A 1 353 ? 22.137 64.307 -50.458 1.00 35.69 353 VAL A N 1
ATOM 2677 C CA . VAL A 1 353 ? 21.051 65.236 -50.855 1.00 35.69 353 VAL A CA 1
ATOM 2678 C C . VAL A 1 353 ? 19.733 64.539 -50.489 1.00 35.69 353 VAL A C 1
ATOM 2680 O O . VAL A 1 353 ? 19.434 63.467 -51.002 1.00 35.69 353 VAL A O 1
ATOM 2683 N N . GLY A 1 354 ? 18.954 65.137 -49.586 1.00 28.19 354 GLY A N 1
ATOM 2684 C CA . GLY A 1 354 ? 17.653 64.604 -49.173 1.00 28.19 354 GLY A CA 1
ATOM 2685 C C . GLY A 1 354 ? 17.162 65.240 -47.879 1.00 28.19 354 GLY A C 1
ATOM 2686 O O . GLY A 1 354 ? 17.308 64.671 -46.808 1.00 28.19 354 GLY A O 1
ATOM 2687 N N . GLU A 1 355 ? 16.707 66.480 -48.015 1.00 31.66 355 GLU A N 1
ATOM 2688 C CA . GLU A 1 355 ? 15.903 67.310 -47.115 1.00 31.66 355 GLU A CA 1
ATOM 2689 C C . GLU A 1 355 ? 15.637 66.875 -45.663 1.00 31.66 355 GLU A C 1
ATOM 2691 O O . GLU A 1 355 ? 15.022 65.868 -45.327 1.00 31.66 355 GLU A O 1
ATOM 2696 N N . ARG A 1 356 ? 15.997 67.817 -44.789 1.00 43.97 356 ARG A N 1
ATOM 2697 C CA . ARG A 1 356 ? 15.448 68.002 -43.453 1.00 43.97 356 ARG A CA 1
ATOM 2698 C C . ARG A 1 356 ? 13.924 68.166 -43.528 1.00 43.97 356 ARG A C 1
ATOM 2700 O O . ARG A 1 356 ? 13.442 69.274 -43.732 1.00 43.97 356 ARG A O 1
ATOM 2707 N N . THR A 1 357 ? 13.183 67.124 -43.186 1.00 37.84 357 THR A N 1
ATOM 2708 C CA . THR A 1 357 ? 11.915 67.275 -42.462 1.00 37.84 357 THR A CA 1
ATOM 2709 C C . THR A 1 357 ? 12.061 66.566 -41.131 1.00 37.84 357 THR A C 1
ATOM 2711 O O . THR A 1 357 ? 12.001 65.346 -41.012 1.00 37.84 357 THR A O 1
ATOM 2714 N N . LEU A 1 358 ? 12.361 67.380 -40.127 1.00 40.28 358 LEU A N 1
ATOM 2715 C CA . LEU A 1 358 ? 12.282 67.027 -38.725 1.00 40.28 358 LEU A CA 1
ATOM 2716 C C . LEU A 1 358 ? 10.866 66.545 -38.423 1.00 40.28 358 LEU A C 1
ATOM 2718 O O . LEU A 1 358 ? 9.939 67.341 -38.521 1.00 40.28 358 LEU A O 1
ATOM 2722 N N . ASP A 1 359 ? 10.721 65.292 -38.003 1.00 40.91 359 ASP A N 1
ATOM 2723 C CA . ASP A 1 359 ? 9.584 64.892 -37.186 1.00 40.91 359 ASP A CA 1
ATOM 2724 C C . ASP A 1 359 ? 9.958 65.167 -35.714 1.00 40.91 359 ASP A C 1
ATOM 2726 O O . ASP A 1 359 ? 10.746 64.421 -35.113 1.00 40.91 359 ASP A O 1
ATOM 2730 N N . PRO A 1 360 ? 9.527 66.298 -35.121 1.00 47.66 360 PRO A N 1
ATOM 2731 C CA . PRO A 1 360 ? 9.848 66.607 -33.735 1.00 47.66 360 PRO A CA 1
ATOM 2732 C C . PRO A 1 360 ? 9.252 65.569 -32.771 1.00 47.66 360 PRO A C 1
ATOM 2734 O O . PRO A 1 360 ? 9.840 65.348 -31.712 1.00 47.66 360 PRO A O 1
ATOM 2737 N N . MET A 1 361 ? 8.164 64.871 -33.130 1.00 46.66 361 MET A N 1
ATOM 2738 C CA . MET A 1 361 ? 7.508 63.921 -32.222 1.00 46.66 361 MET A CA 1
ATOM 2739 C C . MET A 1 361 ? 8.350 62.663 -31.965 1.00 46.66 361 MET A C 1
ATOM 2741 O O . MET A 1 361 ? 8.451 62.232 -30.814 1.00 46.66 361 MET A O 1
ATOM 2745 N N . GLY A 1 362 ? 9.046 62.129 -32.975 1.00 52.28 362 GLY A N 1
ATOM 2746 C CA . GLY A 1 362 ? 9.880 60.927 -32.832 1.00 52.28 362 GLY A CA 1
ATOM 2747 C C . GLY A 1 362 ? 11.085 61.108 -31.899 1.00 52.28 362 GLY A C 1
ATOM 2748 O O . GLY A 1 362 ? 11.397 60.228 -31.098 1.00 52.28 362 GLY A O 1
ATOM 2749 N N . ARG A 1 363 ? 11.732 62.285 -31.914 1.00 54.12 363 ARG A N 1
ATOM 2750 C CA . ARG A 1 363 ? 12.893 62.561 -31.038 1.00 54.12 363 ARG A CA 1
ATOM 2751 C C . ARG A 1 363 ? 12.503 62.811 -29.584 1.00 54.12 363 ARG A C 1
ATOM 2753 O O . ARG A 1 363 ? 13.263 62.448 -28.688 1.00 54.12 363 ARG A O 1
ATOM 2760 N N . HIS A 1 364 ? 11.335 63.404 -29.337 1.00 56.97 364 HIS A N 1
ATOM 2761 C CA . HIS A 1 364 ? 10.796 63.532 -27.980 1.00 56.97 364 HIS A CA 1
ATOM 2762 C C . HIS A 1 364 ? 10.341 62.175 -27.429 1.00 56.97 364 HIS A C 1
ATOM 2764 O O . HIS A 1 364 ? 10.617 61.877 -26.269 1.00 56.97 364 HIS A O 1
ATOM 2770 N N . HIS A 1 365 ? 9.740 61.327 -28.269 1.00 62.91 365 HIS A N 1
ATOM 2771 C CA . HIS A 1 365 ? 9.341 59.969 -27.902 1.00 62.91 365 HIS A CA 1
ATOM 2772 C C . HIS A 1 365 ? 10.548 59.078 -27.563 1.00 62.91 365 HIS A C 1
ATOM 2774 O O . HIS A 1 365 ? 10.577 58.467 -26.497 1.00 62.91 365 HIS A O 1
ATOM 2780 N N . GLN A 1 366 ? 11.597 59.087 -28.395 1.00 64.06 366 GLN A N 1
ATOM 2781 C CA . GLN A 1 366 ? 12.821 58.321 -28.129 1.00 64.06 366 GLN A CA 1
ATOM 2782 C C . GLN A 1 366 ? 13.598 58.822 -26.904 1.00 64.06 366 GLN A C 1
ATOM 2784 O O . GLN A 1 366 ? 14.126 58.014 -26.146 1.00 64.06 366 GLN A O 1
ATOM 2789 N N . ARG A 1 367 ? 13.634 60.140 -26.652 1.00 71.38 367 ARG A N 1
ATOM 2790 C CA . ARG A 1 367 ? 14.235 60.686 -25.420 1.00 71.38 367 ARG A CA 1
ATOM 2791 C C . ARG A 1 367 ? 13.445 60.310 -24.168 1.00 71.38 367 ARG A C 1
ATOM 2793 O O . ARG A 1 367 ? 14.052 60.007 -23.147 1.00 71.38 367 ARG A O 1
ATOM 2800 N N . ALA A 1 368 ? 12.115 60.310 -24.242 1.00 69.56 368 ALA A N 1
ATOM 2801 C CA . ALA A 1 368 ? 11.266 59.891 -23.130 1.00 69.56 368 ALA A CA 1
ATOM 2802 C C . ALA A 1 368 ? 11.429 58.393 -22.817 1.00 69.56 368 ALA A C 1
ATOM 2804 O O . ALA A 1 368 ? 11.519 58.026 -21.650 1.00 69.56 368 ALA A O 1
ATOM 2805 N N . LEU A 1 369 ? 11.527 57.543 -23.846 1.00 77.00 369 LEU A N 1
ATOM 2806 C CA . LEU A 1 369 ? 11.823 56.114 -23.697 1.00 77.00 369 LEU A CA 1
ATOM 2807 C C . LEU A 1 369 ? 13.217 55.867 -23.107 1.00 77.00 369 LEU A C 1
ATOM 2809 O O . LEU A 1 369 ? 13.347 55.028 -22.225 1.00 77.00 369 LEU A O 1
ATOM 2813 N N . ALA A 1 370 ? 14.237 56.622 -23.528 1.00 76.38 370 ALA A N 1
ATOM 2814 C CA . ALA A 1 370 ? 15.588 56.503 -22.975 1.00 76.38 370 ALA A CA 1
ATOM 2815 C C . ALA A 1 370 ? 15.642 56.856 -21.477 1.00 76.38 370 ALA A C 1
ATOM 2817 O O . ALA A 1 370 ? 16.228 56.111 -20.700 1.00 76.38 370 ALA A O 1
ATOM 2818 N N . LEU A 1 371 ? 14.969 57.938 -21.063 1.00 79.06 371 LEU A N 1
ATOM 2819 C CA . LEU A 1 371 ? 14.864 58.329 -19.649 1.00 79.06 371 LEU A CA 1
ATOM 2820 C C . LEU A 1 371 ? 14.080 57.305 -18.815 1.00 79.06 371 LEU A C 1
ATOM 2822 O O . LEU A 1 371 ? 14.429 57.040 -17.668 1.00 79.06 371 LEU A O 1
ATOM 2826 N N . LEU A 1 372 ? 13.018 56.721 -19.382 1.00 79.81 372 LEU A N 1
ATOM 2827 C CA . LEU A 1 372 ? 12.273 55.641 -18.731 1.00 79.81 372 LEU A CA 1
ATOM 2828 C C . LEU A 1 372 ? 13.129 54.382 -18.575 1.00 79.81 372 LEU A C 1
ATOM 2830 O O . LEU A 1 372 ? 13.047 53.732 -17.538 1.00 79.81 372 LEU A O 1
ATOM 2834 N N . MET A 1 373 ? 13.956 54.061 -19.571 1.00 81.44 373 MET A N 1
ATOM 2835 C CA . MET A 1 373 ? 14.833 52.891 -19.544 1.00 81.44 373 MET A CA 1
ATOM 2836 C C . MET A 1 373 ? 15.958 53.050 -18.519 1.00 81.44 373 MET A C 1
ATOM 2838 O O . MET A 1 373 ? 16.180 52.142 -17.730 1.00 81.44 373 MET A O 1
ATOM 2842 N N . GLU A 1 374 ? 16.574 54.232 -18.435 1.00 84.31 374 GLU A N 1
ATOM 2843 C CA . GLU A 1 374 ? 17.565 54.557 -17.398 1.00 84.31 374 GLU A CA 1
ATOM 2844 C C . GLU A 1 374 ? 16.971 54.448 -15.985 1.00 84.31 374 GLU A C 1
ATOM 2846 O O . GLU A 1 374 ? 17.575 53.874 -15.080 1.00 84.31 374 GLU A O 1
ATOM 2851 N N . LYS A 1 375 ? 15.738 54.934 -15.803 1.00 84.56 375 LYS A N 1
ATOM 2852 C CA . LYS A 1 375 ? 15.020 54.829 -14.530 1.00 84.56 375 LYS A CA 1
ATOM 2853 C C . LYS A 1 375 ? 14.634 53.383 -14.187 1.00 84.56 375 LYS A C 1
ATOM 2855 O O . LYS A 1 375 ? 14.671 53.005 -13.019 1.00 84.56 375 LYS A O 1
ATOM 2860 N N . ALA A 1 376 ? 14.270 52.577 -15.185 1.00 82.81 376 ALA A N 1
ATOM 2861 C CA . ALA A 1 376 ? 13.959 51.159 -15.008 1.00 82.81 376 ALA A CA 1
ATOM 2862 C C . ALA A 1 376 ? 15.208 50.347 -14.616 1.00 82.81 376 ALA A C 1
ATOM 2864 O O . ALA A 1 376 ? 15.145 49.558 -13.673 1.00 82.81 376 ALA A O 1
ATOM 2865 N N . ASP A 1 377 ? 16.346 50.610 -15.266 1.00 83.25 377 ASP A N 1
ATOM 2866 C CA . ASP A 1 377 ? 17.642 50.006 -14.933 1.00 83.25 377 ASP A CA 1
ATOM 2867 C C . ASP A 1 377 ? 18.095 50.392 -13.514 1.00 83.25 377 ASP A C 1
ATOM 2869 O O . ASP A 1 377 ? 18.638 49.561 -12.782 1.00 83.25 377 ASP A O 1
ATOM 2873 N N . GLN A 1 378 ? 17.831 51.633 -13.087 1.00 87.69 378 GLN A N 1
ATOM 2874 C CA . GLN A 1 378 ? 18.101 52.069 -11.717 1.00 87.69 378 GLN A CA 1
ATOM 2875 C C . GLN A 1 378 ? 17.285 51.262 -10.693 1.00 87.69 378 GLN A C 1
ATOM 2877 O O . GLN A 1 378 ? 17.856 50.760 -9.726 1.00 87.69 378 GLN A O 1
ATOM 2882 N N . TYR A 1 379 ? 15.976 51.083 -10.912 1.00 85.75 379 TYR A N 1
ATOM 2883 C CA . TYR A 1 379 ? 15.136 50.280 -10.013 1.00 85.75 379 TYR A CA 1
ATOM 2884 C C . TYR A 1 379 ? 15.551 48.806 -9.964 1.00 85.75 379 TYR A C 1
ATOM 2886 O O . TYR A 1 379 ? 15.502 48.195 -8.896 1.00 85.75 379 TYR A O 1
ATOM 2894 N N . GLU A 1 380 ? 15.991 48.239 -11.092 1.00 81.12 380 GLU A N 1
ATOM 2895 C CA . GLU A 1 380 ? 16.554 46.885 -11.141 1.00 81.12 380 GLU A CA 1
ATOM 2896 C C . GLU A 1 380 ? 17.856 46.797 -10.322 1.00 81.12 380 GLU A C 1
ATOM 2898 O O . GLU A 1 380 ? 18.017 45.873 -9.522 1.00 81.12 380 GLU A O 1
ATOM 2903 N N . GLY A 1 381 ? 18.752 47.783 -10.448 1.00 79.88 381 GLY A N 1
ATOM 2904 C CA . GLY A 1 381 ? 19.997 47.865 -9.672 1.00 79.88 381 GLY A CA 1
ATOM 2905 C C . GLY A 1 381 ? 19.783 48.050 -8.164 1.00 79.88 381 GLY A C 1
ATOM 2906 O O . GLY A 1 381 ? 20.549 47.517 -7.361 1.00 79.88 381 GLY A O 1
ATOM 2907 N N . GLU A 1 382 ? 18.715 48.746 -7.776 1.00 84.88 382 GLU A N 1
ATOM 2908 C CA . GLU A 1 382 ? 18.276 48.921 -6.383 1.00 84.88 382 GLU A CA 1
ATOM 2909 C C . GLU A 1 382 ? 17.507 47.702 -5.830 1.00 84.88 382 GLU A C 1
ATOM 2911 O O . GLU A 1 382 ? 17.091 47.716 -4.673 1.00 84.88 382 GLU A O 1
ATOM 2916 N N . GLN A 1 383 ? 17.322 46.641 -6.629 1.00 80.06 383 GLN A N 1
ATOM 2917 C CA . GLN A 1 383 ? 16.515 45.452 -6.304 1.00 80.06 383 GLN A CA 1
ATOM 2918 C C . GLN A 1 383 ? 15.039 45.760 -5.994 1.00 80.06 383 GLN A C 1
ATOM 2920 O O . GLN A 1 383 ? 14.334 44.949 -5.390 1.00 80.06 383 GLN A O 1
ATOM 2925 N N . ASN A 1 384 ? 14.530 46.909 -6.445 1.00 84.50 384 ASN A N 1
ATOM 2926 C CA . ASN A 1 384 ? 13.120 47.262 -6.337 1.00 84.50 384 ASN A CA 1
ATOM 2927 C C . ASN A 1 384 ? 12.348 46.694 -7.537 1.00 84.50 384 ASN A C 1
ATOM 2929 O O . ASN A 1 384 ? 11.934 47.412 -8.451 1.00 84.50 384 ASN A O 1
ATOM 2933 N N . TYR A 1 385 ? 12.183 45.370 -7.538 1.00 83.12 385 TYR A N 1
ATOM 2934 C CA . TYR A 1 385 ? 11.654 44.623 -8.679 1.00 83.12 385 TYR A CA 1
ATOM 2935 C C . TYR A 1 385 ? 10.217 45.011 -9.066 1.00 83.12 385 TYR A C 1
ATOM 2937 O O . TYR A 1 385 ? 9.897 44.999 -10.250 1.00 83.12 385 TYR A O 1
ATOM 2945 N N . SER A 1 386 ? 9.379 45.440 -8.114 1.00 79.25 386 SER A N 1
ATOM 2946 C CA . SER A 1 386 ? 8.016 45.921 -8.397 1.00 79.25 386 SER A CA 1
ATOM 2947 C C . SER A 1 386 ? 8.019 47.242 -9.180 1.00 79.25 386 SER A C 1
ATOM 2949 O O . SER A 1 386 ? 7.324 47.377 -10.190 1.00 79.25 386 SER A O 1
ATOM 2951 N N . ALA A 1 387 ? 8.848 48.208 -8.767 1.00 81.62 387 ALA A N 1
ATOM 2952 C CA . ALA A 1 387 ? 8.993 49.473 -9.487 1.00 81.62 387 ALA A CA 1
ATOM 2953 C C . ALA A 1 387 ? 9.655 49.275 -10.863 1.00 81.62 387 ALA A C 1
ATOM 2955 O O . ALA A 1 387 ? 9.260 49.923 -11.836 1.00 81.62 387 ALA A O 1
ATOM 2956 N N . ALA A 1 388 ? 10.615 48.348 -10.960 1.00 83.88 388 ALA A N 1
ATOM 2957 C CA . ALA A 1 388 ? 11.249 47.972 -12.219 1.00 83.88 388 ALA A CA 1
ATOM 2958 C C . ALA A 1 388 ? 10.250 47.302 -13.184 1.00 83.88 388 ALA A C 1
ATOM 2960 O O . ALA A 1 388 ? 10.197 47.670 -14.357 1.00 83.88 388 ALA A O 1
ATOM 2961 N N . GLU A 1 389 ? 9.399 46.385 -12.701 1.00 86.62 389 GLU A N 1
ATOM 2962 C CA . GLU A 1 389 ? 8.355 45.744 -13.513 1.00 86.62 389 GLU A CA 1
ATOM 2963 C C . GLU A 1 389 ? 7.377 46.777 -14.088 1.00 86.62 389 GLU A C 1
ATOM 2965 O O . GLU A 1 389 ? 7.074 46.750 -15.287 1.00 86.62 389 GLU A O 1
ATOM 2970 N N . ALA A 1 390 ? 6.916 47.718 -13.258 1.00 85.25 390 ALA A N 1
ATOM 2971 C CA . ALA A 1 390 ? 6.020 48.787 -13.683 1.00 85.25 390 ALA A CA 1
ATOM 2972 C C . ALA A 1 390 ? 6.664 49.674 -14.763 1.00 85.25 390 ALA A C 1
ATOM 2974 O O . ALA A 1 390 ? 6.032 49.969 -15.781 1.00 85.25 390 ALA A O 1
ATOM 2975 N N . ALA A 1 391 ? 7.937 50.042 -14.586 1.00 82.88 391 ALA A N 1
ATOM 2976 C CA . ALA A 1 391 ? 8.673 50.873 -15.534 1.00 82.88 391 ALA A CA 1
ATOM 2977 C C . ALA A 1 391 ? 8.920 50.157 -16.878 1.00 82.88 391 ALA A C 1
ATOM 2979 O O . ALA A 1 391 ? 8.641 50.725 -17.936 1.00 82.88 391 ALA A O 1
ATOM 2980 N N . PHE A 1 392 ? 9.360 48.893 -16.865 1.00 85.00 392 PHE A N 1
ATOM 2981 C CA . PHE A 1 392 ? 9.551 48.109 -18.094 1.00 85.00 392 PHE A CA 1
ATOM 2982 C C . PHE A 1 392 ? 8.227 47.784 -18.799 1.00 85.00 392 PHE A C 1
ATOM 2984 O O . PHE A 1 392 ? 8.167 47.791 -20.031 1.00 85.00 392 PHE A O 1
ATOM 2991 N N . SER A 1 393 ? 7.142 47.579 -18.049 1.00 85.44 393 SER A N 1
ATOM 2992 C CA . SER A 1 393 ? 5.799 47.417 -18.618 1.00 85.44 393 SER A CA 1
ATOM 2993 C C . SER A 1 393 ? 5.305 48.705 -19.284 1.00 85.44 393 SER A C 1
ATOM 2995 O O . SER A 1 393 ? 4.687 48.656 -20.349 1.00 85.44 393 SER A O 1
ATOM 2997 N N . GLU A 1 394 ? 5.610 49.874 -18.712 1.00 85.56 394 GLU A N 1
ATOM 2998 C CA . GLU A 1 394 ? 5.279 51.162 -19.325 1.00 85.56 394 GLU A CA 1
ATOM 2999 C C . GLU A 1 394 ? 6.078 51.418 -20.614 1.00 85.56 394 GLU A C 1
ATOM 3001 O O . GLU A 1 394 ? 5.518 51.939 -21.585 1.00 85.56 394 GLU A O 1
ATOM 3006 N N . ILE A 1 395 ? 7.350 51.005 -20.658 1.00 85.25 395 ILE A N 1
ATOM 3007 C CA . ILE A 1 395 ? 8.178 51.035 -21.874 1.00 85.25 395 ILE A CA 1
ATOM 3008 C C . ILE A 1 395 ? 7.539 50.173 -22.966 1.00 85.25 395 ILE A C 1
ATOM 3010 O O . ILE A 1 395 ? 7.320 50.673 -24.066 1.00 85.25 395 ILE A O 1
ATOM 3014 N N . LEU A 1 396 ? 7.144 48.933 -22.658 1.00 82.88 396 LEU A N 1
ATOM 3015 C CA . LEU A 1 396 ? 6.496 48.033 -23.623 1.00 82.88 396 LEU A CA 1
ATOM 3016 C C . LEU A 1 396 ? 5.107 48.499 -24.064 1.00 82.88 396 LEU A C 1
ATOM 3018 O O . LEU A 1 396 ? 4.678 48.206 -25.175 1.00 82.88 396 LEU A O 1
ATOM 3022 N N . ARG A 1 397 ? 4.397 49.261 -23.227 1.00 85.50 397 ARG A N 1
ATOM 3023 C CA . ARG A 1 397 ? 3.129 49.889 -23.619 1.00 85.50 397 ARG A CA 1
ATOM 3024 C C . ARG A 1 397 ? 3.333 50.994 -24.659 1.00 85.50 397 ARG A C 1
ATOM 3026 O O . ARG A 1 397 ? 2.440 51.241 -25.465 1.00 85.50 397 ARG A O 1
ATOM 3033 N N . LYS A 1 398 ? 4.470 51.696 -24.602 1.00 82.88 398 LYS A N 1
ATOM 3034 C CA . LYS A 1 398 ? 4.827 52.783 -25.529 1.00 82.88 398 LYS A CA 1
ATOM 3035 C C . LYS A 1 398 ? 5.556 52.266 -26.774 1.00 82.88 398 LYS A C 1
ATOM 3037 O O . LYS A 1 398 ? 5.363 52.840 -27.838 1.00 82.88 398 LYS A O 1
ATOM 3042 N N . ASP A 1 399 ? 6.332 51.192 -26.640 1.00 80.06 399 ASP A N 1
ATOM 3043 C CA . ASP A 1 399 ? 7.043 50.500 -27.718 1.00 80.06 399 ASP A CA 1
ATOM 3044 C C . ASP A 1 399 ? 6.969 48.967 -27.532 1.00 80.06 399 ASP A C 1
ATOM 3046 O O . ASP A 1 399 ? 7.836 48.362 -26.887 1.00 80.06 399 ASP A O 1
ATOM 3050 N N . PRO A 1 400 ? 5.928 48.320 -28.089 1.00 80.81 400 PRO A N 1
ATOM 3051 C CA . PRO A 1 400 ? 5.712 46.882 -27.944 1.00 80.81 400 PRO A CA 1
ATOM 3052 C C . PRO A 1 400 ? 6.783 46.005 -28.596 1.00 80.81 400 PRO A C 1
ATOM 3054 O O . PRO A 1 400 ? 6.850 44.822 -28.271 1.00 80.81 400 PRO A O 1
ATOM 3057 N N . GLU A 1 401 ? 7.615 46.531 -29.499 1.00 80.81 401 GLU A N 1
ATOM 3058 C CA . GLU A 1 401 ? 8.660 45.770 -30.204 1.00 80.81 401 GLU A CA 1
ATOM 3059 C C . GLU A 1 401 ? 10.035 45.866 -29.525 1.00 80.81 401 GLU A C 1
ATOM 3061 O O . GLU A 1 401 ? 11.007 45.261 -29.980 1.00 80.81 401 GLU A O 1
ATOM 3066 N N . ASN A 1 402 ? 10.131 46.556 -28.384 1.00 83.88 402 ASN A N 1
ATOM 3067 C CA . ASN A 1 402 ? 11.384 46.701 -27.653 1.00 83.88 402 ASN A CA 1
ATOM 3068 C C . ASN A 1 402 ? 11.855 45.362 -27.045 1.00 83.88 402 ASN A C 1
ATOM 3070 O O . ASN A 1 402 ? 11.467 44.965 -25.941 1.00 83.88 402 ASN A O 1
ATOM 3074 N N . ALA A 1 403 ? 12.724 44.660 -27.777 1.00 76.25 403 ALA A N 1
ATOM 3075 C CA . ALA A 1 403 ? 13.250 43.347 -27.404 1.00 76.25 403 ALA A CA 1
ATOM 3076 C C . ALA A 1 403 ? 14.028 43.358 -26.076 1.00 76.25 403 ALA A C 1
ATOM 3078 O O . ALA A 1 403 ? 13.962 42.392 -25.312 1.00 76.25 403 ALA A O 1
ATOM 3079 N N . LEU A 1 404 ? 14.729 44.456 -25.773 1.00 79.62 404 LEU A N 1
ATOM 3080 C CA . LEU A 1 404 ? 15.508 44.590 -24.543 1.00 79.62 404 LEU A CA 1
ATOM 3081 C C . LEU A 1 404 ? 14.587 44.690 -23.320 1.00 79.62 404 LEU A C 1
ATOM 3083 O O . LEU A 1 404 ? 14.778 43.954 -22.353 1.00 79.62 404 LEU A O 1
ATOM 3087 N N . ALA A 1 405 ? 13.545 45.523 -23.393 1.00 80.69 405 ALA A N 1
ATOM 3088 C CA . ALA A 1 405 ? 12.553 45.653 -22.328 1.00 80.69 405 ALA A CA 1
ATOM 3089 C C . ALA A 1 405 ? 11.774 44.344 -22.098 1.00 80.69 405 ALA A C 1
ATOM 3091 O O . ALA A 1 405 ? 11.553 43.966 -20.948 1.00 80.69 405 ALA A O 1
ATOM 3092 N N . LYS A 1 406 ? 11.434 43.595 -23.163 1.00 79.62 406 LYS A N 1
ATOM 3093 C CA . LYS A 1 406 ? 10.818 42.254 -23.046 1.00 79.62 406 LYS A CA 1
ATOM 3094 C C . LYS A 1 406 ? 11.713 41.287 -22.269 1.00 79.62 406 LYS A C 1
ATOM 3096 O O . LYS A 1 406 ? 11.252 40.642 -21.328 1.00 79.62 406 LYS A O 1
ATOM 3101 N N . SER A 1 407 ? 12.992 41.208 -22.643 1.00 78.38 407 SER A N 1
ATOM 3102 C CA . SER A 1 407 ? 13.951 40.302 -22.004 1.00 78.38 407 SER A CA 1
ATOM 3103 C C . SER A 1 407 ? 14.197 40.659 -20.535 1.00 78.38 407 SER A C 1
ATOM 3105 O O . SER A 1 407 ? 14.281 39.761 -19.696 1.00 78.38 407 SER A O 1
ATOM 3107 N N . ARG A 1 408 ? 14.301 41.953 -20.210 1.00 83.31 408 ARG A N 1
ATOM 3108 C CA . ARG A 1 408 ? 14.498 42.435 -18.833 1.00 83.31 408 ARG A CA 1
ATOM 3109 C C . ARG A 1 408 ? 13.283 42.165 -17.952 1.00 83.31 408 ARG A C 1
ATOM 3111 O O . ARG A 1 408 ? 13.432 41.617 -16.864 1.00 83.31 408 ARG A O 1
ATOM 3118 N N . LEU A 1 409 ? 12.079 42.437 -18.458 1.00 83.12 409 LEU A N 1
ATOM 3119 C CA . LEU A 1 409 ? 10.827 42.180 -17.745 1.00 83.12 409 LEU A CA 1
ATOM 3120 C C . LEU A 1 409 ? 10.653 40.693 -17.396 1.00 83.12 409 LEU A C 1
ATOM 3122 O O . LEU A 1 409 ? 10.225 40.355 -16.294 1.00 83.12 409 LEU A O 1
ATOM 3126 N N . GLN A 1 410 ? 11.029 39.793 -18.308 1.00 79.62 410 GLN A N 1
ATOM 3127 C CA . GLN A 1 410 ? 11.013 38.352 -18.050 1.00 79.62 410 GLN A CA 1
ATOM 3128 C C . GLN A 1 410 ? 11.994 37.951 -16.932 1.00 79.62 410 GLN A C 1
ATOM 3130 O O . GLN A 1 410 ? 11.654 37.129 -16.075 1.00 79.62 410 GLN A O 1
ATOM 3135 N N . GLY A 1 411 ? 13.189 38.550 -16.910 1.00 79.12 411 GLY A N 1
ATOM 3136 C CA . GLY A 1 411 ? 14.176 38.355 -15.844 1.00 79.12 411 GLY A CA 1
ATOM 3137 C C . GLY A 1 411 ? 13.682 38.843 -14.480 1.00 79.12 411 GLY A C 1
ATOM 3138 O O . GLY A 1 411 ? 13.777 38.107 -13.499 1.00 79.12 411 GLY A O 1
ATOM 3139 N N . ILE A 1 412 ? 13.077 40.034 -14.432 1.00 83.56 412 ILE A N 1
ATOM 3140 C CA . ILE A 1 412 ? 12.526 40.642 -13.209 1.00 83.56 412 ILE A CA 1
ATOM 3141 C C . ILE A 1 412 ? 11.378 39.809 -12.640 1.00 83.56 412 ILE A C 1
ATOM 3143 O O . ILE A 1 412 ? 11.392 39.488 -11.455 1.00 83.56 412 ILE A O 1
ATOM 3147 N N . ARG A 1 413 ? 10.433 39.366 -13.477 1.00 79.62 413 ARG A N 1
ATOM 3148 C CA . ARG A 1 413 ? 9.337 38.479 -13.044 1.00 79.62 413 ARG A CA 1
ATOM 3149 C C . ARG A 1 413 ? 9.848 37.162 -12.471 1.00 79.62 413 ARG A C 1
ATOM 3151 O O . ARG A 1 413 ? 9.347 36.686 -11.457 1.00 79.62 413 ARG A O 1
ATOM 3158 N N . SER A 1 414 ? 10.890 36.601 -13.084 1.00 72.19 414 SER A N 1
ATOM 3159 C CA . SER A 1 414 ? 11.541 35.386 -12.583 1.00 72.19 414 SER A CA 1
ATOM 3160 C C . SER A 1 414 ? 12.254 35.620 -11.244 1.00 72.19 414 SER A C 1
ATOM 3162 O O . SER A 1 414 ? 12.309 34.718 -10.412 1.00 72.19 414 SER A O 1
ATOM 3164 N N . ALA A 1 415 ? 12.804 36.818 -11.019 1.00 76.56 415 ALA A N 1
ATOM 3165 C CA . ALA A 1 415 ? 13.409 37.201 -9.746 1.00 76.56 415 ALA A CA 1
ATOM 3166 C C . ALA A 1 415 ? 12.353 37.431 -8.651 1.00 76.56 415 ALA A C 1
ATOM 3168 O O . ALA A 1 415 ? 12.532 36.935 -7.543 1.00 76.56 415 ALA A O 1
ATOM 3169 N N . MET A 1 416 ? 11.232 38.088 -8.969 1.00 73.31 416 MET A N 1
ATOM 3170 C CA . MET A 1 416 ? 10.103 38.278 -8.048 1.00 73.31 416 MET A CA 1
ATOM 3171 C C . MET A 1 416 ? 9.516 36.946 -7.582 1.00 73.31 416 MET A C 1
ATOM 3173 O O . MET A 1 416 ? 9.383 36.740 -6.382 1.00 73.31 416 MET A O 1
ATOM 3177 N N . ALA A 1 417 ? 9.295 36.002 -8.501 1.00 68.75 417 ALA A N 1
ATOM 3178 C CA . ALA A 1 417 ? 8.812 34.665 -8.154 1.00 68.75 417 ALA A CA 1
ATOM 3179 C C . ALA A 1 417 ? 9.750 33.928 -7.175 1.00 68.75 417 ALA A C 1
ATOM 3181 O O . ALA A 1 417 ? 9.295 33.183 -6.314 1.00 68.75 417 ALA A O 1
ATOM 3182 N N . ARG A 1 418 ? 11.072 34.153 -7.262 1.00 71.31 418 ARG A N 1
ATOM 3183 C CA . ARG A 1 418 ? 12.046 33.587 -6.307 1.00 71.31 418 ARG A CA 1
ATOM 3184 C C . ARG A 1 418 ? 12.002 34.271 -4.943 1.00 71.31 418 ARG A C 1
ATOM 3186 O O . ARG A 1 418 ? 12.243 33.605 -3.941 1.00 71.31 418 ARG A O 1
ATOM 3193 N N . VAL A 1 419 ? 11.753 35.581 -4.905 1.00 70.56 419 VAL A N 1
ATOM 3194 C CA . VAL A 1 419 ? 11.617 36.341 -3.654 1.00 70.56 419 VAL A CA 1
ATOM 3195 C C . VAL A 1 419 ? 10.335 35.932 -2.932 1.00 70.56 419 VAL A C 1
ATOM 3197 O O . VAL A 1 419 ? 10.414 35.574 -1.764 1.00 70.56 419 VAL A O 1
ATOM 3200 N N . GLU A 1 420 ? 9.202 35.868 -3.634 1.00 65.88 420 GLU A N 1
ATOM 3201 C CA . GLU A 1 420 ? 7.925 35.392 -3.081 1.00 65.88 420 GLU A CA 1
ATOM 3202 C C . GLU A 1 420 ? 8.025 33.949 -2.573 1.00 65.88 420 GLU A C 1
ATOM 3204 O O . GLU A 1 420 ? 7.569 33.639 -1.475 1.00 65.88 420 GLU A O 1
ATOM 3209 N N . GLU A 1 421 ? 8.679 33.063 -3.331 1.00 51.03 421 GLU A N 1
ATOM 3210 C CA . GLU A 1 421 ? 8.898 31.680 -2.903 1.00 51.03 421 GLU A CA 1
ATOM 3211 C C . GLU A 1 421 ? 9.788 31.608 -1.654 1.00 51.03 421 GLU A C 1
ATOM 3213 O O . GLU A 1 421 ? 9.498 30.855 -0.724 1.00 51.03 421 GLU A O 1
ATOM 3218 N N . LYS A 1 422 ? 10.839 32.433 -1.583 1.00 60.62 422 LYS A N 1
ATOM 3219 C CA . LYS A 1 422 ? 11.704 32.523 -0.401 1.00 60.62 422 LYS A CA 1
ATOM 3220 C C . LYS A 1 422 ? 10.946 33.061 0.817 1.00 60.62 422 LYS A C 1
ATOM 3222 O O . LYS A 1 422 ? 11.075 32.499 1.900 1.00 60.62 422 LYS A O 1
ATOM 3227 N N . GLU A 1 423 ? 10.130 34.097 0.648 1.00 61.22 423 GLU A N 1
ATOM 3228 C CA . GLU A 1 423 ? 9.279 34.646 1.710 1.00 61.22 423 GLU A CA 1
ATOM 3229 C C . GLU A 1 423 ? 8.225 33.636 2.178 1.00 61.22 423 GLU A C 1
ATOM 3231 O O . GLU A 1 423 ? 7.947 33.541 3.374 1.00 61.22 423 GLU A O 1
ATOM 3236 N N . ARG A 1 424 ? 7.677 32.827 1.265 1.00 46.62 424 ARG A N 1
ATOM 3237 C CA . ARG A 1 424 ? 6.741 31.740 1.579 1.00 46.62 424 ARG A CA 1
ATOM 3238 C C . ARG A 1 424 ? 7.410 30.636 2.393 1.00 46.62 424 ARG A C 1
ATOM 3240 O O . ARG A 1 424 ? 6.827 30.171 3.375 1.00 46.62 424 ARG A O 1
ATOM 3247 N N . VAL A 1 425 ? 8.631 30.240 2.030 1.00 44.53 425 VAL A N 1
ATOM 3248 C CA . VAL A 1 425 ? 9.434 29.273 2.797 1.00 44.53 425 VAL A CA 1
ATOM 3249 C C . VAL A 1 425 ? 9.765 29.834 4.183 1.00 44.53 425 VAL A C 1
ATOM 3251 O O . VAL A 1 425 ? 9.484 29.176 5.180 1.00 44.53 425 VAL A O 1
ATOM 3254 N N . GLU A 1 426 ? 10.234 31.081 4.280 1.00 55.38 426 GLU A N 1
ATOM 3255 C CA . GLU A 1 426 ? 10.532 31.727 5.568 1.00 55.38 426 GLU A CA 1
ATOM 3256 C C . GLU A 1 426 ? 9.278 31.938 6.438 1.00 55.38 426 GLU A C 1
ATOM 3258 O O . GLU A 1 426 ? 9.341 31.825 7.663 1.00 55.38 426 GLU A O 1
ATOM 3263 N N . SER A 1 427 ? 8.123 32.228 5.834 1.00 42.19 427 SER A N 1
ATOM 3264 C CA . SER A 1 427 ? 6.829 32.305 6.525 1.00 42.19 427 SER A CA 1
ATOM 3265 C C . SER A 1 427 ? 6.412 30.941 7.076 1.00 42.19 427 SER A C 1
ATOM 3267 O O . SER A 1 427 ? 5.949 30.852 8.214 1.00 42.19 427 SER A O 1
ATOM 3269 N N . THR A 1 428 ? 6.642 29.876 6.305 1.00 39.44 428 THR A N 1
ATOM 3270 C CA . THR A 1 428 ? 6.369 28.495 6.717 1.00 39.44 428 THR A CA 1
ATOM 3271 C C . THR A 1 428 ? 7.287 28.078 7.865 1.00 39.44 428 THR A C 1
ATOM 3273 O O . THR A 1 428 ? 6.796 27.548 8.857 1.00 39.44 428 THR A O 1
ATOM 3276 N N . ASP A 1 429 ? 8.580 28.404 7.803 1.00 44.38 429 ASP A N 1
ATOM 3277 C CA . ASP A 1 429 ? 9.542 28.125 8.878 1.00 44.38 429 ASP A CA 1
ATOM 3278 C C . ASP A 1 429 ? 9.230 28.916 10.156 1.00 44.38 429 ASP A C 1
ATOM 3280 O O . ASP A 1 429 ? 9.287 28.370 11.261 1.00 44.38 429 ASP A O 1
ATOM 3284 N N . LYS A 1 430 ? 8.823 30.188 10.034 1.00 49.94 430 LYS A N 1
ATOM 3285 C CA . LYS A 1 430 ? 8.343 30.990 11.174 1.00 49.94 430 LYS A CA 1
ATOM 3286 C C . LYS A 1 430 ? 7.059 30.415 11.765 1.00 49.94 430 LYS A C 1
ATOM 3288 O O . LYS A 1 430 ? 6.930 30.358 12.984 1.00 49.94 430 LYS A O 1
ATOM 3293 N N . ALA A 1 431 ? 6.121 29.967 10.932 1.00 42.75 431 ALA A N 1
ATOM 3294 C CA . ALA A 1 431 ? 4.903 29.306 11.392 1.00 42.75 431 ALA A CA 1
ATOM 3295 C C . ALA A 1 431 ? 5.215 27.982 12.107 1.00 42.75 431 ALA A C 1
ATOM 3297 O O . ALA A 1 431 ? 4.614 27.701 13.142 1.00 42.75 431 ALA A O 1
ATOM 3298 N N . LEU A 1 432 ? 6.188 27.213 11.610 1.00 41.12 432 LEU A N 1
ATOM 3299 C CA . LEU A 1 432 ? 6.663 25.977 12.232 1.00 41.12 432 LEU A CA 1
ATOM 3300 C C . LEU A 1 432 ? 7.326 26.253 13.585 1.00 41.12 432 LEU A C 1
ATOM 3302 O O . LEU A 1 432 ? 7.011 25.596 14.570 1.00 41.12 432 LEU A O 1
ATOM 3306 N N . THR A 1 433 ? 8.169 27.282 13.653 1.00 47.31 433 THR A N 1
ATOM 3307 C CA . THR A 1 433 ? 8.840 27.716 14.887 1.00 47.31 433 THR A CA 1
ATOM 3308 C C . THR A 1 433 ? 7.820 28.196 15.926 1.00 47.31 433 THR A C 1
ATOM 3310 O O . THR A 1 433 ? 7.851 27.759 17.074 1.00 47.31 433 THR A O 1
ATOM 3313 N N . ASN A 1 434 ? 6.840 29.011 15.522 1.00 48.03 434 ASN A N 1
ATOM 3314 C CA . ASN A 1 434 ? 5.749 29.450 16.398 1.00 48.03 434 ASN A CA 1
ATOM 3315 C C . ASN A 1 434 ? 4.883 28.270 16.869 1.00 48.03 434 ASN A C 1
ATOM 3317 O O . ASN A 1 434 ? 4.415 28.254 18.008 1.00 48.03 434 ASN A O 1
ATOM 3321 N N . LEU A 1 435 ? 4.672 27.270 16.008 1.00 41.00 435 LEU A N 1
ATOM 3322 C CA . LEU A 1 435 ? 3.962 26.042 16.353 1.00 41.00 435 LEU A CA 1
ATOM 3323 C C . LEU A 1 435 ? 4.766 25.205 17.356 1.00 41.00 435 LEU A C 1
ATOM 3325 O O . LEU A 1 435 ? 4.195 24.721 18.329 1.00 41.00 435 LEU A O 1
ATOM 3329 N N . GLU A 1 436 ? 6.082 25.077 17.179 1.00 44.09 436 GLU A N 1
ATOM 3330 C CA . GLU A 1 436 ? 6.977 24.405 18.126 1.00 44.09 436 GLU A CA 1
ATOM 3331 C C . GLU A 1 436 ? 7.004 25.097 19.492 1.00 44.09 436 GLU A C 1
ATOM 3333 O O . GLU A 1 436 ? 6.961 24.430 20.530 1.00 44.09 436 GLU A O 1
ATOM 3338 N N . GLU A 1 437 ? 7.048 26.428 19.517 1.00 53.59 437 GLU A N 1
ATOM 3339 C CA . GLU A 1 437 ? 6.983 27.213 20.750 1.00 53.59 437 GLU A CA 1
ATOM 3340 C C . GLU A 1 437 ? 5.615 27.085 21.432 1.00 53.59 437 GLU A C 1
ATOM 3342 O O . GLU A 1 437 ? 5.552 26.885 22.646 1.00 53.59 437 GLU A O 1
ATOM 3347 N N . ALA A 1 438 ? 4.519 27.082 20.667 1.00 44.00 438 ALA A N 1
ATOM 3348 C CA . ALA A 1 438 ? 3.172 26.837 21.185 1.00 44.00 438 ALA A CA 1
ATOM 3349 C C . ALA A 1 438 ? 2.996 25.404 21.730 1.00 44.00 438 ALA A C 1
ATOM 3351 O O . ALA A 1 438 ? 2.356 25.213 22.769 1.00 44.00 438 ALA A O 1
ATOM 3352 N N . ILE A 1 439 ? 3.600 24.403 21.076 1.00 42.94 439 ILE A N 1
ATOM 3353 C CA . ILE A 1 439 ? 3.638 23.001 21.527 1.00 42.94 439 ILE A CA 1
ATOM 3354 C C . ILE A 1 439 ? 4.410 22.879 22.847 1.00 42.94 439 ILE A C 1
ATOM 3356 O O . ILE A 1 439 ? 3.973 22.167 23.754 1.00 42.94 439 ILE A O 1
ATOM 3360 N N . LYS A 1 440 ? 5.530 23.598 22.986 1.00 48.97 440 LYS A N 1
ATOM 3361 C CA . LYS A 1 440 ? 6.325 23.639 24.224 1.00 48.97 440 LYS A CA 1
ATOM 3362 C C . LYS A 1 440 ? 5.604 24.378 25.355 1.00 48.97 440 LYS A C 1
ATOM 3364 O O . LYS A 1 440 ? 5.721 23.968 26.507 1.00 48.97 440 LYS A O 1
ATOM 3369 N N . ALA A 1 441 ? 4.857 25.436 25.039 1.00 46.56 441 ALA A N 1
ATOM 3370 C CA . ALA A 1 441 ? 4.185 26.281 26.025 1.00 46.56 441 ALA A CA 1
ATOM 3371 C C . ALA A 1 441 ? 2.939 25.634 26.654 1.00 46.56 441 ALA A C 1
ATOM 3373 O O . ALA A 1 441 ? 2.600 25.958 27.791 1.00 46.56 441 ALA A O 1
ATOM 3374 N N . ASN A 1 442 ? 2.245 24.729 25.951 1.00 42.66 442 ASN A N 1
ATOM 3375 C CA . ASN A 1 442 ? 1.057 24.074 26.503 1.00 42.66 442 ASN A CA 1
ATOM 3376 C C . ASN A 1 442 ? 0.824 22.651 25.941 1.00 42.66 442 ASN A C 1
ATOM 3378 O O . ASN A 1 442 ? -0.070 22.442 25.113 1.00 42.66 442 ASN A O 1
ATOM 3382 N N . PRO A 1 443 ? 1.574 21.638 26.415 1.00 39.59 443 PRO A N 1
ATOM 3383 C CA . PRO A 1 443 ? 1.462 20.255 25.938 1.00 39.59 443 PRO A CA 1
ATOM 3384 C C . PRO A 1 443 ? 0.095 19.597 26.210 1.00 39.59 443 PRO A C 1
ATOM 3386 O O . PRO A 1 443 ? -0.207 18.555 25.631 1.00 39.59 443 PRO A O 1
ATOM 3389 N N . ALA A 1 444 ? -0.762 20.196 27.050 1.00 36.78 444 ALA A N 1
ATOM 3390 C CA . ALA A 1 444 ? -2.112 19.699 27.322 1.00 36.78 444 ALA A CA 1
ATOM 3391 C C . ALA A 1 444 ? -3.091 19.915 26.150 1.00 36.78 444 ALA A C 1
ATOM 3393 O O . ALA A 1 444 ? -4.053 19.162 26.020 1.00 36.78 444 ALA A O 1
ATOM 3394 N N . ARG A 1 445 ? -2.829 20.873 25.248 1.00 36.56 445 ARG A N 1
ATOM 3395 C CA . ARG A 1 445 ? -3.718 21.178 24.109 1.00 36.56 445 ARG A CA 1
ATOM 3396 C C . ARG A 1 445 ? -3.693 20.108 23.005 1.00 36.56 445 ARG A C 1
ATOM 3398 O O . ARG A 1 445 ? -4.638 19.993 22.235 1.00 36.56 445 ARG A O 1
ATOM 3405 N N . LEU A 1 446 ? -2.656 19.264 22.965 1.00 36.25 446 LEU A N 1
ATOM 3406 C CA . LEU A 1 446 ? -2.570 18.099 22.068 1.00 36.25 446 LEU A CA 1
ATOM 3407 C C . LEU A 1 446 ? -3.569 16.982 22.428 1.00 36.25 446 LEU A C 1
ATOM 3409 O O . LEU A 1 446 ? -3.819 16.102 21.604 1.00 36.25 446 LEU A O 1
ATOM 3413 N N . ALA A 1 447 ? -4.151 17.008 23.633 1.00 36.62 447 ALA A N 1
ATOM 3414 C CA . ALA A 1 447 ? -5.197 16.067 24.035 1.00 36.62 447 ALA A CA 1
ATOM 3415 C C . ALA A 1 447 ? -6.574 16.378 23.413 1.00 36.62 447 ALA A C 1
ATOM 3417 O O . ALA A 1 447 ? -7.441 15.510 23.442 1.00 36.62 447 ALA A O 1
ATOM 3418 N N . GLU A 1 448 ? -6.747 17.565 22.820 1.00 43.94 448 GLU A N 1
ATOM 3419 C CA . GLU A 1 448 ? -7.985 18.044 22.180 1.00 43.94 448 GLU A CA 1
ATOM 3420 C C . GLU A 1 448 ? -7.801 18.313 20.675 1.00 43.94 448 GLU A C 1
ATOM 3422 O O . GLU A 1 448 ? -8.521 19.114 20.084 1.00 43.94 448 GLU A O 1
ATOM 3427 N N . ALA A 1 449 ? -6.816 17.689 20.019 1.00 49.78 449 ALA A N 1
ATOM 3428 C CA . ALA A 1 449 ? -6.735 17.775 18.563 1.00 49.78 449 ALA A CA 1
ATOM 3429 C C . ALA A 1 449 ? -7.999 17.138 17.965 1.00 49.78 449 ALA A C 1
ATOM 3431 O O . ALA A 1 449 ? -8.220 15.947 18.160 1.00 49.78 449 ALA A O 1
ATOM 3432 N N . ASP A 1 450 ? -8.820 17.929 17.274 1.00 60.59 450 ASP A N 1
ATOM 3433 C CA . ASP A 1 450 ? -10.054 17.484 16.626 1.00 60.59 450 ASP A CA 1
ATOM 3434 C C . ASP A 1 450 ? -9.758 16.355 15.622 1.00 60.59 450 ASP A C 1
ATOM 3436 O O . ASP A 1 450 ? -9.105 16.569 14.596 1.00 60.59 450 ASP A O 1
ATOM 3440 N N . ARG A 1 451 ? -10.175 15.130 15.969 1.00 63.00 451 ARG A N 1
ATOM 3441 C CA . ARG A 1 451 ? -9.933 13.918 15.168 1.00 63.00 451 ARG A CA 1
ATOM 3442 C C . ARG A 1 451 ? -11.089 13.570 14.240 1.00 63.00 451 ARG A C 1
ATOM 3444 O O . ARG A 1 451 ? -10.861 12.947 13.208 1.00 63.00 451 ARG A O 1
ATOM 3451 N N . TRP A 1 452 ? -12.287 14.036 14.584 1.00 74.75 452 TRP A N 1
ATOM 3452 C CA . TRP A 1 452 ? -13.514 13.772 13.844 1.00 74.75 452 TRP A CA 1
ATOM 3453 C C . TRP A 1 452 ? -13.609 14.595 12.558 1.00 74.75 452 TRP A C 1
ATOM 3455 O O . TRP A 1 452 ? -14.106 14.112 11.540 1.00 74.75 452 TRP A O 1
ATOM 3465 N N . THR A 1 453 ? -13.156 15.847 12.596 1.00 78.00 453 THR A N 1
ATOM 3466 C CA . THR A 1 453 ? -13.319 16.763 11.467 1.00 78.00 453 THR A CA 1
ATOM 3467 C C . THR A 1 453 ? -12.480 16.338 10.263 1.00 78.00 453 THR A C 1
ATOM 3469 O O . THR A 1 453 ? -11.270 16.110 10.349 1.00 78.00 453 THR A O 1
ATOM 3472 N N . SER A 1 454 ? -13.143 16.245 9.109 1.00 74.81 454 SER A N 1
ATOM 3473 C CA . SER A 1 454 ? -12.541 15.888 7.830 1.00 74.81 454 SER A CA 1
ATOM 3474 C C . SER A 1 454 ? -11.422 16.847 7.452 1.00 74.81 454 SER A C 1
ATOM 3476 O O . SER A 1 454 ? -11.512 18.060 7.630 1.00 74.81 454 SER A O 1
ATOM 3478 N N . ARG A 1 455 ? -10.359 16.284 6.882 1.00 71.00 455 ARG A N 1
ATOM 3479 C CA . ARG A 1 455 ? -9.210 17.039 6.379 1.00 71.00 455 ARG A CA 1
ATOM 3480 C C . ARG A 1 455 ? -9.323 17.219 4.866 1.00 71.00 455 ARG A C 1
ATOM 3482 O O . ARG A 1 455 ? -9.959 16.385 4.217 1.00 71.00 455 ARG A O 1
ATOM 3489 N N . PRO A 1 456 ? -8.681 18.250 4.286 1.00 66.81 456 PRO A N 1
ATOM 3490 C CA . PRO A 1 456 ? -8.643 18.409 2.840 1.00 66.81 456 PRO A CA 1
ATOM 3491 C C . PRO A 1 456 ? -8.073 17.151 2.177 1.00 66.81 456 PRO A C 1
ATOM 3493 O O . PRO A 1 456 ? -7.030 16.635 2.587 1.00 66.81 456 PRO A O 1
ATOM 3496 N N . LEU A 1 457 ? -8.762 16.644 1.157 1.00 75.44 457 LEU A N 1
ATOM 3497 C CA . LEU A 1 457 ? -8.290 15.497 0.389 1.00 75.44 457 LEU A CA 1
ATOM 3498 C C . LEU A 1 457 ? -7.204 15.971 -0.581 1.00 75.44 457 LEU A C 1
ATOM 3500 O O . LEU A 1 457 ? -7.510 16.637 -1.573 1.00 75.44 457 LEU A O 1
ATOM 3504 N N . SER A 1 458 ? -5.942 15.645 -0.278 1.00 80.81 458 SER A N 1
ATOM 3505 C CA . SER A 1 458 ? -4.825 15.918 -1.181 1.00 80.81 458 SER A CA 1
ATOM 3506 C C . SER A 1 458 ? -4.794 14.918 -2.336 1.00 80.81 458 SER A C 1
ATOM 3508 O O . SER A 1 458 ? -4.889 13.705 -2.126 1.00 80.81 458 SER A O 1
ATOM 3510 N N . LEU A 1 459 ? -4.665 15.424 -3.558 1.00 86.56 459 LEU A N 1
ATOM 3511 C CA . LEU A 1 459 ? -4.731 14.654 -4.791 1.00 86.56 459 LEU A CA 1
ATOM 3512 C C . LEU A 1 459 ? -3.565 15.023 -5.715 1.00 86.56 459 LEU A C 1
ATOM 3514 O O . LEU A 1 459 ? -3.259 16.199 -5.900 1.00 86.56 459 LEU A O 1
ATOM 3518 N N . ALA A 1 460 ? -2.923 14.017 -6.306 1.00 85.88 460 ALA A N 1
ATOM 3519 C CA . ALA A 1 460 ? -1.888 14.201 -7.322 1.00 85.88 460 ALA A CA 1
ATOM 3520 C C . ALA A 1 460 ? -2.331 13.601 -8.661 1.00 85.88 460 ALA A C 1
ATOM 3522 O O . ALA A 1 460 ? -2.672 12.420 -8.724 1.00 85.88 460 ALA A O 1
ATOM 3523 N N . VAL A 1 461 ? -2.292 14.400 -9.731 1.00 90.62 461 VAL A N 1
ATOM 3524 C CA . VAL A 1 461 ? -2.552 13.943 -11.104 1.00 90.62 461 VAL A CA 1
ATOM 3525 C C . VAL A 1 461 ? -1.212 13.610 -11.765 1.00 90.62 461 VAL A C 1
ATOM 3527 O O . VAL A 1 461 ? -0.382 14.482 -12.026 1.00 90.62 461 VAL A O 1
ATOM 3530 N N . LEU A 1 462 ? -0.952 12.321 -11.984 1.00 83.44 462 LEU A N 1
ATOM 3531 C CA . LEU A 1 462 ? 0.386 11.829 -12.329 1.00 83.44 462 LEU A CA 1
ATOM 3532 C C . LEU A 1 462 ? 0.736 12.022 -13.807 1.00 83.44 462 LEU A C 1
ATOM 3534 O O . LEU A 1 462 ? 1.843 12.445 -14.143 1.00 83.44 462 LEU A O 1
ATOM 3538 N N . GLY A 1 463 ? -0.212 11.771 -14.699 1.00 82.00 463 GLY A N 1
ATOM 3539 C CA . GLY A 1 463 ? -0.011 11.832 -16.141 1.00 82.00 463 GLY A CA 1
ATOM 3540 C C . GLY A 1 463 ? -0.977 10.905 -16.861 1.00 82.00 463 GLY A C 1
ATOM 3541 O O . GLY A 1 463 ? -1.701 10.135 -16.224 1.00 82.00 463 GLY A O 1
ATOM 3542 N N . PHE A 1 464 ? -1.025 11.043 -18.181 1.00 85.44 464 PHE A N 1
ATOM 3543 C CA . PHE A 1 464 ? -1.922 10.281 -19.033 1.00 85.44 464 PHE A CA 1
ATOM 3544 C C . PHE A 1 464 ? -1.074 9.469 -20.003 1.00 85.44 464 PHE A C 1
ATOM 3546 O O . PHE A 1 464 ? -0.278 10.040 -20.748 1.00 85.44 464 PHE A O 1
ATOM 3553 N N . ASP A 1 465 ? -1.237 8.151 -19.974 1.00 79.69 465 ASP A N 1
ATOM 3554 C CA . ASP A 1 465 ? -0.549 7.267 -20.907 1.00 79.69 465 ASP A CA 1
ATOM 3555 C C . ASP A 1 465 ? -1.339 7.198 -22.215 1.00 79.69 465 ASP A C 1
ATOM 3557 O O . ASP A 1 465 ? -2.528 6.870 -22.217 1.00 79.69 465 ASP A O 1
ATOM 3561 N N . GLU A 1 466 ? -0.680 7.498 -23.332 1.00 76.38 466 GLU A N 1
ATOM 3562 C CA . GLU A 1 466 ? -1.288 7.462 -24.662 1.00 76.38 466 GLU A CA 1
ATOM 3563 C C . GLU A 1 466 ? -0.947 6.159 -25.396 1.00 76.38 466 GLU A C 1
ATOM 3565 O O . GLU A 1 466 ? 0.195 5.698 -25.404 1.00 76.38 466 GLU A O 1
ATOM 3570 N N . SER A 1 467 ? -1.946 5.560 -26.043 1.00 71.75 467 SER A N 1
ATOM 3571 C CA . SER A 1 467 ? -1.800 4.339 -26.841 1.00 71.75 467 SER A CA 1
ATOM 3572 C C . SER A 1 467 ? -2.651 4.399 -28.113 1.00 71.75 467 SER A C 1
ATOM 3574 O O . SER A 1 467 ? -3.725 4.995 -28.125 1.00 71.75 467 SER A O 1
ATOM 3576 N N . GLY A 1 468 ? -2.174 3.785 -29.200 1.00 58.78 468 GLY A N 1
ATOM 3577 C CA . GLY A 1 468 ? -2.788 3.912 -30.530 1.00 58.78 468 GLY A CA 1
ATOM 3578 C C . GLY A 1 468 ? -2.383 5.230 -31.195 1.00 58.78 468 GLY A C 1
ATOM 3579 O O . GLY A 1 468 ? -2.545 6.293 -30.608 1.00 58.78 468 GLY A O 1
ATOM 3580 N N . GLY A 1 469 ? -1.778 5.161 -32.384 1.00 57.38 469 GLY A N 1
ATOM 3581 C CA . GLY A 1 469 ? -1.166 6.313 -33.054 1.00 57.38 469 GLY A CA 1
ATOM 3582 C C . GLY A 1 469 ? -2.139 7.480 -33.223 1.00 57.38 469 GLY A C 1
ATOM 3583 O O . GLY A 1 469 ? -3.023 7.425 -34.074 1.00 57.38 469 GLY A O 1
ATOM 3584 N N . ALA A 1 470 ? -1.971 8.517 -32.402 1.00 54.81 470 ALA A N 1
ATOM 3585 C CA . ALA A 1 470 ? -2.726 9.756 -32.503 1.00 54.81 470 ALA A CA 1
ATOM 3586 C C . ALA A 1 470 ? -2.367 10.491 -33.810 1.00 54.81 470 ALA A C 1
ATOM 3588 O O . ALA A 1 470 ? -1.213 10.420 -34.244 1.00 54.81 470 ALA A O 1
ATOM 3589 N N . PRO A 1 471 ? -3.302 11.231 -34.428 1.00 54.44 471 PRO A N 1
ATOM 3590 C CA . PRO A 1 471 ? -2.979 12.095 -35.559 1.00 54.44 471 PRO A CA 1
ATOM 3591 C C . PRO A 1 471 ? -2.070 13.242 -35.085 1.00 54.44 471 PRO A C 1
ATOM 3593 O O . PRO A 1 471 ? -2.473 13.983 -34.196 1.00 54.44 471 PRO A O 1
ATOM 3596 N N . ASP A 1 472 ? -0.845 13.326 -35.626 1.00 50.91 472 ASP A N 1
ATOM 3597 C CA . ASP A 1 472 ? 0.184 14.400 -35.633 1.00 50.91 472 ASP A CA 1
ATOM 3598 C C . ASP A 1 472 ? 0.373 15.368 -34.426 1.00 50.91 472 ASP A C 1
ATOM 3600 O O . ASP A 1 472 ? 1.197 16.279 -34.491 1.00 50.91 472 ASP A O 1
ATOM 3604 N N . SER A 1 473 ? -0.288 15.172 -33.281 1.00 53.31 473 SER A N 1
ATOM 3605 C CA . SER A 1 473 ? -0.255 16.075 -32.115 1.00 53.31 473 SER A CA 1
ATOM 3606 C C . SER A 1 473 ? -0.253 15.350 -30.756 1.00 53.31 473 SER A C 1
ATOM 3608 O O . SER A 1 473 ? -0.814 15.843 -29.777 1.00 53.31 473 SER A O 1
ATOM 3610 N N . SER A 1 474 ? 0.410 14.193 -30.668 1.00 53.94 474 SER A N 1
ATOM 3611 C CA . SER A 1 474 ? 0.508 13.372 -29.442 1.00 53.94 474 SER A CA 1
ATOM 3612 C C . SER A 1 474 ? 1.252 14.036 -28.271 1.00 53.94 474 SER A C 1
ATOM 3614 O O . SER A 1 474 ? 1.069 13.652 -27.124 1.00 53.94 474 SER A O 1
ATOM 3616 N N . SER A 1 475 ? 2.077 15.068 -28.498 1.00 55.38 475 SER A N 1
ATOM 3617 C CA . SER A 1 475 ? 2.795 15.729 -27.390 1.00 55.38 475 SER A CA 1
ATOM 3618 C C . SER A 1 475 ? 2.002 16.847 -26.702 1.00 55.38 475 SER A C 1
ATOM 3620 O O . SER A 1 475 ? 2.268 17.154 -25.538 1.00 55.38 475 SER A O 1
ATOM 3622 N N . ALA A 1 476 ? 1.034 17.458 -27.396 1.00 60.22 476 ALA A N 1
ATOM 3623 C CA . ALA A 1 476 ? 0.261 18.589 -26.879 1.00 60.22 476 ALA A CA 1
ATOM 3624 C C . ALA A 1 476 ? -0.924 18.133 -26.011 1.00 60.22 476 ALA A C 1
ATOM 3626 O O . ALA A 1 476 ? -1.186 18.727 -24.964 1.00 60.22 476 ALA A O 1
ATOM 3627 N N . LEU A 1 477 ? -1.606 17.053 -26.406 1.00 64.25 477 LEU A N 1
ATOM 3628 C CA . LEU A 1 477 ? -2.770 16.516 -25.691 1.00 64.25 477 LEU A CA 1
ATOM 3629 C C . LEU A 1 477 ? -2.378 15.844 -24.367 1.00 64.25 477 LEU A C 1
ATOM 3631 O O . LEU A 1 477 ? -2.990 16.142 -23.340 1.00 64.25 477 LEU A O 1
ATOM 3635 N N . GLY A 1 478 ? -1.293 15.064 -24.344 1.00 64.19 478 GLY A N 1
ATOM 3636 C CA . GLY A 1 478 ? -0.763 14.450 -23.122 1.00 64.19 478 GLY A CA 1
ATOM 3637 C C . GLY A 1 478 ? -0.330 15.446 -22.036 1.00 64.19 478 GLY A C 1
ATOM 3638 O O . GLY A 1 478 ? -0.251 15.077 -20.865 1.00 64.19 478 GLY A O 1
ATOM 3639 N N . GLN A 1 479 ? -0.092 16.718 -22.385 1.00 67.19 479 GLN A N 1
ATOM 3640 C CA . GLN A 1 479 ? 0.152 17.800 -21.417 1.00 67.19 479 GLN A CA 1
ATOM 3641 C C . GLN A 1 479 ? -1.107 18.612 -21.087 1.00 67.19 479 GLN A C 1
ATOM 3643 O O . GLN A 1 479 ? -1.245 19.091 -19.960 1.00 67.19 479 GLN A O 1
ATOM 3648 N N . ALA A 1 480 ? -2.028 18.767 -22.042 1.00 79.69 480 ALA A N 1
ATOM 3649 C CA . ALA A 1 480 ? -3.257 19.533 -21.854 1.00 79.69 480 ALA A CA 1
ATOM 3650 C C . ALA A 1 480 ? -4.276 18.807 -20.959 1.00 79.69 480 ALA A C 1
ATOM 3652 O O . ALA A 1 480 ? -4.831 19.423 -20.050 1.00 79.69 480 ALA A O 1
ATOM 3653 N N . LEU A 1 481 ? -4.471 17.498 -21.157 1.00 85.50 481 LEU A N 1
ATOM 3654 C CA . LEU A 1 481 ? -5.486 16.716 -20.441 1.00 85.50 481 LEU A CA 1
ATOM 3655 C C . LEU A 1 481 ? -5.238 16.601 -18.924 1.00 85.50 481 LEU A C 1
ATOM 3657 O O . LEU A 1 481 ? -6.187 16.816 -18.167 1.00 85.50 481 LEU A O 1
ATOM 3661 N N . PRO A 1 482 ? -4.006 16.344 -18.426 1.00 86.75 482 PRO A N 1
ATOM 3662 C CA . PRO A 1 482 ? -3.743 16.386 -16.988 1.00 86.75 482 PRO A CA 1
ATOM 3663 C C . PRO A 1 482 ? -4.052 17.755 -16.376 1.00 86.75 482 PRO A C 1
ATOM 3665 O O . PRO A 1 482 ? -4.657 17.824 -15.312 1.00 86.75 482 PRO A O 1
ATOM 3668 N N . LYS A 1 483 ? -3.688 18.844 -17.066 1.00 85.19 483 LYS A N 1
ATOM 3669 C CA . LYS A 1 483 ? -3.910 20.217 -16.592 1.00 85.19 483 LYS A CA 1
ATOM 3670 C C . LYS A 1 483 ? -5.397 20.571 -16.535 1.00 85.19 483 LYS A C 1
ATOM 3672 O O . LYS A 1 483 ? -5.846 21.249 -15.612 1.00 85.19 483 LYS A O 1
ATOM 3677 N N . GLU A 1 484 ? -6.172 20.104 -17.507 1.00 87.94 484 GLU A N 1
ATOM 3678 C CA . GLU A 1 484 ? -7.625 20.245 -17.497 1.00 87.94 484 GLU A CA 1
ATOM 3679 C C . GLU A 1 484 ? -8.261 19.422 -16.367 1.00 87.94 484 GLU A C 1
ATOM 3681 O O . GLU A 1 484 ? -9.095 19.943 -15.625 1.00 87.94 484 GLU A O 1
ATOM 3686 N N . ALA A 1 485 ? -7.811 18.177 -16.167 1.00 88.12 485 ALA A N 1
ATOM 3687 C CA . ALA A 1 485 ? -8.249 17.334 -15.054 1.00 88.12 485 ALA A CA 1
ATOM 3688 C C . ALA A 1 485 ? -7.971 17.995 -13.696 1.00 88.12 485 ALA A C 1
ATOM 3690 O O . ALA A 1 485 ? -8.855 18.042 -12.842 1.00 88.12 485 ALA A O 1
ATOM 3691 N N . GLU A 1 486 ? -6.765 18.538 -13.515 1.00 87.12 486 GLU A N 1
ATOM 3692 C CA . GLU A 1 486 ? -6.370 19.318 -12.341 1.00 87.12 486 GLU A CA 1
ATOM 3693 C C . GLU A 1 486 ? -7.321 20.502 -12.135 1.00 87.12 486 GLU A C 1
ATOM 3695 O O . GLU A 1 486 ? -7.937 20.615 -11.078 1.00 87.12 486 GLU A O 1
ATOM 3700 N N . SER A 1 487 ? -7.528 21.347 -13.148 1.00 86.19 487 SER A N 1
ATOM 3701 C CA . SER A 1 487 ? -8.409 22.515 -13.015 1.00 86.19 487 SER A CA 1
ATOM 3702 C C . SER A 1 487 ? -9.840 22.138 -12.614 1.00 86.19 487 SER A C 1
ATOM 3704 O O . SER A 1 487 ? -10.453 22.824 -11.793 1.00 86.19 487 SER A O 1
ATOM 3706 N N . LEU A 1 488 ? -10.380 21.052 -13.171 1.00 87.31 488 LEU A N 1
ATOM 3707 C CA . LEU A 1 488 ? -11.724 20.571 -12.855 1.00 87.31 488 LEU A CA 1
ATOM 3708 C C . LEU A 1 488 ? -11.800 19.982 -11.436 1.00 87.31 488 LEU A C 1
ATOM 3710 O O . LEU A 1 488 ? -12.737 20.283 -10.697 1.00 87.31 488 LEU A O 1
ATOM 3714 N N . LEU A 1 489 ? -10.797 19.200 -11.020 1.00 84.94 489 LEU A N 1
ATOM 3715 C CA . LEU A 1 489 ? -10.715 18.627 -9.672 1.00 84.94 489 LEU A CA 1
ATOM 3716 C C . LEU A 1 489 ? -10.508 19.704 -8.595 1.00 84.94 489 LEU A C 1
ATOM 3718 O O . LEU A 1 489 ? -11.113 19.616 -7.525 1.00 84.94 489 LEU A O 1
ATOM 3722 N N . ALA A 1 490 ? -9.733 20.755 -8.875 1.00 81.50 490 ALA A N 1
ATOM 3723 C CA . ALA A 1 490 ? -9.604 21.909 -7.982 1.00 81.50 490 ALA A CA 1
ATOM 3724 C C . ALA A 1 490 ? -10.965 22.577 -7.728 1.00 81.50 490 ALA A C 1
ATOM 3726 O O . ALA A 1 490 ? -11.319 22.858 -6.583 1.00 81.50 490 ALA A O 1
ATOM 3727 N N . GLY A 1 491 ? -11.774 22.750 -8.781 1.00 76.94 491 GLY A N 1
ATOM 3728 C CA . GLY A 1 491 ? -13.145 23.268 -8.676 1.00 76.94 491 GLY A CA 1
ATOM 3729 C C . GLY A 1 491 ? -14.084 22.374 -7.855 1.00 76.94 491 GLY A C 1
ATOM 3730 O O . GLY A 1 491 ? -15.100 22.838 -7.342 1.00 76.94 491 GLY A O 1
ATOM 3731 N N . MET A 1 492 ? -13.727 21.100 -7.670 1.00 75.12 492 MET A N 1
ATOM 3732 C CA . MET A 1 492 ? -14.426 20.150 -6.805 1.00 75.12 492 MET A CA 1
ATOM 3733 C C . MET A 1 492 ? -13.864 20.117 -5.373 1.00 75.12 492 MET A C 1
ATOM 3735 O O . MET A 1 492 ? -14.199 19.200 -4.627 1.00 75.12 492 MET A O 1
ATOM 3739 N N . GLY A 1 493 ? -13.040 21.082 -4.954 1.00 69.94 493 GLY A N 1
ATOM 3740 C CA . GLY A 1 493 ? -12.568 21.212 -3.568 1.00 69.94 493 GLY A CA 1
ATOM 3741 C C . GLY A 1 493 ? -11.493 20.202 -3.148 1.00 69.94 493 GLY A C 1
ATOM 3742 O O . GLY A 1 493 ? -11.281 20.000 -1.953 1.00 69.94 493 GLY A O 1
ATOM 3743 N N . PHE A 1 494 ? -10.823 19.546 -4.101 1.00 82.19 494 PHE A N 1
ATOM 3744 C CA . PHE A 1 494 ? -9.627 18.749 -3.817 1.00 82.19 494 PHE A CA 1
ATOM 3745 C C . PHE A 1 494 ? -8.399 19.657 -3.681 1.00 82.19 494 PHE A C 1
ATOM 3747 O O . PHE A 1 494 ? -8.258 20.643 -4.402 1.00 82.19 494 PHE A O 1
ATOM 3754 N N . THR A 1 495 ? -7.481 19.316 -2.773 1.00 78.81 495 THR A N 1
ATOM 3755 C CA . THR A 1 495 ? -6.189 20.011 -2.663 1.00 78.81 495 THR A CA 1
ATOM 3756 C C . THR A 1 495 ? -5.198 19.367 -3.621 1.00 78.81 495 THR A C 1
ATOM 3758 O O . THR A 1 495 ? -4.868 18.198 -3.457 1.00 78.81 495 THR A O 1
ATOM 3761 N N . LEU A 1 496 ? -4.711 20.097 -4.620 1.00 80.81 496 LEU A N 1
ATOM 3762 C CA . LEU A 1 496 ? -3.821 19.522 -5.628 1.00 80.81 496 LEU A CA 1
ATOM 3763 C C . LEU A 1 496 ? -2.349 19.656 -5.246 1.00 80.81 496 LEU A C 1
ATOM 3765 O O . LEU A 1 496 ? -1.902 20.710 -4.795 1.00 80.81 496 LEU A O 1
ATOM 3769 N N . VAL A 1 497 ? -1.594 18.581 -5.458 1.00 80.50 497 VAL A N 1
ATOM 3770 C CA . VAL A 1 497 ? -0.129 18.609 -5.394 1.00 80.50 497 VAL A CA 1
ATOM 3771 C C . VAL A 1 497 ? 0.416 19.301 -6.643 1.00 80.50 497 VAL A C 1
ATOM 3773 O O . VAL A 1 497 ? -0.091 19.089 -7.742 1.00 80.50 497 VAL A O 1
ATOM 3776 N N . THR A 1 498 ? 1.455 20.124 -6.479 1.00 75.19 498 THR A N 1
ATOM 3777 C CA . THR A 1 498 ? 2.057 20.874 -7.588 1.00 75.19 498 THR A CA 1
ATOM 3778 C C . THR A 1 498 ? 2.657 19.948 -8.643 1.00 75.19 498 THR A C 1
ATOM 3780 O O . THR A 1 498 ? 3.305 18.942 -8.335 1.00 75.19 498 THR A O 1
ATOM 3783 N N . ARG A 1 499 ? 2.464 20.311 -9.913 1.00 75.31 499 ARG A N 1
ATOM 3784 C CA . ARG A 1 499 ? 2.866 19.492 -11.058 1.00 75.31 499 ARG A CA 1
ATOM 3785 C C . ARG A 1 499 ? 4.379 19.287 -11.125 1.00 75.31 499 ARG A C 1
ATOM 3787 O O . ARG A 1 499 ? 4.830 18.189 -11.444 1.00 75.31 499 ARG A O 1
ATOM 3794 N N . GLU A 1 500 ? 5.162 20.306 -10.787 1.00 70.12 500 GLU A N 1
ATOM 3795 C CA . GLU A 1 500 ? 6.628 20.270 -10.809 1.00 70.12 500 GLU A CA 1
ATOM 3796 C C . GLU A 1 500 ? 7.164 19.190 -9.864 1.00 70.12 500 GLU A C 1
ATOM 3798 O O . GLU A 1 500 ? 8.005 18.380 -10.255 1.00 70.12 500 GLU A O 1
ATOM 3803 N N . ARG A 1 501 ? 6.597 19.116 -8.652 1.00 70.25 501 ARG A N 1
ATOM 3804 C CA . ARG A 1 501 ? 6.952 18.112 -7.642 1.00 70.25 501 ARG A CA 1
ATOM 3805 C C . ARG A 1 501 ? 6.592 16.700 -8.096 1.00 70.25 501 ARG A C 1
ATOM 3807 O O . ARG A 1 501 ? 7.338 15.760 -7.835 1.00 70.25 501 ARG A O 1
ATOM 3814 N N . ILE A 1 502 ? 5.466 16.543 -8.793 1.00 78.38 502 ILE A N 1
ATOM 3815 C CA . ILE A 1 502 ? 5.050 15.253 -9.354 1.00 78.38 502 ILE A CA 1
ATOM 3816 C C . ILE A 1 502 ? 6.053 14.780 -10.407 1.00 78.38 502 ILE A C 1
ATOM 3818 O O . ILE A 1 502 ? 6.531 13.651 -10.333 1.00 78.38 502 ILE A O 1
ATOM 3822 N N . VAL A 1 503 ? 6.406 15.638 -11.365 1.00 75.44 503 VAL A N 1
ATOM 3823 C CA . VAL A 1 503 ? 7.329 15.284 -12.454 1.00 75.44 503 VAL A CA 1
ATOM 3824 C C . VAL A 1 503 ? 8.720 14.932 -11.924 1.00 75.44 503 VAL A C 1
ATOM 3826 O O . VAL A 1 503 ? 9.315 13.957 -12.384 1.00 75.44 503 VAL A O 1
ATOM 3829 N N . GLU A 1 504 ? 9.226 15.683 -10.945 1.00 74.06 504 GLU A N 1
ATOM 3830 C CA . GLU A 1 504 ? 10.514 15.408 -10.301 1.00 74.06 504 GLU A CA 1
ATOM 3831 C C . GLU A 1 504 ? 10.525 14.030 -9.630 1.00 74.06 504 GLU A C 1
ATOM 3833 O O . GLU A 1 504 ? 11.362 13.190 -9.966 1.00 74.06 504 GLU A O 1
ATOM 3838 N N . VAL A 1 505 ? 9.537 13.753 -8.772 1.00 74.50 505 VAL A N 1
ATOM 3839 C CA . VAL A 1 505 ? 9.423 12.469 -8.067 1.00 74.50 505 VAL A CA 1
ATOM 3840 C C . VAL A 1 505 ? 9.279 11.305 -9.049 1.00 74.50 505 VAL A C 1
ATOM 3842 O O . VAL A 1 505 ? 9.973 10.299 -8.910 1.00 74.50 505 VAL A O 1
ATOM 3845 N N . MET A 1 506 ? 8.432 11.429 -10.073 1.00 75.94 506 MET A N 1
ATOM 3846 C CA . MET A 1 506 ? 8.249 10.372 -11.077 1.00 75.94 506 MET A CA 1
ATOM 3847 C C . MET A 1 506 ? 9.549 10.094 -11.848 1.00 75.94 506 MET A C 1
ATOM 3849 O O . MET A 1 506 ? 9.913 8.933 -12.055 1.00 75.94 506 MET A O 1
ATOM 3853 N N . ARG A 1 507 ? 10.304 11.145 -12.208 1.00 79.25 507 ARG A N 1
ATOM 3854 C CA . ARG A 1 507 ? 11.597 11.017 -12.896 1.00 79.25 507 ARG A CA 1
ATOM 3855 C C . ARG A 1 507 ? 12.656 10.355 -12.017 1.00 79.25 507 ARG A C 1
ATOM 3857 O O . ARG A 1 507 ? 13.390 9.494 -12.497 1.00 79.25 507 ARG A O 1
ATOM 3864 N N . GLU A 1 508 ? 12.745 10.744 -10.748 1.00 69.19 508 GLU A N 1
ATOM 3865 C CA . GLU A 1 508 ? 13.694 10.164 -9.791 1.00 69.19 508 GLU A CA 1
ATOM 3866 C C . GLU A 1 508 ? 13.414 8.690 -9.514 1.00 69.19 508 GLU A C 1
ATOM 3868 O O . GLU A 1 508 ? 14.340 7.878 -9.463 1.00 69.19 508 GLU A O 1
ATOM 3873 N N . GLN A 1 509 ? 12.137 8.333 -9.365 1.00 71.81 509 GLN A N 1
ATOM 3874 C CA . GLN A 1 509 ? 11.730 6.953 -9.120 1.00 71.81 509 GLN A CA 1
ATOM 3875 C C . GLN A 1 509 ? 11.734 6.091 -10.390 1.00 71.81 509 GLN A C 1
ATOM 3877 O O . GLN A 1 509 ? 11.607 4.875 -10.281 1.00 71.81 509 GLN A O 1
ATOM 3882 N N . ARG A 1 510 ? 11.940 6.696 -11.572 1.00 76.50 510 ARG A N 1
ATOM 3883 C CA . ARG A 1 510 ? 11.897 6.037 -12.890 1.00 76.50 510 ARG A CA 1
ATOM 3884 C C . ARG A 1 510 ? 10.557 5.333 -13.149 1.00 76.50 510 ARG A C 1
ATOM 3886 O O . ARG A 1 510 ? 10.547 4.219 -13.663 1.00 76.50 510 ARG A O 1
ATOM 3893 N N . LEU A 1 511 ? 9.454 5.982 -12.777 1.00 77.00 511 LEU A N 1
ATOM 3894 C CA . LEU A 1 511 ? 8.096 5.444 -12.895 1.00 77.00 511 LEU A CA 1
ATOM 3895 C C . LEU A 1 511 ? 7.293 6.170 -13.985 1.00 77.00 511 LEU A C 1
ATOM 3897 O O . LEU A 1 511 ? 7.457 7.375 -14.193 1.00 77.00 511 LEU A O 1
ATOM 3901 N N . ALA A 1 512 ? 6.404 5.433 -14.648 1.00 77.38 512 ALA A N 1
ATOM 3902 C CA . ALA A 1 512 ? 5.371 5.926 -15.556 1.00 77.38 512 ALA A CA 1
ATOM 3903 C C . ALA A 1 512 ? 4.038 6.156 -14.818 1.00 77.38 512 ALA A C 1
ATOM 3905 O O . ALA A 1 512 ? 3.835 5.680 -13.701 1.00 77.38 512 ALA A O 1
ATOM 3906 N N . ALA A 1 513 ? 3.097 6.887 -15.427 1.00 69.56 513 ALA A N 1
ATOM 3907 C CA . ALA A 1 513 ? 1.821 7.214 -14.782 1.00 69.56 513 ALA A CA 1
ATOM 3908 C C . ALA A 1 513 ? 0.954 5.971 -14.495 1.00 69.56 513 ALA A C 1
ATOM 3910 O O . ALA A 1 513 ? 0.257 5.934 -13.478 1.00 69.56 513 ALA A O 1
ATOM 3911 N N . SER A 1 514 ? 1.033 4.936 -15.339 1.00 70.19 514 SER A N 1
ATOM 3912 C CA . SER A 1 514 ? 0.382 3.635 -15.119 1.00 70.19 514 SER A CA 1
ATOM 3913 C C . SER A 1 514 ? 0.942 2.841 -13.941 1.00 70.19 514 SER A C 1
ATOM 3915 O O . SER A 1 514 ? 0.202 2.046 -13.359 1.00 70.19 514 SER A O 1
ATOM 3917 N N . ASP A 1 515 ? 2.190 3.082 -13.529 1.00 69.44 515 ASP A N 1
ATOM 3918 C CA . ASP A 1 515 ? 2.815 2.345 -12.424 1.00 69.44 515 ASP A CA 1
ATOM 3919 C C . ASP A 1 515 ? 2.168 2.657 -11.070 1.00 69.44 515 ASP A C 1
ATOM 3921 O O . ASP A 1 515 ? 2.341 1.906 -10.111 1.00 69.44 515 ASP A O 1
ATOM 3925 N N . ALA A 1 516 ? 1.390 3.739 -10.982 1.00 64.62 516 ALA A N 1
ATOM 3926 C CA . ALA A 1 516 ? 0.649 4.109 -9.782 1.00 64.62 516 ALA A CA 1
ATOM 3927 C C . ALA A 1 516 ? -0.509 3.162 -9.448 1.00 64.62 516 ALA A C 1
ATOM 3929 O O . ALA A 1 516 ? -0.997 3.195 -8.321 1.00 64.62 516 ALA A O 1
ATOM 3930 N N . ALA A 1 517 ? -0.941 2.326 -10.399 1.00 59.81 517 ALA A N 1
ATOM 3931 C CA . ALA A 1 517 ? -1.937 1.286 -10.159 1.00 59.81 517 ALA A CA 1
ATOM 3932 C C . ALA A 1 517 ? -1.369 0.081 -9.383 1.00 59.81 517 ALA A C 1
ATOM 3934 O O . ALA A 1 517 ? -2.147 -0.724 -8.872 1.00 59.81 517 ALA A O 1
ATOM 3935 N N . ASP A 1 518 ? -0.039 -0.047 -9.267 1.00 69.00 518 ASP A N 1
ATOM 3936 C CA . ASP A 1 518 ? 0.590 -1.026 -8.376 1.00 69.00 518 ASP A CA 1
ATOM 3937 C C . ASP A 1 518 ? 0.507 -0.530 -6.916 1.00 69.00 518 ASP A C 1
ATOM 3939 O O . ASP A 1 518 ? 1.056 0.535 -6.602 1.00 69.00 518 ASP A O 1
ATOM 3943 N N . PRO A 1 519 ? -0.102 -1.303 -5.993 1.00 64.62 519 PRO A N 1
ATOM 3944 C CA . PRO A 1 519 ? -0.237 -0.928 -4.586 1.00 64.62 519 PRO A CA 1
ATOM 3945 C C . PRO A 1 519 ? 1.079 -0.586 -3.870 1.00 64.62 519 PRO A C 1
ATOM 3947 O O . PRO A 1 519 ? 1.100 0.202 -2.921 1.00 64.62 519 PRO A O 1
ATOM 3950 N N . ARG A 1 520 ? 2.206 -1.178 -4.289 1.00 64.62 520 ARG A N 1
ATOM 3951 C CA . ARG A 1 520 ? 3.524 -0.881 -3.702 1.00 64.62 520 ARG A CA 1
ATOM 3952 C C . ARG A 1 520 ? 4.033 0.488 -4.141 1.00 64.62 520 ARG A C 1
ATOM 3954 O O . ARG A 1 520 ? 4.636 1.209 -3.343 1.00 64.62 520 ARG A O 1
ATOM 3961 N N . ASN A 1 521 ? 3.777 0.849 -5.394 1.00 70.75 521 ASN A N 1
ATOM 3962 C CA . ASN A 1 521 ? 4.183 2.130 -5.957 1.00 70.75 521 ASN A CA 1
ATOM 3963 C C . ASN A 1 521 ? 3.254 3.253 -5.496 1.00 70.75 521 ASN A C 1
ATOM 3965 O O . ASN A 1 521 ? 3.742 4.337 -5.189 1.00 70.75 521 ASN A O 1
ATOM 3969 N N . SER A 1 522 ? 1.951 2.993 -5.351 1.00 69.62 522 SER A N 1
ATOM 3970 C CA . SER A 1 522 ? 0.977 3.984 -4.883 1.00 69.62 522 SER A CA 1
ATOM 3971 C C . SER A 1 522 ? 1.280 4.491 -3.468 1.00 69.62 522 SER A C 1
ATOM 3973 O O . SER A 1 522 ? 1.289 5.701 -3.251 1.00 69.62 522 SER A O 1
ATOM 3975 N N . ALA A 1 523 ? 1.618 3.597 -2.528 1.00 66.88 523 ALA A N 1
ATOM 3976 C CA . ALA A 1 523 ? 1.974 3.958 -1.148 1.00 66.88 523 ALA A CA 1
ATOM 3977 C C . ALA A 1 523 ? 3.239 4.805 -1.082 1.00 66.88 523 ALA A C 1
ATOM 3979 O O . ALA A 1 523 ? 3.312 5.804 -0.361 1.00 66.88 523 ALA A O 1
ATOM 3980 N N . ARG A 1 524 ? 4.229 4.442 -1.893 1.00 66.69 524 ARG A N 1
ATOM 3981 C CA . ARG A 1 524 ? 5.489 5.169 -1.979 1.00 66.69 524 ARG A CA 1
ATOM 3982 C C . ARG A 1 524 ? 5.314 6.541 -2.634 1.00 66.69 524 ARG A C 1
ATOM 3984 O O . ARG A 1 524 ? 5.803 7.531 -2.092 1.00 66.69 524 ARG A O 1
ATOM 3991 N N . LEU A 1 525 ? 4.608 6.611 -3.763 1.00 69.56 525 LEU A N 1
ATOM 3992 C CA . LEU A 1 525 ? 4.311 7.857 -4.473 1.00 69.56 52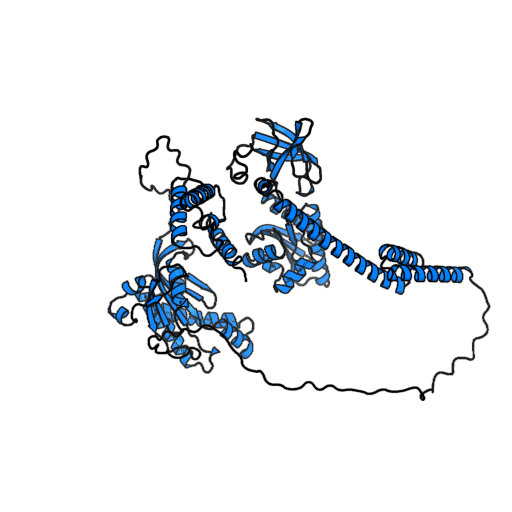5 LEU A CA 1
ATOM 3993 C C . LEU A 1 525 ? 3.450 8.790 -3.617 1.00 69.56 525 LEU A C 1
ATOM 3995 O O . LEU A 1 525 ? 3.772 9.968 -3.506 1.00 69.56 525 LEU A O 1
ATOM 3999 N N . GLY A 1 526 ? 2.424 8.266 -2.944 1.00 65.81 526 GLY A N 1
ATOM 4000 C CA . GLY A 1 526 ? 1.594 9.016 -2.001 1.00 65.81 526 GLY A CA 1
ATOM 4001 C C . GLY A 1 526 ? 2.400 9.670 -0.888 1.00 65.81 526 GLY A C 1
ATOM 4002 O O . GLY A 1 526 ? 2.247 10.864 -0.636 1.00 65.81 526 GLY A O 1
ATOM 4003 N N . GLY A 1 527 ? 3.316 8.917 -0.270 1.00 63.91 527 GLY A N 1
ATOM 4004 C CA . GLY A 1 527 ? 4.207 9.436 0.769 1.00 63.91 527 GLY A CA 1
ATOM 4005 C C . GLY A 1 527 ? 5.150 10.535 0.267 1.00 63.91 527 GLY A C 1
ATOM 4006 O O . GLY A 1 527 ? 5.263 11.584 0.899 1.00 63.91 527 GLY A O 1
ATOM 4007 N N . LEU A 1 528 ? 5.790 10.336 -0.891 1.00 65.94 528 LEU A N 1
ATOM 4008 C CA . LEU A 1 528 ? 6.716 11.319 -1.478 1.00 65.94 528 LEU A CA 1
ATOM 4009 C C . LEU A 1 528 ? 6.000 12.601 -1.939 1.00 65.94 528 LEU A C 1
ATOM 4011 O O . LEU A 1 528 ? 6.517 13.712 -1.776 1.00 65.94 528 LEU A O 1
ATOM 4015 N N . LEU A 1 529 ? 4.789 12.458 -2.481 1.00 67.94 529 LEU A N 1
ATOM 4016 C CA . LEU A 1 529 ? 3.970 13.564 -2.978 1.00 67.94 529 LEU A CA 1
ATOM 4017 C C . LEU A 1 529 ? 3.109 14.219 -1.890 1.00 67.94 529 LEU A C 1
ATOM 4019 O O . LEU A 1 529 ? 2.531 15.271 -2.143 1.00 67.94 529 LEU A O 1
ATOM 4023 N N . ALA A 1 530 ? 3.031 13.627 -0.692 1.00 66.88 530 ALA A N 1
ATOM 4024 C CA . ALA A 1 530 ? 2.052 13.974 0.344 1.00 66.88 530 ALA A CA 1
ATOM 4025 C C . ALA A 1 530 ? 0.596 13.969 -0.183 1.00 66.88 530 ALA A C 1
ATOM 4027 O O . ALA A 1 530 ? -0.256 14.756 0.244 1.00 66.88 530 ALA A O 1
ATOM 4028 N N . ALA A 1 531 ? 0.313 13.071 -1.130 1.00 72.88 531 ALA A N 1
ATOM 4029 C CA . ALA A 1 531 ? -0.988 12.903 -1.765 1.00 72.88 531 ALA A CA 1
ATOM 4030 C C . ALA A 1 531 ? -1.738 11.731 -1.127 1.00 72.88 531 ALA A C 1
ATOM 4032 O O . ALA A 1 531 ? -1.201 10.628 -1.036 1.00 72.88 531 ALA A O 1
ATOM 4033 N N . ARG A 1 532 ? -2.993 11.949 -0.720 1.00 80.31 532 ARG A N 1
ATOM 4034 C CA . ARG A 1 532 ? -3.886 10.881 -0.248 1.00 80.31 532 ARG A CA 1
ATOM 4035 C C . ARG A 1 532 ? -4.514 10.110 -1.407 1.00 80.31 532 ARG A C 1
ATOM 4037 O O . ARG A 1 532 ? -4.813 8.928 -1.261 1.00 80.31 532 ARG A O 1
ATOM 4044 N N . ILE A 1 533 ? -4.716 10.776 -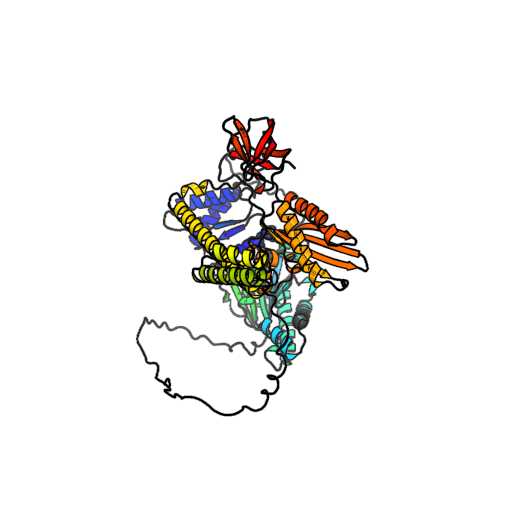2.541 1.00 86.38 533 ILE A N 1
ATOM 4045 C CA . ILE A 1 533 ? -5.307 10.198 -3.747 1.00 86.38 533 ILE A CA 1
ATOM 4046 C C . ILE A 1 533 ? -4.351 10.403 -4.920 1.00 86.38 533 ILE A C 1
ATOM 4048 O O . ILE A 1 533 ? -3.865 11.510 -5.152 1.00 86.38 533 ILE A O 1
ATOM 4052 N N . LEU A 1 534 ? -4.104 9.343 -5.681 1.00 89.19 534 LEU A N 1
ATOM 4053 C CA . LEU A 1 534 ? -3.391 9.408 -6.952 1.00 89.19 534 LEU A CA 1
ATOM 4054 C C . LEU A 1 534 ? -4.399 9.275 -8.086 1.00 89.19 534 LEU A C 1
ATOM 4056 O O . LEU A 1 534 ? -5.238 8.378 -8.059 1.00 89.19 534 LEU A O 1
ATOM 4060 N N . VAL A 1 535 ? -4.316 10.157 -9.077 1.00 91.81 535 VAL A N 1
ATOM 4061 C CA . VAL A 1 535 ? -5.112 10.069 -10.301 1.00 91.81 535 VAL A CA 1
ATOM 4062 C C . VAL A 1 535 ? -4.192 9.793 -11.478 1.00 91.81 535 VAL A C 1
ATOM 4064 O O . VAL A 1 535 ? -3.250 10.548 -11.736 1.00 91.81 535 VAL A O 1
ATOM 4067 N N . SER A 1 536 ? -4.481 8.713 -12.196 1.00 89.25 536 SER A N 1
ATOM 4068 C CA . SER A 1 536 ? -3.823 8.346 -13.448 1.00 89.25 536 SER A CA 1
ATOM 4069 C C . SER A 1 536 ? -4.845 8.291 -14.581 1.00 89.25 536 SER A C 1
ATOM 4071 O O . SER A 1 536 ? -6.021 7.980 -14.371 1.00 89.25 536 SER A O 1
ATOM 4073 N N . GLY A 1 537 ? -4.398 8.640 -15.786 1.00 88.12 537 GLY A N 1
ATOM 4074 C CA . GLY A 1 537 ? -5.219 8.609 -16.989 1.00 88.12 537 GLY A CA 1
ATOM 4075 C C . GLY A 1 537 ? -4.643 7.675 -18.046 1.00 88.12 537 GLY A C 1
ATOM 4076 O O . GLY A 1 537 ? -3.429 7.488 -18.136 1.00 88.12 537 GLY A O 1
ATOM 4077 N N . ARG A 1 538 ? -5.512 7.114 -18.882 1.00 87.56 538 ARG A N 1
ATOM 4078 C CA . ARG A 1 538 ? -5.136 6.419 -20.112 1.00 87.56 538 ARG A CA 1
ATOM 4079 C C . ARG A 1 538 ? -5.974 6.946 -21.265 1.00 87.56 538 ARG A C 1
ATOM 4081 O O . ARG A 1 538 ? -7.197 7.018 -21.166 1.00 87.56 538 ARG A O 1
ATOM 4088 N N . VAL A 1 539 ? -5.315 7.278 -22.365 1.00 87.31 539 VAL A N 1
ATOM 4089 C CA . VAL A 1 539 ? -5.946 7.704 -23.613 1.00 87.31 539 VAL A CA 1
ATOM 4090 C C . VAL A 1 539 ? -5.625 6.668 -24.678 1.00 87.31 539 VAL A C 1
ATOM 4092 O O . VAL A 1 539 ? -4.469 6.292 -24.877 1.00 87.31 539 VAL A O 1
ATOM 4095 N N . SER A 1 540 ? -6.657 6.175 -25.353 1.00 86.00 540 SER A N 1
ATOM 4096 C CA . SER A 1 540 ? -6.510 5.201 -26.432 1.00 86.00 540 SER A CA 1
ATOM 4097 C C . SER A 1 540 ? -7.232 5.665 -27.689 1.00 86.00 540 SER A C 1
ATOM 4099 O O . SER A 1 540 ? -8.427 5.961 -27.650 1.00 86.00 540 SER A O 1
ATOM 4101 N N . TRP A 1 541 ? -6.497 5.737 -28.798 1.00 82.06 541 TRP A N 1
ATOM 4102 C CA . TRP A 1 541 ? -7.013 6.166 -30.096 1.00 82.06 541 TRP A CA 1
ATOM 4103 C C . TRP A 1 541 ? -7.347 4.963 -30.969 1.00 82.06 541 TRP A C 1
ATOM 4105 O O . TRP A 1 541 ? -6.555 4.030 -31.101 1.00 82.06 541 TRP A O 1
ATOM 4115 N N . THR A 1 542 ? -8.529 4.981 -31.580 1.00 78.44 542 THR A N 1
ATOM 4116 C CA . THR A 1 542 ? -8.975 3.969 -32.542 1.00 78.44 542 THR A CA 1
ATOM 4117 C C . THR A 1 542 ? -9.661 4.669 -33.711 1.00 78.44 542 THR A C 1
ATOM 4119 O O . THR A 1 542 ? -10.817 5.066 -33.596 1.00 78.44 542 THR A O 1
ATOM 4122 N N . GLN A 1 543 ? -8.966 4.807 -34.845 1.00 77.62 543 GLN A N 1
ATOM 4123 C CA . GLN A 1 543 ? -9.467 5.540 -36.022 1.00 77.62 543 GLN A CA 1
ATOM 4124 C C . GLN A 1 543 ? -9.904 6.977 -35.650 1.00 77.62 543 GLN A C 1
ATOM 4126 O O . GLN A 1 543 ? -9.062 7.751 -35.205 1.00 77.62 543 GLN A O 1
ATOM 4131 N N . ASP A 1 544 ? -11.200 7.298 -35.773 1.00 78.19 544 ASP A N 1
ATOM 4132 C CA . ASP A 1 544 ? -11.809 8.601 -35.443 1.00 78.19 544 ASP A CA 1
ATOM 4133 C C . ASP A 1 544 ? -12.387 8.664 -34.012 1.00 78.19 544 ASP A C 1
ATOM 4135 O O . ASP A 1 544 ? -13.113 9.596 -33.655 1.00 78.19 544 ASP A O 1
ATOM 4139 N N . ARG A 1 545 ? -12.135 7.643 -33.185 1.00 82.62 545 ARG A N 1
ATOM 4140 C CA . ARG A 1 545 ? -12.642 7.539 -31.811 1.00 82.62 545 ARG A CA 1
ATOM 4141 C C . ARG A 1 545 ? -11.502 7.629 -30.809 1.00 82.62 545 ARG A C 1
ATOM 4143 O O . ARG A 1 545 ? -10.435 7.042 -31.000 1.00 82.62 545 ARG A O 1
ATOM 4150 N N . VAL A 1 546 ? -11.772 8.297 -29.695 1.00 86.94 546 VAL A N 1
ATOM 4151 C CA . VAL A 1 546 ? -10.916 8.304 -28.514 1.00 86.94 546 VAL A CA 1
ATOM 4152 C C . VAL A 1 546 ? -11.653 7.702 -27.331 1.00 86.94 546 VAL A C 1
ATOM 4154 O O . VAL A 1 546 ? -12.813 8.019 -27.070 1.00 86.94 546 VAL A O 1
ATOM 4157 N N . VAL A 1 547 ? -10.957 6.842 -26.600 1.00 89.06 547 VAL A N 1
ATOM 4158 C CA . VAL A 1 547 ? -11.398 6.310 -25.316 1.00 89.06 547 VAL A CA 1
ATOM 4159 C C . VAL A 1 547 ? -10.465 6.848 -24.242 1.00 89.06 547 VAL A C 1
ATOM 4161 O O . VAL A 1 547 ? -9.261 6.583 -24.276 1.00 89.06 547 VAL A O 1
ATOM 4164 N N . VAL A 1 548 ? -11.032 7.581 -23.286 1.00 90.56 548 VAL A N 1
ATOM 4165 C CA . VAL A 1 548 ? -10.316 8.111 -22.122 1.00 90.56 548 VAL A CA 1
ATOM 4166 C C . VAL A 1 548 ? -10.789 7.371 -20.878 1.00 90.56 548 VAL A C 1
ATOM 4168 O O . VAL A 1 548 ? -11.991 7.246 -20.625 1.00 90.56 548 VAL A O 1
ATOM 4171 N N . GLU A 1 549 ? -9.832 6.871 -20.109 1.00 91.06 549 GLU A N 1
ATOM 4172 C CA . GLU A 1 549 ? -10.036 6.215 -18.824 1.00 91.06 549 GLU A CA 1
ATOM 4173 C C . GLU A 1 549 ? -9.304 7.005 -17.734 1.00 91.06 549 GLU A C 1
ATOM 4175 O O . GLU A 1 549 ? -8.126 7.316 -17.892 1.00 91.06 549 GLU A O 1
ATOM 4180 N N . LEU A 1 550 ? -9.984 7.313 -16.629 1.00 92.38 550 LEU A N 1
ATOM 4181 C CA . LEU A 1 550 ? -9.375 7.885 -15.428 1.00 92.38 550 LEU A CA 1
ATOM 4182 C C . LEU A 1 550 ? -9.530 6.924 -14.261 1.00 92.38 550 LEU A C 1
ATOM 4184 O O . LEU A 1 550 ? -10.616 6.383 -14.045 1.00 92.38 550 LEU A O 1
ATOM 4188 N N . GLN A 1 551 ? -8.476 6.789 -13.468 1.00 92.06 551 GLN A N 1
ATOM 4189 C CA . GLN A 1 551 ? -8.456 5.978 -12.261 1.00 92.06 551 GLN A CA 1
ATOM 4190 C C . GLN A 1 551 ? -8.021 6.832 -11.075 1.00 92.06 551 GLN A C 1
ATOM 4192 O O . GLN A 1 551 ? -7.031 7.554 -11.153 1.00 92.06 551 GLN A O 1
ATOM 4197 N N . ALA A 1 552 ? -8.762 6.746 -9.974 1.00 89.69 552 ALA A N 1
ATOM 4198 C CA . ALA A 1 552 ? -8.410 7.345 -8.695 1.00 89.69 552 ALA A CA 1
ATOM 4199 C C . ALA A 1 552 ? -8.047 6.233 -7.714 1.00 89.69 552 ALA A C 1
ATOM 4201 O O . ALA A 1 552 ? -8.822 5.296 -7.518 1.00 89.69 552 ALA A O 1
ATOM 4202 N N . ILE A 1 553 ? -6.880 6.337 -7.093 1.00 86.94 553 ILE A N 1
ATOM 4203 C CA . ILE A 1 553 ? -6.275 5.299 -6.260 1.00 86.94 553 ILE A CA 1
ATOM 4204 C C . ILE A 1 553 ? -6.005 5.888 -4.878 1.00 86.94 553 ILE A C 1
ATOM 4206 O O . ILE A 1 553 ? -5.465 6.987 -4.756 1.00 86.94 553 ILE A O 1
ATOM 4210 N N . ASP A 1 554 ? -6.394 5.163 -3.831 1.00 82.75 554 ASP A N 1
ATOM 4211 C CA . ASP A 1 554 ? -6.020 5.482 -2.456 1.00 82.75 554 ASP A CA 1
ATOM 4212 C C . ASP A 1 554 ? -4.518 5.262 -2.327 1.00 82.75 554 ASP A C 1
ATOM 4214 O O . ASP A 1 554 ? -4.041 4.134 -2.456 1.00 82.75 554 ASP A O 1
ATOM 4218 N N . ALA A 1 555 ? -3.765 6.336 -2.112 1.00 74.19 555 ALA A N 1
ATOM 4219 C CA . ALA A 1 555 ? -2.320 6.238 -2.105 1.00 74.19 555 ALA A CA 1
ATOM 4220 C C . ALA A 1 555 ? -1.840 5.377 -0.928 1.00 74.19 555 ALA A C 1
ATOM 4222 O O . ALA A 1 555 ? -0.939 4.573 -1.097 1.00 74.19 555 ALA A O 1
ATOM 4223 N N . GLU A 1 556 ? -2.490 5.459 0.233 1.00 68.75 556 GLU A N 1
ATOM 4224 C CA . GLU A 1 556 ? -2.105 4.748 1.456 1.00 68.75 556 GLU A CA 1
ATOM 4225 C C . GLU A 1 556 ? -2.341 3.234 1.349 1.00 68.75 556 GLU A C 1
ATOM 4227 O O . GLU A 1 556 ? -1.496 2.433 1.759 1.00 68.75 556 GLU A O 1
ATOM 4232 N N . LYS A 1 557 ? -3.487 2.846 0.778 1.00 66.69 557 LYS A N 1
ATOM 4233 C CA . LYS A 1 557 ? -3.921 1.441 0.695 1.00 66.69 557 LYS A CA 1
ATOM 4234 C C . LYS A 1 557 ? -3.622 0.779 -0.648 1.00 66.69 557 LYS A C 1
ATOM 4236 O O . LYS A 1 557 ? -3.706 -0.441 -0.746 1.00 66.69 557 LYS A O 1
ATOM 4241 N N . GLY A 1 558 ? -3.326 1.566 -1.680 1.00 70.19 558 GLY A N 1
ATOM 4242 C CA . GLY A 1 558 ? -3.148 1.090 -3.052 1.00 70.19 558 GLY A CA 1
ATOM 4243 C C . GLY A 1 558 ? -4.400 0.485 -3.673 1.00 70.19 558 GLY A C 1
ATOM 4244 O O . GLY A 1 558 ? -4.314 -0.387 -4.530 1.00 70.19 558 GLY A O 1
ATOM 4245 N N . ILE A 1 559 ? -5.576 0.919 -3.218 1.00 75.94 559 ILE A N 1
ATOM 4246 C CA . ILE A 1 559 ? -6.866 0.404 -3.681 1.00 75.94 559 ILE A CA 1
ATOM 4247 C C . ILE A 1 559 ? -7.462 1.389 -4.685 1.00 75.94 559 ILE A C 1
ATOM 4249 O O . ILE A 1 559 ? -7.477 2.596 -4.443 1.00 75.94 559 ILE A O 1
ATOM 4253 N N . LEU A 1 560 ? -8.010 0.871 -5.784 1.00 83.00 560 LEU A N 1
ATOM 4254 C CA . LEU A 1 560 ? -8.797 1.654 -6.733 1.00 83.00 560 LEU A CA 1
ATOM 4255 C C . LEU A 1 560 ? -10.067 2.188 -6.046 1.00 83.00 560 LEU A C 1
ATOM 4257 O O . LEU A 1 560 ? -10.942 1.419 -5.648 1.00 83.00 560 LEU A O 1
ATOM 4261 N N . LEU A 1 561 ? -10.162 3.508 -5.904 1.00 81.88 561 LEU A N 1
ATOM 4262 C CA . LEU A 1 561 ? -11.307 4.209 -5.320 1.00 81.88 561 LEU A CA 1
ATOM 4263 C C . LEU A 1 561 ? -12.436 4.383 -6.335 1.00 81.88 561 LEU A C 1
ATOM 4265 O O . LEU A 1 561 ? -13.603 4.195 -6.001 1.00 81.88 561 LEU A O 1
ATOM 4269 N N . ALA A 1 562 ? -12.081 4.760 -7.563 1.00 86.62 562 ALA A N 1
ATOM 4270 C CA . ALA A 1 562 ? -13.012 4.965 -8.662 1.00 86.62 562 ALA A CA 1
ATOM 4271 C C . ALA A 1 562 ? -12.289 4.792 -10.003 1.00 86.62 562 ALA A C 1
ATOM 4273 O O . ALA A 1 562 ? -11.121 5.155 -10.133 1.00 86.62 562 ALA A O 1
ATOM 4274 N N . SER A 1 563 ? -12.998 4.270 -11.002 1.00 92.12 563 SER A N 1
ATOM 4275 C CA . SER A 1 563 ? -12.561 4.278 -12.398 1.00 92.12 563 SER A CA 1
ATOM 4276 C C . SER A 1 563 ? -13.703 4.773 -13.273 1.00 92.12 563 SER A C 1
ATOM 4278 O O . SER A 1 563 ? -14.862 4.418 -13.056 1.00 92.12 563 SER A O 1
ATOM 4280 N N . THR A 1 564 ? -13.376 5.619 -14.241 1.00 92.31 564 THR A N 1
ATOM 4281 C CA . THR A 1 564 ? -14.333 6.196 -15.184 1.00 92.31 564 THR A CA 1
ATOM 4282 C C . THR A 1 564 ? -13.795 6.039 -16.590 1.00 92.31 564 THR A C 1
ATOM 4284 O O . THR A 1 564 ? -12.610 6.246 -16.830 1.00 92.31 564 THR A O 1
ATOM 4287 N N . ARG A 1 565 ? -14.663 5.655 -17.524 1.00 93.44 565 ARG A N 1
ATOM 4288 C CA . ARG A 1 565 ? -14.288 5.409 -18.914 1.00 93.44 565 ARG A CA 1
ATOM 4289 C C . ARG A 1 565 ? -15.348 5.981 -19.835 1.00 93.44 565 ARG A C 1
ATOM 4291 O O . ARG A 1 565 ? -16.527 5.677 -19.662 1.00 93.44 565 ARG A O 1
ATOM 4298 N N . LYS A 1 566 ? -14.932 6.776 -20.819 1.00 92.44 566 LYS A N 1
ATOM 4299 C CA . LYS A 1 566 ? -15.820 7.325 -21.850 1.00 92.44 566 LYS A CA 1
ATOM 4300 C C . LYS A 1 566 ? -15.167 7.274 -23.217 1.00 92.44 566 LYS A C 1
ATOM 4302 O O . LYS A 1 566 ? -13.947 7.330 -23.340 1.00 92.44 566 LYS A O 1
ATOM 4307 N N . GLU A 1 567 ? -16.014 7.152 -24.227 1.00 91.75 567 GLU A N 1
ATOM 4308 C CA . GLU A 1 567 ? -15.640 7.139 -25.634 1.00 91.75 567 GLU A CA 1
ATOM 4309 C C . GLU A 1 567 ? -16.279 8.338 -26.337 1.00 91.75 567 GLU A C 1
ATOM 4311 O O . GLU A 1 567 ? -17.424 8.695 -26.052 1.00 91.75 567 GLU A O 1
ATOM 4316 N N . GLY A 1 568 ? -15.552 8.948 -27.264 1.00 88.12 568 GLY A N 1
ATOM 4317 C CA . GLY A 1 568 ? -16.029 10.069 -28.060 1.00 88.12 568 GLY A CA 1
ATOM 4318 C C . GLY A 1 568 ? -15.087 10.378 -29.214 1.00 88.12 568 GLY A C 1
ATOM 4319 O O . GLY A 1 568 ? -14.325 9.520 -29.651 1.00 88.12 568 GLY A O 1
ATOM 4320 N N . THR A 1 569 ? -15.153 11.609 -29.711 1.00 85.00 569 THR A N 1
ATOM 4321 C CA . THR A 1 569 ? -14.319 12.107 -30.819 1.00 85.00 569 THR A CA 1
ATOM 4322 C C . THR A 1 569 ? -13.332 13.190 -30.380 1.00 85.00 569 THR A C 1
ATOM 4324 O O . THR A 1 569 ? -12.333 13.404 -31.052 1.00 85.00 569 THR A O 1
ATOM 4327 N N . ASP A 1 570 ? -13.597 13.863 -29.255 1.00 83.38 570 ASP A N 1
ATOM 4328 C CA . ASP A 1 570 ? -12.727 14.887 -28.668 1.00 83.38 570 ASP A CA 1
ATOM 4329 C C . ASP A 1 570 ? -12.407 14.515 -27.208 1.00 83.38 570 ASP A C 1
ATOM 4331 O O . ASP A 1 570 ? -13.327 14.466 -26.386 1.00 83.38 570 ASP A O 1
ATOM 4335 N N . PRO A 1 571 ? -11.133 14.246 -26.863 1.00 82.75 571 PRO A N 1
ATOM 4336 C CA . PRO A 1 571 ? -10.742 13.883 -25.504 1.00 82.75 571 PRO A CA 1
ATOM 4337 C C . PRO A 1 571 ? -11.043 14.994 -24.488 1.00 82.75 571 PRO A C 1
ATOM 4339 O O . PRO A 1 571 ? -11.474 14.699 -23.375 1.00 82.75 571 PRO A O 1
ATOM 4342 N N . THR A 1 572 ? -10.872 16.258 -24.886 1.00 83.25 572 THR A N 1
ATOM 4343 C CA . THR A 1 572 ? -11.083 17.459 -24.056 1.00 83.25 572 THR A CA 1
ATOM 4344 C C . THR A 1 572 ? -12.550 17.552 -23.635 1.00 83.25 572 THR A C 1
ATOM 4346 O O . THR A 1 572 ? -12.881 17.640 -22.455 1.00 83.25 572 THR A O 1
ATOM 4349 N N . ALA A 1 573 ? -13.468 17.395 -24.596 1.00 86.12 573 ALA A N 1
ATOM 4350 C CA . ALA A 1 573 ? -14.907 17.411 -24.337 1.00 86.12 573 ALA A CA 1
ATOM 4351 C C . ALA A 1 573 ? -15.374 16.305 -23.367 1.00 86.12 573 ALA A C 1
ATOM 4353 O O . ALA A 1 573 ? -16.371 16.479 -22.661 1.00 86.12 573 ALA A O 1
ATOM 4354 N N . LEU A 1 574 ? -14.669 15.168 -23.299 1.00 89.81 574 LEU A N 1
ATOM 4355 C CA . LEU A 1 574 ? -15.003 14.075 -22.380 1.00 89.81 574 LEU A CA 1
ATOM 4356 C C . LEU A 1 574 ? -14.577 14.364 -20.931 1.00 89.81 574 LEU A C 1
ATOM 4358 O O . LEU A 1 574 ? -15.234 13.866 -20.005 1.00 89.81 574 LEU A O 1
ATOM 4362 N N . MET A 1 575 ? -13.529 15.174 -20.725 1.00 90.38 575 MET A N 1
ATOM 4363 C CA . MET A 1 575 ? -12.870 15.387 -19.429 1.00 90.38 575 MET A CA 1
ATOM 4364 C C . MET A 1 575 ? -13.809 15.898 -18.342 1.00 90.38 575 MET A C 1
ATOM 4366 O O . MET A 1 575 ? -13.827 15.336 -17.248 1.00 90.38 575 MET A O 1
ATOM 4370 N N . ALA A 1 576 ? -14.634 16.905 -18.641 1.00 88.62 576 ALA A N 1
ATOM 4371 C CA . ALA A 1 576 ? -15.577 17.474 -17.674 1.00 88.62 576 ALA A CA 1
ATOM 4372 C C . ALA A 1 576 ? -16.487 16.403 -17.057 1.00 88.62 576 ALA A C 1
ATOM 4374 O O . ALA A 1 576 ? -16.686 16.346 -15.843 1.00 88.62 576 ALA A O 1
ATOM 4375 N N . SER A 1 577 ? -17.000 15.511 -17.902 1.00 90.38 577 SER A N 1
ATOM 4376 C CA . SER A 1 577 ? -17.913 14.461 -17.469 1.00 90.38 577 SER A CA 1
ATOM 4377 C C . SER A 1 577 ? -17.188 13.306 -16.761 1.00 90.38 577 SER A C 1
ATOM 4379 O O . SER A 1 577 ? -17.708 12.789 -15.780 1.00 90.38 577 SER A O 1
ATOM 4381 N N . LEU A 1 578 ? -15.981 12.934 -17.209 1.00 92.94 578 LEU A N 1
ATOM 4382 C CA . LEU A 1 578 ? -15.143 11.914 -16.565 1.00 92.94 578 LEU A CA 1
ATOM 4383 C C . LEU A 1 578 ? -14.717 12.339 -15.159 1.00 92.94 578 LEU A C 1
ATOM 4385 O O . LEU A 1 578 ? -14.855 11.574 -14.210 1.00 92.94 578 LEU A O 1
ATOM 4389 N N . VAL A 1 579 ? -14.233 13.574 -15.013 1.00 92.50 579 VAL A N 1
ATOM 4390 C CA . VAL A 1 579 ? -13.787 14.121 -13.726 1.00 92.50 579 VAL A CA 1
ATOM 4391 C C . VAL A 1 579 ? -14.952 14.266 -12.754 1.00 92.50 579 VAL A C 1
ATOM 4393 O O . VAL A 1 579 ? -14.791 13.971 -11.571 1.00 92.50 579 VAL A O 1
ATOM 4396 N N . SER A 1 580 ? -16.130 14.670 -13.240 1.00 89.00 580 SER A N 1
ATOM 4397 C CA . SER A 1 580 ? -17.336 14.737 -12.411 1.00 89.00 580 SER A CA 1
ATOM 4398 C C . SER A 1 580 ? -17.690 13.367 -11.821 1.00 89.00 580 SER A C 1
ATOM 4400 O O . SER A 1 580 ? -17.824 13.243 -10.600 1.00 89.00 580 SER A O 1
ATOM 4402 N N . ASP A 1 581 ? -17.741 12.332 -12.667 1.00 89.56 581 ASP A N 1
ATOM 4403 C CA . ASP A 1 581 ? -18.033 10.953 -12.259 1.00 89.56 581 ASP A CA 1
ATOM 4404 C C . ASP A 1 581 ? -16.943 10.410 -11.310 1.00 89.56 581 ASP A C 1
ATOM 4406 O O . ASP A 1 581 ? -17.242 9.788 -10.287 1.00 89.56 581 ASP A O 1
ATOM 4410 N N . LEU A 1 582 ? -15.669 10.704 -11.600 1.00 90.88 582 LEU A N 1
ATOM 4411 C CA . LEU A 1 582 ? -14.524 10.259 -10.805 1.00 90.88 582 LEU A CA 1
ATOM 4412 C C . LEU A 1 582 ? -14.541 10.901 -9.416 1.00 90.88 582 LEU A C 1
ATOM 4414 O O . LEU A 1 582 ? -14.416 10.211 -8.405 1.00 90.88 582 LEU A O 1
ATOM 4418 N N . GLY A 1 583 ? -14.734 12.219 -9.352 1.00 86.81 583 GLY A N 1
ATOM 4419 C CA . GLY A 1 583 ? -14.799 12.963 -8.100 1.00 86.81 583 GLY A CA 1
ATOM 4420 C C . GLY A 1 583 ? -16.003 12.564 -7.244 1.00 86.81 583 GLY A C 1
ATOM 4421 O O . GLY A 1 583 ? -15.875 12.498 -6.020 1.00 86.81 583 GLY A O 1
ATOM 4422 N N . ALA A 1 584 ? -17.144 12.235 -7.861 1.00 83.88 584 ALA A N 1
ATOM 4423 C CA . ALA A 1 584 ? -18.294 11.668 -7.158 1.00 83.88 584 ALA A CA 1
ATOM 4424 C C . ALA A 1 584 ? -17.971 10.286 -6.562 1.00 83.88 584 ALA A C 1
ATOM 4426 O O . ALA A 1 584 ? -18.243 10.054 -5.382 1.00 83.88 584 ALA A O 1
ATOM 4427 N N . GLY A 1 585 ? -17.322 9.404 -7.330 1.00 84.19 585 GLY A N 1
ATOM 4428 C CA . GLY A 1 585 ? -16.872 8.093 -6.850 1.00 84.19 585 GLY A CA 1
ATOM 4429 C C . GLY A 1 585 ? -15.886 8.191 -5.681 1.00 84.19 585 GLY A C 1
ATOM 4430 O O . GLY A 1 585 ? -16.035 7.498 -4.675 1.00 84.19 585 GLY A O 1
ATOM 4431 N N . VAL A 1 586 ? -14.931 9.122 -5.762 1.00 84.75 586 VAL A N 1
ATOM 4432 C CA . VAL A 1 586 ? -13.968 9.397 -4.685 1.00 84.75 586 VAL A CA 1
ATOM 4433 C C . VAL A 1 586 ? -14.675 9.912 -3.428 1.00 84.75 586 VAL A C 1
ATOM 4435 O O . VAL A 1 586 ? -14.487 9.350 -2.348 1.00 84.75 586 VAL A O 1
ATOM 4438 N N . ARG A 1 587 ? -15.525 10.942 -3.542 1.00 77.94 587 ARG A N 1
ATOM 4439 C CA . ARG A 1 587 ? -16.269 11.494 -2.392 1.00 77.94 587 ARG A CA 1
ATOM 4440 C C . ARG A 1 587 ? -17.208 10.466 -1.759 1.00 77.94 587 ARG A C 1
ATOM 4442 O O . ARG A 1 587 ? -17.308 10.403 -0.538 1.00 77.94 587 ARG A O 1
ATOM 4449 N N . GLY A 1 588 ? -17.798 9.571 -2.552 1.00 74.69 588 GLY A N 1
ATOM 4450 C CA . GLY A 1 588 ? -18.594 8.449 -2.049 1.00 74.69 588 GLY A CA 1
ATOM 4451 C C . GLY A 1 588 ? -17.832 7.527 -1.085 1.00 74.69 588 GLY A C 1
ATOM 4452 O O . GLY A 1 588 ? -18.445 6.855 -0.249 1.00 74.69 588 GLY A O 1
ATOM 4453 N N . ARG A 1 589 ? -16.493 7.513 -1.123 1.00 77.38 589 ARG A N 1
ATOM 4454 C CA . ARG A 1 589 ? -15.657 6.733 -0.199 1.00 77.38 589 ARG A CA 1
ATOM 4455 C C . ARG A 1 589 ? -15.160 7.523 1.017 1.00 77.38 589 ARG A C 1
ATOM 4457 O O . ARG A 1 589 ? -14.808 6.891 2.013 1.00 77.38 589 ARG A O 1
ATOM 4464 N N . PHE A 1 590 ? -15.211 8.854 0.969 1.00 76.25 590 PHE A N 1
ATOM 4465 C CA . PHE A 1 590 ? -14.769 9.772 2.023 1.00 76.25 590 PHE A CA 1
ATOM 4466 C C . PHE A 1 590 ? -15.904 10.748 2.391 1.00 76.25 590 PHE A C 1
ATOM 4468 O O . PHE A 1 590 ? -15.916 11.870 1.887 1.00 76.25 590 PHE A O 1
ATOM 4475 N N . PRO A 1 591 ? -16.879 10.327 3.226 1.00 78.94 591 PRO A N 1
ATOM 4476 C CA . PRO A 1 591 ? -17.975 11.207 3.627 1.00 78.94 591 PRO A CA 1
ATOM 4477 C C . PRO A 1 591 ? -17.440 12.380 4.450 1.00 78.94 591 PRO A C 1
ATOM 4479 O O . PRO A 1 591 ? -16.551 12.186 5.281 1.00 78.94 591 PRO A O 1
ATOM 4482 N N . LEU A 1 592 ? -18.006 13.572 4.259 1.00 83.69 592 LEU A N 1
ATOM 4483 C CA . LEU A 1 592 ? -17.606 14.735 5.049 1.00 83.69 592 LEU A CA 1
ATOM 4484 C C . LEU A 1 592 ? -18.044 14.581 6.507 1.00 83.69 592 LEU A C 1
ATOM 4486 O O . LEU A 1 592 ? -19.169 14.188 6.812 1.00 83.69 592 LEU A O 1
ATOM 4490 N N . GLN A 1 593 ? -17.139 14.911 7.417 1.00 87.00 593 GLN A N 1
ATOM 4491 C CA . GLN A 1 593 ? -17.330 14.854 8.860 1.00 87.00 593 GLN A CA 1
ATOM 4492 C C . GLN A 1 593 ? -16.927 16.200 9.455 1.00 87.00 593 GLN A C 1
ATOM 4494 O O . GLN A 1 593 ? -15.884 16.748 9.107 1.00 87.00 593 GLN A O 1
ATOM 4499 N N . GLY A 1 594 ? -17.756 16.737 10.338 1.00 86.69 594 GLY A N 1
ATOM 4500 C CA . GLY A 1 594 ? -17.503 17.991 11.042 1.00 86.69 594 GLY A CA 1
ATOM 4501 C C . GLY A 1 594 ? -18.175 17.986 12.406 1.00 86.69 594 GLY A C 1
ATOM 4502 O O . GLY A 1 594 ? -18.935 17.075 12.726 1.00 86.69 594 GLY A O 1
ATOM 4503 N N . LYS A 1 595 ? -17.897 18.986 13.229 1.00 88.31 595 LYS A N 1
ATOM 4504 C CA . LYS A 1 595 ? -18.541 19.204 14.523 1.00 88.31 595 LYS A CA 1
ATOM 4505 C C . LYS A 1 595 ? -19.567 20.321 14.431 1.00 88.31 595 LYS A C 1
ATOM 4507 O O . LYS A 1 595 ? -19.370 21.303 13.714 1.00 88.31 595 LYS A O 1
ATOM 4512 N N . VAL A 1 596 ? -20.651 20.156 15.178 1.00 89.25 596 VAL A N 1
ATOM 4513 C CA . VAL A 1 596 ? -21.681 21.174 15.353 1.00 89.25 596 VAL A CA 1
ATOM 4514 C C . VAL A 1 596 ? -21.095 22.341 16.140 1.00 89.25 596 VAL A C 1
ATOM 4516 O O . VAL A 1 596 ? -20.460 22.138 17.174 1.00 89.25 596 VAL A O 1
ATOM 4519 N N . GLN A 1 597 ? -21.326 23.551 15.641 1.00 88.06 597 GLN A N 1
ATOM 4520 C CA . GLN A 1 597 ? -21.001 24.805 16.305 1.00 88.06 597 GLN A CA 1
ATOM 4521 C C . GLN A 1 597 ? -22.256 25.657 16.450 1.00 88.06 597 GLN A C 1
ATOM 4523 O O . GLN A 1 597 ? -22.902 25.970 15.450 1.00 88.06 597 GLN A O 1
ATOM 4528 N N . LEU A 1 598 ? -22.617 26.047 17.669 1.00 86.56 598 LEU A N 1
ATOM 4529 C CA . LEU A 1 598 ? -23.753 26.947 17.883 1.00 86.56 598 LEU A CA 1
ATOM 4530 C C . LEU A 1 598 ? -23.304 28.406 17.751 1.00 86.56 598 LEU A C 1
ATOM 4532 O O . LEU A 1 598 ? -22.334 28.836 18.372 1.00 86.56 598 LEU A O 1
ATOM 4536 N N . ASN A 1 599 ? -24.021 29.203 16.958 1.00 81.88 599 ASN A N 1
ATOM 4537 C CA . ASN A 1 599 ? -23.767 30.642 16.910 1.00 81.88 599 ASN A CA 1
ATOM 4538 C C . ASN A 1 599 ? -24.341 31.357 18.151 1.00 81.88 599 ASN A C 1
ATOM 4540 O O . ASN A 1 599 ? -25.120 30.787 18.911 1.00 81.88 599 ASN A O 1
ATOM 4544 N N . GLY A 1 600 ? -24.016 32.642 18.342 1.00 72.44 600 GLY A N 1
ATOM 4545 C CA . GLY A 1 600 ? -24.495 33.424 19.495 1.00 72.44 600 GLY A CA 1
ATOM 4546 C C . GLY A 1 600 ? -26.025 33.565 19.614 1.00 72.44 600 GLY A C 1
ATOM 4547 O O . GLY A 1 600 ? -26.511 33.994 20.655 1.00 72.44 600 GLY A O 1
ATOM 4548 N N . ALA A 1 601 ? -26.783 33.194 18.576 1.00 74.94 601 ALA A N 1
ATOM 4549 C CA . ALA A 1 601 ? -28.246 33.135 18.573 1.00 74.94 601 ALA A CA 1
ATOM 4550 C C . ALA A 1 601 ? -28.797 31.702 18.765 1.00 74.94 601 ALA A C 1
ATOM 4552 O O . ALA A 1 601 ? -29.996 31.484 18.598 1.00 74.94 601 ALA A O 1
ATOM 4553 N N . GLY A 1 602 ? -27.938 30.723 19.069 1.00 75.81 602 GLY A N 1
ATOM 4554 C CA . GLY A 1 602 ? -28.301 29.320 19.274 1.00 75.81 602 GLY A CA 1
ATOM 4555 C C . GLY A 1 602 ? -28.630 28.545 17.994 1.00 75.81 602 GLY A C 1
ATOM 4556 O O . GLY A 1 602 ? -29.172 27.447 18.079 1.00 75.81 602 GLY A O 1
ATOM 4557 N N . LYS A 1 603 ? -28.334 29.085 16.801 1.00 85.56 603 LYS A N 1
ATOM 4558 C CA . LYS A 1 603 ? -28.517 28.341 15.545 1.00 85.56 603 LYS A CA 1
ATOM 4559 C C . LYS A 1 603 ? -27.324 27.416 15.295 1.00 85.56 603 LYS A C 1
ATOM 4561 O O . LYS A 1 603 ? -26.185 27.865 15.462 1.00 85.56 603 LYS A O 1
ATOM 4566 N N . PRO A 1 604 ? -27.563 26.174 14.844 1.00 89.31 604 PRO A N 1
ATOM 4567 C CA . PRO A 1 604 ? -26.495 25.237 14.549 1.00 89.31 604 PRO A CA 1
ATOM 4568 C C . PRO A 1 604 ? -25.761 25.594 13.258 1.00 89.31 604 PRO A C 1
ATOM 4570 O O . PRO A 1 604 ? -26.353 25.987 12.255 1.00 89.31 604 PRO A O 1
ATOM 4573 N N . GLY A 1 605 ? -24.453 25.410 13.286 1.00 9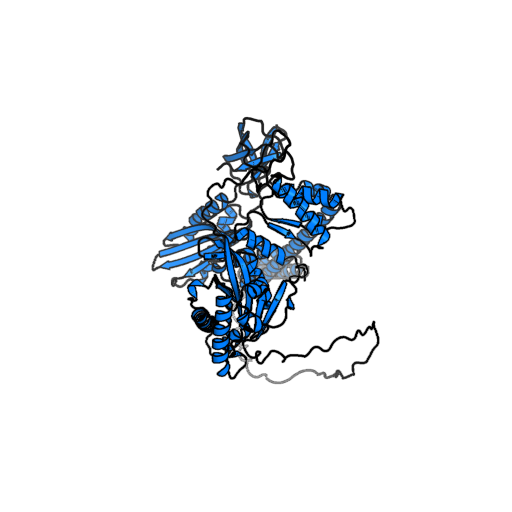0.38 605 GLY A N 1
ATOM 4574 C CA . GLY A 1 605 ? -23.554 25.409 12.147 1.00 90.38 605 GLY A CA 1
ATOM 4575 C C . GLY A 1 605 ? -22.576 24.241 12.242 1.00 90.38 605 GLY A C 1
ATOM 4576 O O . GLY A 1 605 ? -22.640 23.439 13.170 1.00 90.38 605 GLY A O 1
ATOM 4577 N N . LEU A 1 606 ? -21.683 24.136 11.270 1.00 90.06 606 LEU A N 1
ATOM 4578 C CA . LEU A 1 606 ? -20.630 23.138 11.183 1.00 90.06 606 LEU A CA 1
ATOM 4579 C C . LEU A 1 606 ? -19.277 23.838 11.098 1.00 90.06 606 LEU A C 1
ATOM 4581 O O . LEU A 1 606 ? -19.144 24.847 10.404 1.00 90.06 606 LEU A O 1
ATOM 4585 N N . ASN A 1 607 ? -18.258 23.256 11.726 1.00 88.62 607 ASN A N 1
ATOM 4586 C CA . ASN A 1 607 ? -16.859 23.696 11.626 1.00 88.62 607 ASN A CA 1
ATOM 4587 C C . ASN A 1 607 ? -16.175 23.309 10.293 1.00 88.62 607 ASN A C 1
ATOM 4589 O O . ASN A 1 607 ? -14.948 23.241 10.219 1.00 88.62 607 ASN A O 1
ATOM 4593 N N . ILE A 1 608 ? -16.971 22.986 9.273 1.00 84.19 608 ILE A N 1
ATOM 4594 C CA . ILE A 1 608 ? -16.528 22.654 7.923 1.00 84.19 608 ILE A CA 1
ATOM 4595 C C . ILE A 1 608 ? -17.288 23.527 6.925 1.00 84.19 608 ILE A C 1
ATOM 4597 O O . ILE A 1 608 ? -18.486 23.762 7.081 1.00 84.19 608 ILE A O 1
ATOM 4601 N N . GLY A 1 609 ? -16.585 24.009 5.903 1.00 83.25 609 GLY A N 1
ATOM 4602 C CA . GLY A 1 609 ? -17.118 24.932 4.899 1.00 83.25 609 GLY A CA 1
ATOM 4603 C C . GLY A 1 609 ? -16.763 24.536 3.467 1.00 83.25 609 GLY A C 1
ATOM 4604 O O . GLY A 1 609 ? -16.403 23.386 3.182 1.00 83.25 609 GLY A O 1
ATOM 4605 N N . SER A 1 610 ? -16.866 25.493 2.545 1.00 81.00 610 SER A N 1
ATOM 4606 C CA . SER A 1 610 ? -16.645 25.267 1.110 1.00 81.00 610 SER A CA 1
ATOM 4607 C C . SER A 1 610 ? -15.253 24.710 0.799 1.00 81.00 610 SER A C 1
ATOM 4609 O O . SER A 1 610 ? -15.110 23.904 -0.120 1.00 81.00 610 SER A O 1
ATOM 4611 N N . LYS A 1 611 ? -14.240 25.059 1.603 1.00 72.06 611 LYS A N 1
ATOM 4612 C CA . LYS A 1 611 ? -12.853 24.598 1.451 1.00 72.06 611 LYS A CA 1
ATOM 4613 C C . LYS A 1 611 ? -12.691 23.087 1.615 1.00 72.06 611 LYS A C 1
ATOM 4615 O O . LYS A 1 611 ? -11.817 22.490 0.996 1.00 72.06 611 LYS A O 1
ATOM 4620 N N . LEU A 1 612 ? -13.545 22.465 2.427 1.00 72.88 612 LEU A N 1
ATOM 4621 C CA . LEU A 1 612 ? -13.609 21.009 2.590 1.00 72.88 612 LEU A CA 1
ATOM 4622 C C . LEU A 1 612 ? -14.634 20.364 1.652 1.00 72.88 612 LEU A C 1
ATOM 4624 O O . LEU A 1 612 ? -14.830 19.153 1.682 1.00 72.88 612 LEU A O 1
ATOM 4628 N N . GLY A 1 613 ? -15.269 21.157 0.788 1.00 75.19 613 GLY A N 1
ATOM 4629 C CA . GLY A 1 613 ? -16.169 20.668 -0.242 1.00 75.19 613 GLY A CA 1
ATOM 4630 C C . GLY A 1 613 ? -17.637 20.585 0.165 1.00 75.19 613 GLY A C 1
ATOM 4631 O O . GLY A 1 613 ? -18.390 19.926 -0.564 1.00 75.19 613 GLY A O 1
ATOM 4632 N N . VAL A 1 614 ? -18.029 21.238 1.267 1.00 84.31 614 VAL A N 1
ATOM 4633 C CA . VAL A 1 614 ? -19.432 21.403 1.682 1.00 84.31 614 VAL A CA 1
ATOM 4634 C C . VAL A 1 614 ? -20.181 22.248 0.650 1.00 84.31 614 VAL A C 1
ATOM 4636 O O . VAL A 1 614 ? -19.639 23.219 0.119 1.00 84.31 614 VAL A O 1
ATOM 4639 N N . ARG A 1 615 ? -21.425 21.874 0.348 1.00 85.38 615 ARG A N 1
ATOM 4640 C CA . ARG A 1 615 ? -22.290 22.531 -0.639 1.00 85.38 615 ARG A CA 1
ATOM 4641 C C . ARG A 1 615 ? -23.558 23.090 0.019 1.00 85.38 615 ARG A C 1
ATOM 4643 O O . ARG A 1 615 ? -23.980 22.569 1.052 1.00 85.38 615 ARG A O 1
ATOM 4650 N N . PRO A 1 616 ? -24.192 24.117 -0.578 1.00 86.81 616 PRO A N 1
ATOM 4651 C CA . PRO A 1 616 ? -25.531 24.542 -0.175 1.00 86.81 616 PRO A CA 1
ATOM 4652 C C . PRO A 1 616 ? -26.524 23.375 -0.239 1.00 86.81 616 PRO A C 1
ATOM 4654 O O . PRO A 1 616 ? -26.363 22.478 -1.069 1.00 86.81 616 PRO A O 1
ATOM 4657 N N . ASP A 1 617 ? -27.518 23.377 0.650 1.00 88.75 617 ASP A N 1
ATOM 4658 C CA . ASP A 1 617 ? -28.573 22.359 0.772 1.00 88.75 617 ASP A CA 1
ATOM 4659 C C . ASP A 1 617 ? -28.105 20.935 1.122 1.00 88.75 617 ASP A C 1
ATOM 4661 O O . ASP A 1 617 ? -28.924 20.019 1.237 1.00 88.75 617 ASP A O 1
ATOM 4665 N N . GLN A 1 618 ? -26.807 20.731 1.354 1.00 89.62 618 GLN A N 1
ATOM 4666 C CA . GLN A 1 618 ? -26.264 19.436 1.752 1.00 89.62 618 GLN A CA 1
ATOM 4667 C C . GLN A 1 618 ? -26.744 19.050 3.157 1.00 89.62 618 GLN A C 1
ATOM 4669 O O . GLN A 1 618 ? -26.854 19.897 4.049 1.00 89.62 618 GLN A O 1
ATOM 4674 N N . LEU A 1 619 ? -27.038 17.762 3.349 1.00 92.50 619 LEU A N 1
ATOM 4675 C CA . LEU A 1 619 ? -27.582 17.225 4.593 1.00 92.50 619 LEU A CA 1
ATOM 4676 C C . LEU A 1 619 ? -26.497 16.557 5.442 1.00 92.50 619 LEU A C 1
ATOM 4678 O O . LEU A 1 619 ? -25.630 15.852 4.928 1.00 92.50 619 LEU A O 1
ATOM 4682 N N . PHE A 1 620 ? -26.593 16.731 6.756 1.00 92.75 620 PHE A N 1
ATOM 4683 C CA . PHE A 1 620 ? -25.705 16.131 7.745 1.00 92.75 620 PHE A CA 1
ATOM 4684 C C . PHE A 1 620 ? -26.512 15.475 8.861 1.00 92.75 620 PHE A C 1
ATOM 4686 O O . PHE A 1 620 ? -27.419 16.076 9.429 1.00 92.75 620 PHE A O 1
ATOM 4693 N N . GLU A 1 621 ? -26.161 14.241 9.188 1.00 91.81 621 GLU A N 1
ATOM 4694 C CA . GLU A 1 621 ? -26.637 13.514 10.358 1.00 91.81 621 GLU A CA 1
ATOM 4695 C C . GLU A 1 621 ? -25.770 13.858 11.566 1.00 91.81 621 GLU A C 1
ATOM 4697 O O . GLU A 1 621 ? -24.545 13.756 11.504 1.00 91.81 621 GLU A O 1
ATOM 4702 N N . VAL A 1 622 ? -26.404 14.266 12.662 1.00 89.12 622 VAL A N 1
ATOM 4703 C CA . VAL A 1 622 ? -25.754 14.612 13.925 1.00 89.12 622 VAL A CA 1
ATOM 4704 C C . VAL A 1 622 ? -25.887 13.452 14.896 1.00 89.12 622 VAL A C 1
ATOM 4706 O O . VAL A 1 622 ? -26.968 12.899 15.090 1.00 89.12 622 VAL A O 1
ATOM 4709 N N . PHE A 1 623 ? -24.779 13.124 15.538 1.00 86.56 623 PHE A N 1
ATOM 4710 C CA . PHE A 1 623 ? -24.617 12.063 16.509 1.00 86.56 623 PHE A CA 1
ATOM 4711 C C . PHE A 1 623 ? -24.246 12.674 17.862 1.00 86.56 623 PHE A C 1
ATOM 4713 O O . PHE A 1 623 ? -23.532 13.686 17.914 1.00 86.56 623 PHE A O 1
ATOM 4720 N N . PRO A 1 624 ? -24.665 12.044 18.970 1.00 76.69 624 PRO A N 1
ATOM 4721 C CA . PRO A 1 624 ? -24.302 12.498 20.302 1.00 76.69 624 PRO A CA 1
ATOM 4722 C C . PRO A 1 624 ? -22.779 12.557 20.479 1.00 76.69 624 PRO A C 1
ATOM 4724 O O . PRO A 1 624 ? -22.017 11.793 19.861 1.00 76.69 624 PRO A O 1
ATOM 4727 N N . ALA A 1 625 ? -22.339 13.485 21.331 1.00 65.50 625 ALA A N 1
ATOM 4728 C CA . ALA A 1 625 ? -20.937 13.635 21.691 1.00 65.50 625 ALA A CA 1
ATOM 4729 C C . ALA A 1 625 ? -20.389 12.326 22.280 1.00 65.50 625 ALA A C 1
ATOM 4731 O O . ALA A 1 625 ? -21.081 11.597 22.997 1.00 65.50 625 ALA A O 1
ATOM 4732 N N . ALA A 1 626 ? -19.137 12.011 21.953 1.00 59.00 626 ALA A N 1
ATOM 4733 C CA . ALA A 1 626 ? -18.473 10.843 22.503 1.00 59.00 626 ALA A CA 1
ATOM 4734 C C . ALA A 1 626 ? -18.349 10.983 24.033 1.00 59.00 626 ALA A C 1
ATOM 4736 O O . ALA A 1 626 ? -17.901 12.033 24.493 1.00 59.00 626 ALA A O 1
ATOM 4737 N N . PRO A 1 627 ? -18.639 9.943 24.843 1.00 55.41 627 PRO A N 1
ATOM 4738 C CA . PRO A 1 627 ? -18.445 9.998 26.298 1.00 55.41 627 PRO A CA 1
ATOM 4739 C C . PRO A 1 627 ? -16.992 10.290 26.709 1.00 55.41 627 PRO A C 1
ATOM 4741 O O . PRO A 1 627 ? -16.720 10.621 27.860 1.00 55.41 627 PRO A O 1
ATOM 4744 N N . ASN A 1 628 ? -16.042 10.124 25.782 1.00 52.97 628 ASN A N 1
ATOM 4745 C CA . ASN A 1 628 ? -14.635 10.435 25.967 1.00 52.97 628 ASN A CA 1
ATOM 4746 C C . ASN A 1 628 ? -14.015 10.912 24.632 1.00 52.97 628 ASN A C 1
ATOM 4748 O O . ASN A 1 628 ? -14.043 10.145 23.668 1.00 52.97 628 ASN A O 1
ATOM 4752 N N . PRO A 1 629 ? -13.387 12.106 24.576 1.00 49.75 629 PRO A N 1
ATOM 4753 C CA . PRO A 1 629 ? -12.757 12.654 23.365 1.00 49.75 629 PRO A CA 1
ATOM 4754 C C . PRO A 1 629 ? -11.645 11.780 22.764 1.00 49.75 629 PRO A C 1
ATOM 4756 O O . PRO A 1 629 ? -11.335 11.879 21.583 1.00 49.75 629 PRO A O 1
ATOM 4759 N N . ARG A 1 630 ? -11.024 10.890 23.555 1.00 44.62 630 ARG A N 1
ATOM 4760 C CA . ARG A 1 630 ? -10.015 9.937 23.047 1.00 44.62 630 ARG A CA 1
ATOM 4761 C C . ARG A 1 630 ? -10.610 8.809 22.209 1.00 44.62 630 ARG A C 1
ATOM 4763 O O . ARG A 1 630 ? -9.867 8.149 21.489 1.00 44.62 630 ARG A O 1
ATOM 4770 N N . PHE A 1 631 ? -11.915 8.603 22.343 1.00 45.12 631 PHE A N 1
ATOM 4771 C CA . PHE A 1 631 ? -12.708 7.599 21.657 1.00 45.12 631 PHE A CA 1
ATOM 4772 C C . PHE A 1 631 ? -13.773 8.300 20.787 1.00 45.12 631 PHE A C 1
ATOM 4774 O O . PHE A 1 631 ? -14.960 7.965 20.824 1.00 45.12 631 PHE A O 1
ATOM 4781 N N . GLU A 1 632 ? -13.358 9.310 20.024 1.00 50.28 632 GLU A N 1
ATOM 4782 C CA . GLU A 1 632 ? -14.251 10.061 19.138 1.00 50.28 632 GLU A CA 1
ATOM 4783 C C . GLU A 1 632 ? -14.437 9.376 17.765 1.00 50.28 632 GLU A C 1
ATOM 4785 O O . GLU A 1 632 ? -15.549 9.387 17.226 1.00 50.28 632 GLU A O 1
ATOM 4790 N N . ASP A 1 633 ? -13.394 8.687 17.274 1.00 42.22 633 ASP A N 1
ATOM 4791 C CA . ASP A 1 633 ? -13.325 7.986 15.969 1.00 42.22 633 ASP A CA 1
ATOM 4792 C C . ASP A 1 633 ? -13.900 6.551 15.998 1.00 42.22 633 ASP A C 1
ATOM 4794 O O . ASP A 1 633 ? -13.864 5.821 15.013 1.00 42.22 633 ASP A O 1
ATOM 4798 N N . THR A 1 634 ? -14.407 6.145 17.156 1.00 39.06 634 THR A N 1
ATOM 4799 C CA . THR A 1 634 ? -14.308 4.775 17.683 1.00 39.06 634 THR A CA 1
ATOM 4800 C C . THR A 1 634 ? -15.632 4.235 18.239 1.00 39.06 634 THR A C 1
ATOM 4802 O O . THR A 1 634 ? -15.788 3.065 18.582 1.00 39.06 634 THR A O 1
ATOM 4805 N N . LEU A 1 635 ? -16.621 5.116 18.387 1.00 45.12 635 LEU A N 1
ATOM 4806 C CA . LEU A 1 635 ? -17.966 4.736 18.803 1.00 45.12 635 LEU A CA 1
ATOM 4807 C C . LEU A 1 635 ? -18.705 4.171 17.591 1.00 45.12 635 LEU A C 1
ATOM 4809 O O . LEU A 1 635 ? -18.834 4.858 16.578 1.00 45.12 635 LEU A O 1
ATOM 4813 N N . GLY A 1 636 ? -19.190 2.932 17.725 1.00 43.62 636 GLY A N 1
ATOM 4814 C CA . GLY A 1 636 ? -20.025 2.246 16.736 1.00 43.62 636 GLY A CA 1
ATOM 4815 C C . GLY A 1 636 ? -21.292 3.027 16.347 1.00 43.62 636 GLY A C 1
ATOM 4816 O O . GLY A 1 636 ? -21.509 4.141 16.833 1.00 43.62 636 GLY A O 1
ATOM 4817 N N . PRO A 1 637 ? -22.141 2.469 15.463 1.00 45.34 637 PRO A N 1
ATOM 4818 C CA . PRO A 1 637 ? -23.282 3.186 14.900 1.00 45.34 637 PRO A CA 1
ATOM 4819 C C . PRO A 1 637 ? -24.204 3.672 16.026 1.00 45.34 637 PRO A C 1
ATOM 4821 O O . PRO A 1 637 ? -24.918 2.890 16.646 1.00 45.34 637 PRO A O 1
ATOM 4824 N N . SER A 1 638 ? -24.137 4.970 16.314 1.00 61.03 638 SER A N 1
ATOM 4825 C CA . SER A 1 638 ? -25.141 5.675 17.104 1.00 61.03 638 SER A CA 1
ATOM 4826 C C . SER A 1 638 ? -26.234 6.092 16.136 1.00 61.03 638 SER A C 1
ATOM 4828 O O . SER A 1 638 ? -25.937 6.452 14.996 1.00 61.03 638 SER A O 1
ATOM 4830 N N . GLU A 1 639 ? -27.492 6.003 16.555 1.00 73.44 639 GLU A N 1
ATOM 4831 C CA . GLU A 1 639 ? -28.575 6.547 15.745 1.00 73.44 639 GLU A CA 1
ATOM 4832 C C . GLU A 1 639 ? -28.423 8.074 15.658 1.00 73.44 639 GLU A C 1
ATOM 4834 O O . GLU A 1 639 ? -28.015 8.714 16.639 1.00 73.44 639 GLU A O 1
ATOM 4839 N N . PRO A 1 640 ? -28.668 8.666 14.478 1.00 83.44 640 PRO A N 1
ATOM 4840 C CA . PRO A 1 640 ? -28.592 10.105 14.318 1.00 83.44 640 PRO A CA 1
ATOM 4841 C C . PRO A 1 640 ? -29.735 10.769 15.091 1.00 83.44 640 PRO A C 1
ATOM 4843 O O . PRO A 1 640 ? -30.902 10.461 14.884 1.00 83.44 640 PRO A O 1
ATOM 4846 N N . ILE A 1 641 ? -29.395 11.714 15.961 1.00 87.38 641 ILE A N 1
ATOM 4847 C CA . ILE A 1 641 ? -30.347 12.417 16.839 1.00 87.38 641 ILE A CA 1
ATOM 4848 C C . ILE A 1 641 ? -30.928 13.678 16.188 1.00 87.38 641 ILE A C 1
ATOM 4850 O O . ILE A 1 641 ? -31.943 14.220 16.634 1.00 87.38 641 ILE A O 1
ATOM 4854 N N . CYS A 1 642 ? -30.270 14.180 15.142 1.00 88.00 642 CYS A N 1
ATOM 4855 C CA . CYS A 1 642 ? -30.679 15.371 14.411 1.00 88.00 642 CYS A CA 1
ATOM 4856 C C . CYS A 1 642 ? -30.176 15.315 12.963 1.00 88.00 642 CYS A C 1
ATOM 4858 O O . CYS A 1 642 ? -29.142 14.717 12.672 1.00 88.00 642 CYS A O 1
ATOM 4860 N N . VAL A 1 643 ? -30.916 15.938 12.047 1.00 92.00 643 VAL A N 1
ATOM 4861 C CA . VAL A 1 643 ? -30.496 16.175 10.666 1.00 92.00 643 VAL A CA 1
ATOM 4862 C C . VAL A 1 643 ? -30.434 17.676 10.425 1.00 92.00 643 VAL A C 1
ATOM 4864 O O . VAL A 1 643 ? -31.419 18.394 10.615 1.00 92.00 643 VAL A O 1
ATOM 4867 N N . LEU A 1 644 ? -29.272 18.130 9.976 1.00 92.75 644 LEU A N 1
ATOM 4868 C CA . LEU A 1 644 ? -28.980 19.509 9.618 1.00 92.75 644 LEU A CA 1
ATOM 4869 C C . LEU A 1 644 ? -28.927 19.655 8.097 1.00 92.75 644 LEU A C 1
ATOM 4871 O O . LEU A 1 644 ? -28.419 18.775 7.406 1.00 92.75 644 LEU A O 1
ATOM 4875 N N . ARG A 1 645 ? -29.420 20.778 7.577 1.00 94.56 645 ARG A N 1
ATOM 4876 C CA . ARG A 1 645 ? -29.262 21.195 6.178 1.00 94.56 645 ARG A CA 1
ATOM 4877 C C . ARG A 1 645 ? -28.442 22.467 6.116 1.00 94.56 645 ARG A C 1
ATOM 4879 O O . ARG A 1 645 ? -28.776 23.428 6.802 1.00 94.56 645 ARG A O 1
ATOM 4886 N N . VAL A 1 646 ? -27.425 22.503 5.265 1.00 93.56 646 VAL A N 1
ATOM 4887 C CA . VAL A 1 646 ? -26.614 23.705 5.039 1.00 93.56 646 VAL A CA 1
ATOM 4888 C C . VAL A 1 646 ? -27.472 24.806 4.410 1.00 93.56 646 VAL A C 1
ATOM 4890 O O . VAL A 1 646 ? -27.995 24.628 3.313 1.00 93.56 646 VAL A O 1
ATOM 4893 N N . SER A 1 647 ? -27.600 25.944 5.093 1.00 91.44 647 SER A N 1
ATOM 4894 C CA . SER A 1 647 ? -28.396 27.099 4.652 1.00 91.44 647 SER A CA 1
ATOM 4895 C C . SER A 1 647 ? -27.539 28.282 4.201 1.00 91.44 647 SER A C 1
ATOM 4897 O O . SER A 1 647 ? -27.907 28.984 3.262 1.00 91.44 647 SER A O 1
ATOM 4899 N N . GLN A 1 648 ? -26.378 28.500 4.826 1.00 89.75 648 GLN A N 1
ATOM 4900 C CA . GLN A 1 648 ? -25.381 29.472 4.367 1.00 89.75 648 GLN A CA 1
ATOM 4901 C C . GLN A 1 648 ? -23.986 28.863 4.451 1.00 89.75 648 GLN A C 1
ATOM 4903 O O . GLN A 1 648 ? -23.641 28.209 5.433 1.00 89.75 648 GLN A O 1
ATOM 4908 N N . LEU A 1 649 ? -23.175 29.097 3.425 1.00 89.31 649 LEU A N 1
ATOM 4909 C CA . LEU A 1 649 ? -21.850 28.504 3.292 1.00 89.31 649 LEU A CA 1
ATOM 4910 C C . LEU A 1 649 ? -20.768 29.574 3.469 1.00 89.31 649 LEU A C 1
ATOM 4912 O O . LEU A 1 649 ? -20.776 30.579 2.760 1.00 89.31 649 LEU A O 1
ATOM 4916 N N . GLY A 1 650 ? -19.846 29.347 4.401 1.00 84.94 650 GLY A N 1
ATOM 4917 C CA . GLY A 1 650 ? -18.588 30.080 4.538 1.00 84.94 650 GLY A CA 1
ATOM 4918 C C . GLY A 1 650 ? -17.396 29.240 4.065 1.00 84.94 650 GLY A C 1
ATOM 4919 O O . GLY A 1 650 ? -17.551 28.080 3.676 1.00 84.94 650 GLY A O 1
ATOM 4920 N N . GLU A 1 651 ? -16.195 29.825 4.092 1.00 76.56 651 GLU A N 1
ATOM 4921 C CA . GLU A 1 651 ? -14.970 29.139 3.644 1.00 76.56 651 GLU A CA 1
ATOM 4922 C C . GLU A 1 651 ? -14.586 27.967 4.558 1.00 76.56 651 GLU A C 1
ATOM 4924 O O . GLU A 1 651 ? -14.435 26.839 4.084 1.00 76.56 651 GLU A O 1
ATOM 4929 N N . ASP A 1 652 ? -14.501 28.217 5.867 1.00 78.44 652 ASP A N 1
ATOM 4930 C CA . ASP A 1 652 ? -14.098 27.227 6.876 1.00 78.44 652 ASP A CA 1
ATOM 4931 C C . ASP A 1 652 ? -15.271 26.749 7.762 1.00 78.44 652 ASP A C 1
ATOM 4933 O O . ASP A 1 652 ? -15.090 25.887 8.616 1.00 78.44 652 ASP A O 1
ATOM 4937 N N . SER A 1 653 ? -16.484 27.278 7.570 1.00 89.00 653 SER A N 1
ATOM 4938 C CA . SER A 1 653 ? -17.678 26.900 8.342 1.00 89.00 653 SER A CA 1
ATOM 4939 C C . SER A 1 653 ? -18.965 27.006 7.521 1.00 89.00 653 SER A C 1
ATOM 4941 O O . SER A 1 653 ? -18.997 27.643 6.468 1.00 89.00 653 SER A O 1
ATOM 4943 N N . ALA A 1 654 ? -20.046 26.390 7.997 1.00 90.00 654 ALA A N 1
ATOM 4944 C CA . ALA A 1 654 ? -21.358 26.439 7.354 1.00 90.00 654 ALA A CA 1
ATOM 4945 C C . ALA A 1 654 ? -22.470 26.638 8.389 1.00 90.00 654 ALA A C 1
ATOM 4947 O O . ALA A 1 654 ? -22.499 25.955 9.406 1.00 90.00 654 ALA A O 1
ATOM 4948 N N . LEU A 1 655 ? -23.415 27.543 8.142 1.00 91.56 655 LEU A N 1
ATOM 4949 C CA . LEU A 1 655 ? -24.632 27.656 8.948 1.00 91.56 655 LEU A CA 1
ATOM 4950 C C . LEU A 1 655 ? -25.671 26.659 8.455 1.00 91.56 655 LEU A C 1
ATOM 4952 O O . LEU A 1 655 ? -25.806 26.426 7.251 1.00 91.56 655 LEU A O 1
ATOM 4956 N N . CYS A 1 656 ? -26.413 26.091 9.397 1.00 92.12 656 CYS A N 1
ATOM 4957 C CA . CYS A 1 656 ? -27.379 25.047 9.123 1.00 92.12 656 CYS A CA 1
ATOM 4958 C C . CYS A 1 656 ? -28.774 25.387 9.656 1.00 92.12 656 CYS A C 1
ATOM 4960 O O . CYS A 1 656 ? -28.961 26.135 10.616 1.00 92.12 656 CYS A O 1
ATOM 4962 N N . GLU A 1 657 ? -29.773 24.784 9.027 1.00 92.25 657 GLU A N 1
ATOM 4963 C CA . GLU A 1 657 ? -31.142 24.692 9.514 1.00 92.25 657 GLU A CA 1
ATOM 4964 C C . GLU A 1 657 ? -31.420 23.272 10.002 1.00 92.25 657 GLU A C 1
ATOM 4966 O O . GLU A 1 657 ? -30.951 22.294 9.418 1.00 92.25 657 GLU A O 1
ATOM 4971 N N . ILE A 1 658 ? -32.202 23.152 11.073 1.00 91.88 658 ILE A N 1
ATOM 4972 C CA . ILE A 1 658 ? -32.638 21.857 11.594 1.00 91.88 658 ILE A CA 1
ATOM 4973 C C . ILE A 1 658 ? -33.778 21.350 10.710 1.00 91.88 658 ILE A C 1
ATOM 4975 O O . ILE A 1 658 ? -34.825 21.989 10.623 1.00 91.88 658 ILE A O 1
ATOM 4979 N N . VAL A 1 659 ? -33.578 20.201 10.066 1.00 89.62 659 VAL A N 1
ATOM 4980 C CA . VAL A 1 659 ? -34.607 19.523 9.261 1.00 89.62 659 VAL A CA 1
ATOM 4981 C C . VAL A 1 659 ? -35.449 18.604 10.142 1.00 89.62 659 VAL A C 1
ATOM 4983 O O . VAL A 1 659 ? -36.672 18.592 10.045 1.00 89.62 659 VAL A O 1
ATOM 4986 N N . SER A 1 660 ? -34.790 17.850 11.021 1.00 86.62 660 SER A N 1
ATOM 4987 C CA . SER A 1 660 ? -35.420 16.992 12.025 1.00 86.62 660 SER A CA 1
ATOM 4988 C C . SER A 1 660 ? -34.530 16.909 13.262 1.00 86.62 660 SER A C 1
ATOM 4990 O O . SER A 1 660 ? -33.304 16.955 13.153 1.00 86.62 660 SER A O 1
ATOM 4992 N N . SER A 1 661 ? -35.121 16.808 14.448 1.00 85.06 661 SER A N 1
ATOM 4993 C CA . SER A 1 661 ? -34.383 16.741 15.712 1.00 85.06 661 SER A CA 1
ATOM 4994 C C . SER A 1 661 ? -35.224 16.010 16.751 1.00 85.06 661 SER A C 1
ATOM 4996 O O . SER A 1 661 ? -36.351 16.412 17.029 1.00 85.06 661 SER A O 1
ATOM 4998 N N . GLU A 1 662 ? -34.673 14.926 17.293 1.00 77.25 662 GLU A N 1
ATOM 4999 C CA . GLU A 1 662 ? -35.190 14.260 18.493 1.00 77.25 662 GLU A CA 1
ATOM 5000 C C . GLU A 1 662 ? -34.592 14.894 19.754 1.00 77.25 662 GLU A C 1
ATOM 5002 O O . GLU A 1 662 ? -35.275 15.062 20.762 1.00 77.25 662 GLU A O 1
ATOM 5007 N N . ILE A 1 663 ? -33.319 15.298 19.666 1.00 81.25 663 ILE A N 1
ATOM 5008 C CA . ILE A 1 663 ? -32.577 16.031 20.695 1.00 81.25 663 ILE A CA 1
ATOM 5009 C C . ILE A 1 663 ? -31.982 17.293 20.046 1.00 81.25 663 ILE A C 1
ATOM 5011 O O . ILE A 1 663 ? -31.475 17.198 18.917 1.00 81.25 663 ILE A O 1
ATOM 5015 N N . PRO A 1 664 ? -32.039 18.470 20.704 1.00 83.25 664 PRO A N 1
ATOM 5016 C CA . PRO A 1 664 ? -31.439 19.691 20.177 1.00 83.25 664 PRO A CA 1
ATOM 5017 C C . PRO A 1 664 ? -29.934 19.507 19.926 1.00 83.25 664 PRO A C 1
ATOM 5019 O O . PRO A 1 664 ? -29.254 18.913 20.763 1.00 83.25 664 PRO A O 1
ATOM 5022 N N . PRO A 1 665 ? -29.395 20.010 18.803 1.00 85.50 665 PRO A N 1
ATOM 5023 C CA . PRO A 1 665 ? -27.963 19.947 18.546 1.00 85.50 665 PRO A CA 1
ATOM 5024 C C . PRO A 1 665 ? -27.202 20.840 19.540 1.00 85.50 665 PRO A C 1
ATOM 5026 O O . PRO A 1 665 ? -27.549 22.006 19.720 1.00 85.50 665 PRO A O 1
ATOM 5029 N N . GLU A 1 666 ? -26.154 20.301 20.158 1.00 86.00 666 GLU A N 1
ATOM 5030 C CA . GLU A 1 666 ? -25.261 21.016 21.078 1.00 86.00 666 GLU A CA 1
ATOM 5031 C C . GLU A 1 666 ? -23.872 21.216 20.460 1.00 86.00 666 GLU A C 1
ATOM 5033 O O . GLU A 1 666 ? -23.478 20.531 19.511 1.00 86.00 666 GLU A O 1
ATOM 5038 N N . ASP A 1 667 ? -23.118 22.162 21.019 1.00 82.81 667 ASP A N 1
ATOM 5039 C CA . ASP A 1 667 ? -21.756 22.463 20.586 1.00 82.81 667 ASP A CA 1
ATOM 5040 C C . ASP A 1 667 ? -20.835 21.244 20.763 1.00 82.81 667 ASP A C 1
ATOM 5042 O O . ASP A 1 667 ? -20.869 20.553 21.783 1.00 82.81 667 ASP A O 1
ATOM 5046 N N . GLY A 1 668 ? -20.023 20.949 19.749 1.00 77.25 668 GLY A N 1
ATOM 5047 C CA . GLY A 1 668 ? -19.107 19.808 19.759 1.00 77.25 668 GLY A CA 1
ATOM 5048 C C . GLY A 1 668 ? -19.744 18.456 19.416 1.00 77.25 668 GLY A C 1
ATOM 5049 O O . GLY A 1 668 ? -19.017 17.464 19.321 1.00 77.25 668 GLY A O 1
ATOM 5050 N N . MET A 1 669 ? -21.060 18.386 19.171 1.00 85.81 669 MET A N 1
ATOM 5051 C CA . MET A 1 669 ? -21.685 17.172 18.634 1.00 85.81 669 MET A CA 1
ATOM 5052 C C . MET A 1 669 ? -21.120 16.820 17.254 1.00 85.81 669 MET A C 1
ATOM 5054 O O . MET A 1 669 ? -20.710 17.682 16.479 1.00 85.81 669 MET A O 1
ATOM 5058 N N . ARG A 1 670 ? -21.099 15.528 16.930 1.00 87.88 670 ARG A N 1
ATOM 5059 C CA . ARG A 1 670 ? -20.479 15.016 15.704 1.00 87.88 670 ARG A CA 1
ATOM 5060 C C . ARG A 1 670 ? -21.487 15.037 14.571 1.00 87.88 670 ARG A C 1
ATOM 5062 O O . ARG A 1 670 ? -22.567 14.495 14.725 1.00 87.88 670 ARG A O 1
ATOM 5069 N N . ALA A 1 671 ? -21.131 15.592 13.427 1.00 88.56 671 ALA A N 1
ATOM 5070 C CA . ALA A 1 671 ? -21.938 15.572 12.218 1.00 88.56 671 ALA A CA 1
ATOM 5071 C C . ALA A 1 671 ? -21.223 14.790 11.109 1.00 88.56 671 ALA A C 1
ATOM 5073 O O . ALA A 1 671 ? -20.015 14.939 10.911 1.00 88.56 671 ALA A O 1
ATOM 5074 N N . ARG A 1 672 ? -21.964 13.963 10.373 1.00 89.12 672 ARG A N 1
ATOM 5075 C CA . ARG A 1 672 ? -21.494 13.253 9.177 1.00 89.12 672 ARG A CA 1
ATOM 5076 C C . ARG A 1 672 ? -22.454 13.509 8.031 1.00 89.12 672 ARG A C 1
ATOM 5078 O O . ARG A 1 672 ? -23.661 13.540 8.235 1.00 89.12 672 ARG A O 1
ATOM 5085 N N . GLU A 1 673 ? -21.918 13.666 6.835 1.00 87.44 673 GLU A N 1
ATOM 5086 C CA . GLU A 1 673 ? -22.693 13.803 5.609 1.00 87.44 673 GLU A CA 1
ATOM 5087 C C . GLU A 1 673 ? -23.727 12.676 5.485 1.00 87.44 673 GLU A C 1
ATOM 5089 O O . GLU A 1 673 ? -23.391 11.487 5.571 1.00 87.44 673 GLU A O 1
ATOM 5094 N N . LYS A 1 674 ? -24.988 13.074 5.301 1.00 83.25 674 LYS A N 1
ATOM 5095 C CA . LYS A 1 674 ? -26.111 12.168 5.084 1.00 83.25 674 LYS A CA 1
ATOM 5096 C C . LYS A 1 674 ? -26.095 11.709 3.630 1.00 83.25 674 LYS A C 1
ATOM 5098 O O . LYS A 1 674 ? -26.098 12.547 2.729 1.00 83.25 674 LYS A O 1
ATOM 5103 N N . ARG A 1 675 ? -26.052 10.393 3.426 1.00 70.69 675 ARG A N 1
ATOM 5104 C CA . ARG A 1 675 ? -26.001 9.761 2.101 1.00 70.69 675 ARG A CA 1
ATOM 5105 C C . ARG A 1 675 ? -27.380 9.474 1.542 1.00 70.69 675 ARG A C 1
ATOM 5107 O O . ARG A 1 675 ? -28.265 9.106 2.347 1.00 70.69 675 ARG A O 1
#